Protein AF-A0A352NTA2-F1 (afdb_monomer)

Secondary structure (DSSP, 8-state):
-----HHHHHHHHHHHHT-HHHHHHTT--HHHHHHHHHSHHHHHHHHHHHHHT---HHHHHHHHHHHHHHHHTT---S-HHHHHHHHHHHHH-GGG--S---GGGHHHHHHHHHHHHHHHHHHTTT--SSHHHHS---PPPHHHHHT-S-HHHHHHHHHHHHHTTHHHHHHHHHHHH---HHHHHHHHHHHHHHHHHHHHHTT----HHHHHHHHHHTTGGGGGS-GGGTTTHHHHHHHHHHHHHHHTT--HHHHHHH---TTT--GGG--HHHHHHHHHHHHEEEEEETTEEEEEE--HHHHHHHHHHTTTT--HHHHHHHHHHHHHHHHHHHHHHHTT---S--SS-PPP-PPPP-GGG--THHHHHHHHHHHHHHHHHHHHHTSSHHHHHHHHHHHHT---HHHHHHHHHHHHHHGGG--HHHHHHHHHHHHHGGG-SSHHHHHHHHHHHHHHHHT-S----S---TTPPPPPPSS-HHHHHHHHHHHHHS--TTS-HHHHHHHHHHHHHHHHHHHHHS-TTTHHHHHHHHHHHHH-GGG-SHHHHHHHHHHHTTS-GGG--HHHHHHHHHHHHHHTT-S-HHHHHHHHHHHHHHHHHHTT-HHHHHHHHHHHHT--SPPSSHHHHHHHHHHHHHHT--HHHHHHHHHHH---HHHHHHHHHHHH-TTS-HHHHHHHHHHHHHHHHHSHHHHHHHHHHHHHH-

Foldseek 3Di:
DDQLDLVVLLVQLCCQCLDPVNCVVLVHDNVLVVCLSPDPLLSVLSVVCSVVVPLALVSLCVSLVVVLCVQCPPNDDPDPLVLLLLQLCCLQAVPQRPDDDDSSSPNSSVSSLSSSVSSLVSCCCSPPVDLCVVQPLDADDPVLLVPAPDNPLLVLLVCSCVVSSLLVSVRSCCVVPVDCVSSLLSQLLRLLLLQQVLCVLLVQDDGSSLLSSLSNQLQSLLSNDHPVCPVVSVFCSLVSSLVSCVVSVHDLSNLLSSPLDLPPDPLLQDAPSNLSSNLRSLQWDWDQDPNHTDIDGHDLVVSLVVVVVVCVPDDPVVVVSSVVSSVVNVLVVVLCVQQQRDSDDDPDDDRRDGDDDDLVPDDDVRVVSVVSSVSVSVSNVLSVLQSDPVSLVVLLVVLVPDPPVVVNVVSLVSCQVNLLVHALNSLVVLLVSLLVCLQPPDLVSVLSSLLSNLQSLQNNDPDPPTDHDPPDDDDDDPDHSLNSLLVLLVCLLPPDPPDDPSSNLSSLQSLLSSLLSNVVNHDPVCLLSNLVSLLVLLPDPVQPDPSSLLSNLSNVLSRDPVSYDPVSNCSVLVSLVVQCPDPDPSSNLSSLVSCLSCVVVLVVDPVSLVVVLVVLVPDQDQDPQLLSLVSSLSSCVSSVHDPVSNVSSVVSLDDDPVNLVVLLVLLPDPPRDPSSNVSSLVSLVVVCVVPVPPRVVVSVVSVVVD

Radius of gyration: 34.96 Å; Cα contacts (8 Å, |Δi|>4): 775; chains: 1; bounding box: 75×51×110 Å

Nearest PDB structures (foldseek):
  7b92-assembly1_C  TM=2.296E-01  e=4.224E-03  Homo sapiens
  7q4o-assembly1_A  TM=2.213E-01  e=3.932E-02  Homo sapiens
  7vpw-assembly1_A  TM=1.420E-01  e=1.243E-02  Homo sapiens
  8a1i-assembly1_A  TM=3.264E-01  e=8.078E-01  Mus musculus
  7vps-assembly2_B  TM=2.193E-01  e=4.542E-01  Nakaseomyces glabratus CBS 138

Sequence (706 aa):
MNPISYTENYNKILKKITSAKWIKKYNMNKHMIYKSIKGPKFKDAFKNQLSSKDFSAKSTLALCQFMMDSLSGHKSPDNWLLYLYQYTLKKNFPENVTVKMIPQLTAPCELYLAIFNTICSIQKNSGDGTWESRYPLQFLTLKEESELEHPEEYRKFIKAFLSQYTYEMMKINGELTGFTTLEHICGVHYLSLYIARQLKSTGIPVDLGRVSGAAAGHDLGKYGCKCAESKKVPHLHYYYTDQWFKRCGINYIRNVAINHSVWDLELENLSLESLILIYSDFRIKNELKNGQNYMKLFSLSESFYIISGKLENMNQQKSRRYKKVYAKLKDFENFLLDIGIDVEPKQSFPPVKTKHKNYTLLQGNSIVQNLKYLSISHNINLMYQLRDEYSLDTILEMARSENDWKIFREYIRIFQEYSTYLTQKQKLQTLKFLYENLIHPEDDIRRHCAELMGTLIATFDEDYRKELPEDVKILPPITSGTSLLKKYMEIMLSPSYKVISEHKFNIGYSISIMINSLFKNCRKSLIPKYIDVLMTFYSEEKYKNSACEVFLLETCKYIPWKHLSSENKEILFNYIFSKTKKRNSTIRMEALEAVLVFSGDLMKSRNFMEKMKKHFNLITAKSRITAENFLIFKINKKLNLNNDVTNTFKYYCNLTNKIVTDIFLSNLKTATNWIRKKNQVELLLYHALDNPQSMGLHTAIHFCNL

pLDDT: mean 87.66, std 8.66, range [46.47, 98.31]

Solvent-accessible surface area (backbone atoms only — not comparable to full-atom values): 39342 Å² total; per-residue (Å²): 133,79,78,86,53,62,70,62,54,51,49,52,46,50,56,60,73,65,31,68,70,56,31,63,73,52,72,51,62,66,67,60,54,52,53,50,63,70,30,65,70,40,49,52,49,52,52,50,34,64,74,71,60,52,65,45,64,69,54,47,44,67,63,37,40,71,62,30,49,70,53,35,60,95,66,70,66,98,48,59,70,62,49,49,32,43,56,27,38,37,60,64,38,59,91,67,48,89,67,89,84,56,78,72,48,49,43,31,48,52,54,46,49,59,47,45,55,49,42,51,58,46,41,40,68,58,70,74,76,46,64,52,25,74,28,34,78,73,77,78,50,75,69,60,47,71,71,42,94,68,44,66,57,42,53,45,49,53,50,50,44,61,76,31,38,47,67,59,31,39,50,44,44,24,77,74,70,72,49,62,62,48,50,44,35,19,43,21,25,33,47,30,45,55,42,47,53,51,41,41,74,72,69,46,89,65,61,64,53,44,38,45,49,12,32,64,39,34,68,56,4,53,80,50,53,50,82,93,38,62,91,46,34,96,45,37,15,44,49,38,25,50,51,45,29,53,78,64,72,35,60,70,35,39,57,40,23,58,60,50,52,84,85,83,58,65,78,88,73,48,44,60,52,32,51,40,42,34,53,24,49,56,19,38,44,77,43,81,52,96,91,39,77,40,79,42,82,44,54,69,68,55,30,51,51,58,52,48,66,76,42,77,88,58,58,71,72,60,54,55,49,52,53,54,50,50,55,51,52,48,52,48,50,52,40,39,49,66,58,40,45,69,87,72,87,59,100,68,79,76,85,68,63,71,70,87,75,67,74,91,74,54,56,74,69,53,44,58,51,51,52,52,43,52,52,52,53,52,43,40,56,51,34,53,38,60,67,47,66,66,43,34,48,53,55,50,53,52,46,71,70,49,81,53,64,71,61,37,46,50,51,53,49,50,52,54,73,52,48,84,71,45,50,66,68,44,44,52,55,49,46,52,56,31,59,68,39,26,57,47,90,52,62,68,53,21,50,53,32,23,33,42,43,11,38,49,38,39,62,43,60,79,72,75,86,60,56,72,61,95,87,64,78,83,75,81,66,97,74,43,29,59,56,50,50,50,52,51,51,50,50,34,67,56,52,62,88,89,56,54,72,69,44,47,48,43,33,27,60,33,48,29,46,16,50,39,29,18,65,74,59,32,54,80,87,49,50,48,59,49,49,58,56,53,50,52,63,71,70,43,71,91,46,72,46,75,67,42,45,42,34,51,37,60,31,52,69,54,57,66,69,90,60,51,52,76,68,56,48,49,54,53,48,55,45,42,59,57,33,55,71,47,87,51,63,68,47,18,45,41,23,48,50,37,46,60,72,42,40,78,64,41,61,73,36,64,70,58,35,50,54,48,53,59,53,57,72,69,61,81,78,83,59,94,48,53,44,49,29,42,50,50,27,54,44,32,61,74,68,67,53,62,65,69,62,34,50,52,29,51,58,61,47,64,72,50,76,66,55,49,51,53,48,54,58,44,57,73,39,82,87,48,54,66,70,58,41,54,39,42,51,53,51,52,49,56,50,19,72,75,39,46,93,85,36,30,66,64,51,50,53,53,59,74,75,105

Structure (mmCIF, N/CA/C/O backbone):
data_AF-A0A352NTA2-F1
#
_entry.id   AF-A0A352NTA2-F1
#
loop_
_atom_site.group_PDB
_atom_site.id
_atom_site.type_symbol
_atom_site.label_atom_id
_atom_site.label_alt_id
_atom_site.label_comp_id
_atom_site.label_asym_id
_atom_site.label_entity_id
_atom_site.label_seq_id
_atom_site.pdbx_PDB_ins_code
_atom_site.Cartn_x
_atom_site.Cartn_y
_atom_site.Cartn_z
_atom_site.occupancy
_atom_site.B_iso_or_equiv
_atom_site.auth_seq_id
_atom_site.auth_comp_id
_atom_site.auth_asym_id
_atom_site.auth_atom_id
_atom_site.pdbx_PDB_model_num
ATOM 1 N N . MET A 1 1 ? -35.004 -11.910 25.757 1.00 49.41 1 MET A N 1
ATOM 2 C CA . MET A 1 1 ? -34.043 -10.954 26.352 1.00 49.41 1 MET A CA 1
ATOM 3 C C . MET A 1 1 ? -33.787 -11.394 27.780 1.00 49.41 1 MET A C 1
ATOM 5 O O . MET A 1 1 ? -34.757 -11.572 28.505 1.00 49.41 1 MET A O 1
ATOM 9 N N . ASN A 1 2 ? -32.532 -11.623 28.168 1.00 49.94 2 ASN A N 1
ATOM 10 C CA . ASN A 1 2 ? -32.222 -12.008 29.547 1.00 49.94 2 ASN A CA 1
ATOM 11 C C . ASN A 1 2 ? -32.326 -10.775 30.462 1.00 49.94 2 ASN A C 1
ATOM 13 O O . ASN A 1 2 ? -31.806 -9.720 30.092 1.00 49.94 2 ASN A O 1
ATOM 17 N N . PRO A 1 3 ? -32.983 -10.870 31.630 1.00 64.44 3 PRO A N 1
ATOM 18 C CA . PRO A 1 3 ? -33.024 -9.771 32.587 1.00 64.44 3 PRO A CA 1
ATOM 19 C C . PRO A 1 3 ? -31.604 -9.416 33.050 1.00 64.44 3 PRO A C 1
ATOM 21 O O . PRO A 1 3 ? -30.775 -10.296 33.286 1.00 64.44 3 PRO A O 1
ATOM 24 N N . ILE A 1 4 ? -31.313 -8.118 33.176 1.00 76.75 4 ILE A N 1
ATOM 25 C CA . ILE A 1 4 ? -30.009 -7.632 33.641 1.00 76.75 4 ILE A CA 1
ATOM 26 C C . ILE A 1 4 ? -29.838 -8.045 35.108 1.00 76.75 4 ILE A C 1
ATOM 28 O O . ILE A 1 4 ? -30.386 -7.421 36.015 1.00 76.75 4 ILE A O 1
ATOM 32 N N . SER A 1 5 ? -29.083 -9.117 35.350 1.00 84.19 5 SER A N 1
ATOM 33 C CA . SER A 1 5 ? -28.877 -9.656 36.696 1.00 84.19 5 SER A CA 1
ATOM 34 C C . SER A 1 5 ? -28.026 -8.708 37.543 1.00 84.19 5 SER A C 1
ATOM 36 O O . SER A 1 5 ? -26.837 -8.503 37.277 1.00 84.19 5 SER A O 1
ATOM 38 N N . TYR A 1 6 ? -28.622 -8.135 38.593 1.00 86.88 6 TYR A N 1
ATOM 39 C CA . TYR A 1 6 ? -27.899 -7.318 39.572 1.00 86.88 6 TYR A CA 1
ATOM 40 C C . TYR A 1 6 ? -26.735 -8.099 40.194 1.00 86.88 6 TYR A C 1
ATOM 42 O O . TYR A 1 6 ? -25.606 -7.612 40.221 1.00 86.88 6 TYR A O 1
ATOM 50 N N . THR A 1 7 ? -26.995 -9.326 40.655 1.00 86.12 7 THR A N 1
ATOM 51 C CA . THR A 1 7 ? -26.026 -10.144 41.396 1.00 86.12 7 THR A CA 1
ATOM 52 C C . THR A 1 7 ? -24.805 -10.486 40.546 1.00 86.12 7 THR A C 1
ATOM 54 O O . THR A 1 7 ? -23.671 -10.340 41.002 1.00 86.12 7 THR A O 1
ATOM 57 N N . GLU A 1 8 ? -25.008 -10.883 39.288 1.00 87.00 8 GLU A N 1
ATOM 58 C CA . GLU A 1 8 ? -23.902 -11.195 38.377 1.00 87.00 8 GLU A CA 1
ATOM 59 C C . GLU A 1 8 ? -23.048 -9.966 38.074 1.00 87.00 8 GLU A C 1
ATOM 61 O O . GLU A 1 8 ? -21.818 -10.023 38.137 1.00 87.00 8 GLU A O 1
ATOM 66 N N . ASN A 1 9 ? -23.688 -8.839 37.761 1.00 87.38 9 ASN A N 1
ATOM 67 C CA . ASN A 1 9 ? -22.985 -7.620 37.381 1.00 87.38 9 ASN A CA 1
ATOM 68 C C . ASN A 1 9 ? -22.267 -6.971 38.572 1.00 87.38 9 ASN A C 1
ATOM 70 O O . ASN A 1 9 ? -21.129 -6.521 38.429 1.00 87.38 9 ASN A O 1
ATOM 74 N N . TYR A 1 10 ? -22.863 -7.023 39.765 1.00 89.62 10 TYR A N 1
ATOM 75 C CA . TYR A 1 10 ? -22.212 -6.617 41.008 1.00 89.62 10 TYR A CA 1
ATOM 76 C C . TYR A 1 10 ? -20.966 -7.469 41.283 1.00 89.62 10 TYR A C 1
ATOM 78 O O . TYR A 1 10 ? -19.892 -6.931 41.556 1.00 89.62 10 TYR A O 1
ATOM 86 N N . ASN A 1 11 ? -21.069 -8.794 41.129 1.00 88.06 11 ASN A N 1
ATOM 87 C CA . ASN A 1 11 ? -19.939 -9.705 41.311 1.00 88.06 11 ASN A CA 1
ATOM 88 C C . ASN A 1 11 ? -18.825 -9.475 40.276 1.00 88.06 11 ASN A C 1
ATOM 90 O O . ASN A 1 11 ? -17.645 -9.560 40.628 1.00 88.06 11 ASN A O 1
ATOM 94 N N . LYS A 1 12 ? -19.165 -9.133 39.024 1.00 88.19 12 LYS A N 1
ATOM 95 C CA . LYS A 1 12 ? -18.183 -8.746 37.993 1.00 88.19 12 LYS A CA 1
ATOM 96 C C . LYS A 1 12 ? -17.399 -7.500 38.406 1.00 88.19 12 LYS A C 1
ATOM 98 O O . LYS A 1 12 ? -16.168 -7.528 38.365 1.00 88.19 12 LYS A O 1
ATOM 103 N N . ILE A 1 13 ? -18.091 -6.443 38.844 1.00 88.62 13 ILE A N 1
ATOM 104 C CA . ILE A 1 13 ? -17.449 -5.210 39.328 1.00 88.62 13 ILE A CA 1
ATOM 105 C C . ILE A 1 13 ? -16.556 -5.526 40.530 1.00 88.62 13 ILE A C 1
ATOM 107 O O . ILE A 1 13 ? -15.368 -5.197 40.516 1.00 88.62 13 ILE A O 1
ATOM 111 N N . LEU A 1 14 ? -17.097 -6.230 41.530 1.00 88.81 14 LEU A N 1
ATOM 112 C CA . LEU A 1 14 ? -16.382 -6.592 42.750 1.00 88.81 14 LEU A CA 1
ATOM 113 C C . LEU A 1 14 ? -15.101 -7.370 42.439 1.00 88.81 14 LEU A C 1
ATOM 115 O O . LEU A 1 14 ? -14.028 -6.982 42.896 1.00 88.81 14 LEU A O 1
ATOM 119 N N . LYS A 1 15 ? -15.176 -8.430 41.623 1.00 88.12 15 LYS A N 1
ATOM 120 C CA . LYS A 1 15 ? -14.012 -9.247 41.238 1.00 88.12 15 LYS A CA 1
ATOM 121 C C . LYS A 1 15 ? -12.935 -8.414 40.543 1.00 88.12 15 LYS A C 1
ATOM 123 O O . LYS A 1 15 ? -11.745 -8.619 40.785 1.00 88.12 15 LYS A O 1
ATOM 128 N N . LYS A 1 16 ? -13.342 -7.467 39.695 1.00 85.69 16 LYS A N 1
ATOM 129 C CA . LYS A 1 16 ? -12.423 -6.635 38.918 1.00 85.69 16 LYS A CA 1
ATOM 130 C C . LYS A 1 16 ? -11.652 -5.646 39.793 1.00 85.69 16 LYS A C 1
ATOM 132 O O . LYS A 1 16 ? -10.426 -5.605 39.708 1.00 85.69 16 LYS A O 1
ATOM 137 N N . ILE A 1 17 ? -12.343 -4.918 40.671 1.00 86.56 17 ILE A N 1
ATOM 138 C CA . ILE A 1 17 ? -11.721 -3.882 41.516 1.00 86.56 17 ILE A CA 1
ATOM 139 C C . ILE A 1 17 ? -11.071 -4.438 42.796 1.00 86.56 17 ILE A C 1
ATOM 141 O O . ILE A 1 17 ? -10.315 -3.732 43.456 1.00 86.56 17 ILE A O 1
ATOM 145 N N . THR A 1 18 ? -11.334 -5.701 43.160 1.00 86.06 18 THR A N 1
ATOM 146 C CA . THR A 1 18 ? -10.731 -6.350 44.346 1.00 86.06 18 THR A CA 1
ATOM 147 C C . THR A 1 18 ? -9.587 -7.317 44.029 1.00 86.06 18 THR A C 1
ATOM 149 O O . THR A 1 18 ? -9.004 -7.911 44.941 1.00 86.06 18 THR A O 1
ATOM 152 N N . SER A 1 19 ? -9.225 -7.459 42.750 1.00 87.31 19 SER A N 1
ATOM 153 C CA . SER A 1 19 ? -8.093 -8.281 42.317 1.00 87.31 19 SER A CA 1
ATOM 154 C C . SER A 1 19 ? -6.786 -7.812 42.964 1.00 87.31 19 SER A C 1
ATOM 156 O O . SER A 1 19 ? -6.397 -6.650 42.830 1.00 87.31 19 SER A O 1
ATOM 158 N N . ALA A 1 20 ? -6.065 -8.727 43.622 1.00 83.25 20 ALA A N 1
ATOM 159 C CA . ALA A 1 20 ? -4.814 -8.418 44.321 1.00 83.25 20 ALA A CA 1
ATOM 160 C C . ALA A 1 20 ? -3.763 -7.780 43.395 1.00 83.25 20 ALA A C 1
ATOM 162 O O . ALA A 1 20 ? -3.079 -6.835 43.785 1.00 83.25 20 ALA A O 1
ATOM 163 N N . LYS A 1 21 ? -3.687 -8.244 42.139 1.00 86.69 21 LYS A N 1
ATOM 164 C CA . LYS A 1 21 ? -2.786 -7.688 41.119 1.00 86.69 21 LYS A CA 1
ATOM 165 C C . LYS A 1 21 ? -3.143 -6.241 40.772 1.00 86.69 21 LYS A C 1
ATOM 167 O O . LYS A 1 21 ? -2.249 -5.420 40.600 1.00 86.69 21 LYS A O 1
ATOM 172 N N . TRP A 1 22 ? -4.435 -5.933 40.668 1.00 87.06 22 TRP A N 1
ATOM 173 C CA . TRP A 1 22 ? -4.919 -4.602 40.299 1.00 87.06 22 TRP A CA 1
ATOM 174 C C . TRP A 1 22 ? -4.749 -3.602 41.450 1.00 87.06 22 TRP A C 1
ATOM 176 O O . TRP A 1 22 ? -4.178 -2.534 41.250 1.00 87.06 22 TRP A O 1
ATOM 186 N N . ILE A 1 23 ? -5.116 -3.999 42.672 1.00 87.19 23 ILE A N 1
ATOM 187 C CA . ILE A 1 23 ? -4.927 -3.190 43.885 1.00 87.19 23 ILE A CA 1
ATOM 188 C C . ILE A 1 23 ? -3.446 -2.858 44.103 1.00 87.19 23 ILE A C 1
ATOM 190 O O . ILE A 1 23 ? -3.110 -1.697 44.330 1.00 87.19 23 ILE A O 1
ATOM 194 N N . LYS A 1 24 ? -2.553 -3.856 43.986 1.00 86.44 24 LYS A N 1
ATOM 195 C CA . LYS A 1 24 ? -1.104 -3.654 44.138 1.00 86.44 24 LYS A CA 1
ATOM 196 C C . LYS A 1 24 ? -0.543 -2.726 43.059 1.00 86.44 24 LYS A C 1
ATOM 198 O O . LYS A 1 24 ? 0.284 -1.877 43.365 1.00 86.44 24 LYS A O 1
ATOM 203 N N . LYS A 1 25 ? -1.008 -2.856 41.809 1.00 87.19 25 LYS A N 1
ATOM 204 C CA . LYS A 1 25 ? -0.549 -2.030 40.678 1.00 87.19 25 LYS A CA 1
ATOM 205 C C . LYS A 1 25 ? -0.807 -0.535 40.892 1.00 87.19 25 LYS A C 1
ATOM 207 O O . LYS A 1 25 ? 0.019 0.272 40.486 1.00 87.19 25 LYS A O 1
ATOM 212 N N . TYR A 1 26 ? -1.932 -0.176 41.507 1.00 85.88 26 TYR A N 1
ATOM 213 C CA . TYR A 1 26 ? -2.334 1.222 41.710 1.00 85.88 26 TYR A CA 1
ATOM 214 C C . TYR A 1 26 ? -2.223 1.690 43.167 1.00 85.88 26 TYR A C 1
ATOM 216 O O . TYR A 1 26 ? -2.735 2.754 43.502 1.00 85.88 26 TYR A O 1
ATOM 224 N N . ASN A 1 27 ? -1.558 0.903 44.020 1.00 82.62 27 ASN A N 1
ATOM 225 C CA . ASN A 1 27 ? -1.342 1.178 45.442 1.00 82.62 27 ASN A CA 1
ATOM 226 C C . ASN A 1 27 ? -2.627 1.569 46.203 1.00 82.62 27 ASN A C 1
ATOM 228 O O . ASN A 1 27 ? -2.653 2.532 46.967 1.00 82.62 27 ASN A O 1
ATOM 232 N N . MET A 1 28 ? -3.722 0.843 45.956 1.00 84.62 28 MET A N 1
ATOM 233 C CA . MET A 1 28 ? -5.021 1.143 46.563 1.00 84.62 28 MET A CA 1
ATOM 234 C C . MET A 1 28 ? -5.220 0.414 47.899 1.00 84.62 28 MET A C 1
ATOM 236 O O . MET A 1 28 ? -4.758 -0.710 48.092 1.00 84.62 28 MET A O 1
ATOM 240 N N . ASN A 1 29 ? -5.988 1.006 48.818 1.00 83.00 29 ASN A N 1
ATOM 241 C CA . ASN A 1 29 ? -6.361 0.339 50.065 1.00 83.00 29 ASN A CA 1
ATOM 242 C C . ASN A 1 29 ? -7.523 -0.649 49.831 1.00 83.00 29 ASN A C 1
ATOM 244 O O . ASN A 1 29 ? -8.679 -0.250 49.660 1.00 83.00 29 ASN A O 1
ATOM 248 N N . LYS A 1 30 ? -7.221 -1.957 49.870 1.00 82.00 30 LYS A N 1
ATOM 249 C CA . LYS A 1 30 ? -8.200 -3.044 49.671 1.00 82.00 30 LYS A CA 1
ATOM 250 C C . LYS A 1 30 ? -9.388 -2.963 50.628 1.00 82.00 30 LYS A C 1
ATOM 252 O O . LYS A 1 30 ? -10.522 -3.169 50.202 1.00 82.00 30 LYS A O 1
ATOM 257 N N . HIS A 1 31 ? -9.136 -2.678 51.905 1.00 82.06 31 HIS A N 1
ATOM 258 C CA . HIS A 1 31 ? -10.179 -2.629 52.928 1.00 82.06 31 HIS A CA 1
ATOM 259 C C . HIS A 1 31 ? -11.157 -1.477 52.666 1.00 82.06 31 HIS A C 1
ATOM 261 O O . HIS A 1 31 ? -12.370 -1.654 52.773 1.00 82.06 31 HIS A O 1
ATOM 267 N N . MET A 1 32 ? -10.642 -0.318 52.244 1.00 83.62 32 MET A N 1
ATOM 268 C CA . MET A 1 32 ? -11.463 0.851 51.920 1.00 83.62 32 MET A CA 1
ATOM 269 C C . MET A 1 32 ? -12.379 0.608 50.712 1.00 83.62 32 MET A C 1
ATOM 271 O O . MET A 1 32 ? -13.584 0.863 50.800 1.00 83.62 32 MET A O 1
ATOM 275 N N . ILE A 1 33 ? -11.849 0.039 49.622 1.00 84.06 33 ILE A N 1
ATOM 276 C CA . ILE A 1 33 ? -12.649 -0.313 48.435 1.00 84.06 33 ILE A CA 1
ATOM 277 C C . ILE A 1 33 ? -13.735 -1.324 48.811 1.00 84.06 33 ILE A C 1
ATOM 279 O O . ILE A 1 33 ? -14.898 -1.157 48.445 1.00 84.06 33 ILE A O 1
ATOM 283 N N . TYR A 1 34 ? -13.374 -2.350 49.587 1.00 84.75 34 TYR A N 1
ATOM 284 C CA . TYR A 1 34 ? -14.298 -3.407 49.990 1.00 84.75 34 TYR A CA 1
ATOM 285 C C . TYR A 1 34 ? -15.430 -2.891 50.888 1.00 84.75 34 TYR A C 1
ATOM 287 O O . TYR A 1 34 ? -16.588 -3.257 50.689 1.00 84.75 34 TYR A O 1
ATOM 295 N N . LYS A 1 35 ? -15.114 -2.003 51.840 1.00 85.62 35 LYS A N 1
ATOM 296 C CA . LYS A 1 35 ? -16.108 -1.340 52.695 1.00 85.62 35 LYS A CA 1
ATOM 297 C C . LYS A 1 35 ? -17.064 -0.480 51.865 1.00 85.62 35 LYS A C 1
ATOM 299 O O . LYS A 1 35 ? -18.273 -0.547 52.068 1.00 85.62 35 LYS A O 1
ATOM 304 N N . SER A 1 36 ? -16.532 0.274 50.906 1.00 84.00 36 SER A N 1
ATOM 305 C CA . SER A 1 36 ? -17.313 1.206 50.087 1.00 84.00 36 SER A CA 1
ATOM 306 C C . SER A 1 36 ? -18.266 0.491 49.125 1.00 84.00 36 SER A C 1
ATOM 308 O O . SER A 1 36 ? -19.451 0.813 49.094 1.00 84.00 36 SER A O 1
ATOM 310 N N . ILE A 1 37 ? -17.798 -0.540 48.410 1.00 86.06 37 ILE A N 1
ATOM 311 C CA . ILE A 1 37 ? -18.640 -1.298 47.465 1.00 86.06 37 ILE A CA 1
ATOM 312 C C . ILE A 1 37 ? -19.692 -2.173 48.164 1.00 86.06 37 ILE A C 1
ATOM 314 O O . ILE A 1 37 ? -20.745 -2.471 47.592 1.00 86.06 37 ILE A O 1
ATOM 318 N N . LYS A 1 38 ? -19.427 -2.622 49.399 1.00 86.19 38 LYS A N 1
ATOM 319 C CA . LYS A 1 38 ? -20.401 -3.381 50.201 1.00 86.19 38 LYS A CA 1
ATOM 320 C C . LYS A 1 38 ? -21.439 -2.500 50.890 1.00 86.19 38 LYS A C 1
ATOM 322 O O . LYS A 1 38 ? -22.465 -3.042 51.312 1.00 86.19 38 LYS A O 1
ATOM 327 N N . GLY A 1 39 ? -21.178 -1.197 50.994 1.00 85.94 39 GLY A N 1
ATOM 328 C CA . GLY A 1 39 ? -22.073 -0.235 51.620 1.00 85.94 39 GLY A CA 1
ATOM 329 C C . GLY A 1 39 ? -23.430 -0.135 50.905 1.00 85.94 39 GLY A C 1
ATOM 330 O O . GLY A 1 39 ? -23.495 -0.325 49.687 1.00 85.94 39 GLY A O 1
ATOM 331 N N . PRO A 1 40 ? -24.513 0.181 51.640 1.00 83.69 40 PRO A N 1
ATOM 332 C CA . PRO A 1 40 ? -25.862 0.280 51.076 1.00 83.69 40 PRO A CA 1
ATOM 333 C C . PRO A 1 40 ? -25.937 1.343 49.973 1.00 83.69 40 PRO A C 1
ATOM 335 O O . PRO A 1 40 ? -26.444 1.060 48.896 1.00 83.69 40 PRO A O 1
ATOM 338 N N . LYS A 1 41 ? -25.276 2.498 50.167 1.00 85.62 41 LYS A N 1
ATOM 339 C CA . LYS A 1 41 ? -25.230 3.596 49.184 1.00 85.62 41 LYS A CA 1
ATOM 340 C C . LYS A 1 41 ? -24.812 3.143 47.779 1.00 85.62 41 LYS A C 1
ATOM 342 O O . LYS A 1 41 ? -25.481 3.484 46.812 1.00 85.62 41 LYS A O 1
ATOM 347 N N . PHE A 1 42 ? -23.733 2.362 47.659 1.00 88.94 42 PHE A N 1
ATOM 348 C CA . PHE A 1 42 ? -23.279 1.862 46.356 1.00 88.94 42 PHE A CA 1
ATOM 349 C C . PHE A 1 42 ? -24.256 0.834 45.783 1.00 88.94 42 PHE A C 1
ATOM 351 O O . PHE A 1 42 ? -24.575 0.869 44.598 1.00 88.94 42 PHE A O 1
ATOM 358 N N . LYS A 1 43 ? -24.735 -0.098 46.615 1.00 88.62 43 LYS A N 1
ATOM 359 C CA . LYS A 1 43 ? -25.642 -1.164 46.175 1.00 88.62 43 LYS A CA 1
ATOM 360 C C . LYS A 1 43 ? -26.964 -0.611 45.655 1.00 88.62 43 LYS A C 1
ATOM 362 O O . LYS A 1 43 ? -27.420 -1.083 44.618 1.00 88.62 43 LYS A O 1
ATOM 367 N N . ASP A 1 44 ? -27.534 0.369 46.346 1.00 88.19 44 ASP A N 1
ATOM 368 C CA . ASP A 1 44 ? -28.809 0.985 45.984 1.00 88.19 44 ASP A CA 1
ATOM 369 C C . ASP A 1 44 ? -28.652 1.872 44.746 1.00 88.19 44 ASP A C 1
ATOM 371 O O . ASP A 1 44 ? -29.425 1.735 43.800 1.00 88.19 44 ASP A O 1
ATOM 375 N N . ALA A 1 45 ? -27.586 2.681 44.676 1.00 88.56 45 ALA A N 1
ATOM 376 C CA . ALA A 1 45 ? -27.267 3.459 43.478 1.00 88.56 45 ALA A CA 1
ATOM 377 C C . ALA A 1 45 ? -27.052 2.559 42.250 1.00 88.56 45 ALA A C 1
ATOM 379 O O . ALA A 1 45 ? -27.587 2.836 41.181 1.00 88.56 45 ALA A O 1
ATOM 380 N N . PHE A 1 46 ? -26.336 1.440 42.405 1.00 91.50 46 PHE A N 1
ATOM 381 C CA . PHE A 1 46 ? -26.112 0.494 41.313 1.00 91.50 46 PHE A CA 1
ATOM 382 C C . PHE A 1 46 ? -27.402 -0.224 40.889 1.00 91.50 46 PHE A C 1
ATOM 384 O O . PHE A 1 46 ? -27.640 -0.386 39.696 1.00 91.50 46 PHE A O 1
ATOM 391 N N . LYS A 1 47 ? -28.273 -0.617 41.833 1.00 90.31 47 LYS A N 1
ATOM 392 C CA . LYS A 1 47 ? -29.605 -1.163 41.504 1.00 90.31 47 LYS A CA 1
ATOM 393 C C . LYS A 1 47 ? -30.433 -0.162 40.704 1.00 90.31 47 LYS A C 1
ATOM 395 O O . LYS A 1 47 ? -30.984 -0.542 39.675 1.00 90.31 47 LYS A O 1
ATOM 400 N N . ASN A 1 48 ? -30.471 1.091 41.155 1.00 89.44 48 ASN A N 1
ATOM 401 C CA . ASN A 1 48 ? -31.202 2.165 40.489 1.00 89.44 48 ASN A CA 1
ATOM 402 C C . ASN A 1 48 ? -30.655 2.437 39.084 1.00 89.44 48 ASN A C 1
ATOM 404 O O . ASN A 1 48 ? -31.432 2.615 38.156 1.00 89.44 48 ASN A O 1
ATOM 408 N N . GLN A 1 49 ? -29.333 2.404 38.907 1.00 91.12 49 GLN A N 1
ATOM 409 C CA . GLN A 1 49 ? -28.702 2.576 37.599 1.00 91.12 49 GLN A CA 1
ATOM 410 C C . GLN A 1 49 ? -29.089 1.457 36.615 1.00 91.12 49 GLN A C 1
ATOM 412 O O . GLN A 1 49 ? -29.353 1.713 35.441 1.00 91.12 49 GLN A O 1
ATOM 417 N N . LEU A 1 50 ? -29.146 0.203 37.081 1.00 89.62 50 LEU A N 1
ATOM 418 C CA . LEU A 1 50 ? -29.551 -0.929 36.242 1.00 89.62 50 LEU A CA 1
ATOM 419 C C . LEU A 1 50 ? -31.047 -0.899 35.901 1.00 89.62 50 LEU A C 1
ATOM 421 O O . LEU A 1 50 ? -31.411 -1.279 34.789 1.00 89.62 50 LEU A O 1
ATOM 425 N N . SER A 1 51 ? -31.906 -0.464 36.830 1.00 87.81 51 SER A N 1
ATOM 426 C CA . SER A 1 51 ? -33.352 -0.367 36.592 1.00 87.81 51 SER A CA 1
ATOM 427 C C . SER A 1 51 ? -33.713 0.802 35.676 1.00 87.81 51 SER A C 1
ATOM 429 O O . SER A 1 51 ? -34.547 0.630 34.789 1.00 87.81 51 SER A O 1
ATOM 431 N N . SER A 1 52 ? -33.052 1.954 35.829 1.00 88.75 52 SER A N 1
ATOM 432 C CA . SER A 1 52 ? -33.218 3.113 34.943 1.00 88.75 52 SER A CA 1
ATOM 433 C C . SER A 1 52 ? -32.551 2.935 33.578 1.00 88.75 52 SER A C 1
ATOM 435 O O . SER A 1 52 ? -32.835 3.704 32.663 1.00 88.75 52 SER A O 1
ATOM 437 N N . LYS A 1 53 ? -31.676 1.927 33.435 1.00 89.94 53 LYS A N 1
ATOM 438 C CA . LYS A 1 53 ? -30.839 1.681 32.249 1.00 89.94 53 LYS A CA 1
ATOM 439 C C . LYS A 1 53 ? -29.952 2.880 31.877 1.00 89.94 53 LYS A C 1
ATOM 441 O O . LYS A 1 53 ? -29.609 3.070 30.712 1.00 89.94 53 LYS A O 1
ATOM 446 N N . ASP A 1 54 ? -29.551 3.678 32.864 1.00 90.94 54 ASP A N 1
ATOM 447 C CA . ASP A 1 54 ? -28.659 4.820 32.662 1.00 90.94 54 ASP A CA 1
ATOM 448 C C . ASP A 1 54 ? -27.189 4.388 32.737 1.00 90.94 54 ASP A C 1
ATOM 450 O O . ASP A 1 54 ? -26.544 4.387 33.786 1.00 90.94 54 ASP A O 1
ATOM 454 N N . PHE A 1 55 ? -26.631 4.019 31.589 1.00 93.50 55 PHE A N 1
ATOM 455 C CA . PHE A 1 55 ? -25.241 3.577 31.479 1.00 93.50 55 PHE A CA 1
ATOM 456 C C . PHE A 1 55 ? -24.262 4.719 31.162 1.00 93.50 55 PHE A C 1
ATOM 458 O O . PHE A 1 55 ? -23.167 4.451 30.658 1.00 93.50 55 PHE A O 1
ATOM 465 N N . SER A 1 56 ? -24.631 5.979 31.409 1.00 93.44 56 SER A N 1
ATOM 466 C CA . SER A 1 56 ? -23.776 7.135 31.116 1.00 93.44 56 SER A CA 1
ATOM 467 C C . SER A 1 56 ? -22.523 7.200 32.005 1.00 93.44 56 SER A C 1
ATOM 469 O O . SER A 1 56 ? -22.449 6.638 33.108 1.00 93.44 56 SER A O 1
ATOM 471 N N . ALA A 1 57 ? -21.503 7.899 31.519 1.00 94.25 57 ALA A N 1
ATOM 472 C CA . ALA A 1 57 ? -20.288 8.234 32.238 1.00 94.25 57 ALA A CA 1
ATOM 473 C C . ALA A 1 57 ? -20.613 9.119 33.447 1.00 94.25 57 ALA A C 1
ATOM 475 O O . ALA A 1 57 ? -20.104 8.874 34.539 1.00 94.25 57 ALA A O 1
ATOM 476 N N . LYS A 1 58 ? -21.540 10.076 33.299 1.00 94.00 58 LYS A N 1
ATOM 477 C CA . LYS A 1 58 ? -22.045 10.897 34.417 1.00 94.00 58 LYS A CA 1
ATOM 478 C C . LYS A 1 58 ? -22.684 10.057 35.527 1.00 94.00 58 LYS A C 1
ATOM 480 O O . LYS A 1 58 ? -22.333 10.223 36.694 1.00 94.00 58 LYS A O 1
ATOM 485 N N . SER A 1 59 ? -23.564 9.121 35.175 1.00 93.06 59 SER A N 1
ATOM 486 C CA . SER A 1 59 ? -24.206 8.221 36.144 1.00 93.06 59 SER A CA 1
ATOM 487 C C . SER A 1 59 ? -23.191 7.318 36.846 1.00 93.06 59 SER A C 1
ATOM 489 O O . SER A 1 59 ? -23.192 7.161 38.068 1.00 93.06 59 SER A O 1
ATOM 491 N N . THR A 1 60 ? -22.221 6.808 36.084 1.00 94.31 60 THR A N 1
ATOM 492 C CA . THR A 1 60 ? -21.122 6.011 36.641 1.00 94.31 60 THR A CA 1
ATOM 493 C C . THR A 1 60 ? -20.217 6.832 37.561 1.00 94.31 60 THR A C 1
ATOM 495 O O . THR A 1 60 ? -19.710 6.309 38.554 1.00 94.31 60 THR A O 1
ATOM 498 N N . LEU A 1 61 ? -20.014 8.118 37.270 1.00 93.38 61 LEU A N 1
ATOM 499 C CA . LEU A 1 61 ? -19.226 9.009 38.116 1.00 93.38 61 LEU A CA 1
ATOM 500 C C . LEU A 1 61 ? -19.927 9.214 39.458 1.00 93.38 61 LEU A C 1
ATOM 502 O O . LEU A 1 61 ? -19.292 9.039 40.494 1.00 93.38 61 LEU A O 1
ATOM 506 N N . ALA A 1 62 ? -21.240 9.459 39.445 1.00 92.00 62 ALA A N 1
ATOM 507 C CA . ALA A 1 62 ? -22.046 9.541 40.662 1.00 92.00 62 ALA A CA 1
ATOM 508 C C . ALA A 1 62 ? -21.960 8.251 41.500 1.00 92.00 62 ALA A C 1
ATOM 510 O O . ALA A 1 62 ? -21.822 8.315 42.723 1.00 92.00 62 ALA A O 1
ATOM 511 N N . LEU A 1 63 ? -21.945 7.082 40.848 1.00 91.25 63 LEU A N 1
ATOM 512 C CA . LEU A 1 63 ? -21.746 5.7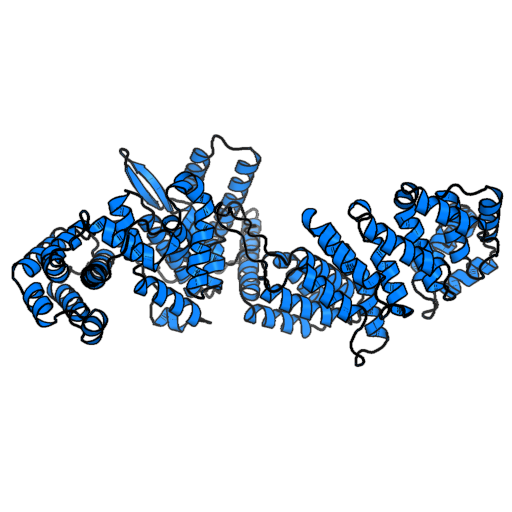90 41.513 1.00 91.25 63 LEU A CA 1
ATOM 513 C C . LEU A 1 63 ? -20.357 5.668 42.176 1.00 91.25 63 LEU A C 1
ATOM 515 O O . LEU A 1 63 ? -20.223 5.062 43.242 1.00 91.25 63 LEU A O 1
ATOM 519 N N . CYS A 1 64 ? -19.316 6.227 41.555 1.00 91.19 64 CYS A N 1
ATOM 520 C CA . CYS A 1 64 ? -17.928 6.111 42.013 1.00 91.19 64 CYS A CA 1
ATOM 521 C C . CYS A 1 64 ? -17.487 7.232 42.969 1.00 91.19 64 CYS A C 1
ATOM 523 O O . CYS A 1 64 ? -16.473 7.060 43.649 1.00 91.19 64 CYS A O 1
ATOM 525 N N . GLN A 1 65 ? -18.229 8.340 43.040 1.00 88.12 65 GLN A N 1
ATOM 526 C CA . GLN A 1 65 ? -17.825 9.606 43.663 1.00 88.12 65 GLN A CA 1
ATOM 527 C C . GLN A 1 65 ? -17.228 9.426 45.066 1.00 88.12 65 GLN A C 1
ATOM 529 O O . GLN A 1 65 ? -16.085 9.800 45.304 1.00 88.12 65 GLN A O 1
ATOM 534 N N . PHE A 1 66 ? -17.936 8.733 45.963 1.00 86.44 66 PHE A N 1
ATOM 535 C CA . PHE A 1 66 ? -17.476 8.504 47.340 1.00 86.44 66 PHE A CA 1
ATOM 536 C C . PHE A 1 66 ? -16.120 7.781 47.420 1.00 86.44 66 PHE A C 1
ATOM 538 O O . PHE A 1 66 ? -15.267 8.116 48.245 1.00 86.44 66 PHE A O 1
ATOM 545 N N . MET A 1 67 ? -15.907 6.780 46.558 1.00 89.00 67 MET A N 1
ATOM 546 C CA . MET A 1 67 ? -14.641 6.047 46.513 1.00 89.00 67 MET A CA 1
ATOM 547 C C . MET A 1 67 ? -13.532 6.891 45.888 1.00 89.00 67 MET A C 1
ATOM 549 O O . MET A 1 67 ? -12.392 6.825 46.340 1.00 89.00 67 MET A O 1
ATOM 553 N N . MET A 1 68 ? -13.860 7.676 44.861 1.00 89.56 68 MET A N 1
ATOM 554 C CA . MET A 1 68 ? -12.907 8.563 44.202 1.00 89.56 68 MET A CA 1
ATOM 555 C C . MET A 1 68 ? -12.437 9.676 45.134 1.00 89.56 68 MET A C 1
ATOM 557 O O . MET A 1 68 ? -11.230 9.865 45.236 1.00 89.56 68 MET A O 1
ATOM 561 N N . ASP A 1 69 ? -13.343 10.321 45.870 1.00 87.00 69 ASP A N 1
ATOM 562 C CA . ASP A 1 69 ? -13.014 11.375 46.841 1.00 87.00 69 ASP A CA 1
ATOM 563 C C . ASP A 1 69 ? -12.144 10.839 47.986 1.00 87.00 69 ASP A C 1
ATOM 565 O O . ASP A 1 69 ? -11.159 11.451 48.398 1.00 87.00 69 ASP A O 1
ATOM 569 N N . SER A 1 70 ? -12.444 9.622 48.447 1.00 85.25 70 SER A N 1
ATOM 570 C CA . SER A 1 70 ? -11.626 8.944 49.459 1.00 85.25 70 SER A CA 1
ATOM 571 C C . SER A 1 70 ? -10.211 8.616 48.958 1.00 85.25 70 SER A C 1
ATOM 573 O O . SER A 1 70 ? -9.285 8.519 49.761 1.00 85.25 70 SER A O 1
ATOM 575 N N . LEU A 1 71 ? -10.030 8.411 47.647 1.00 85.56 71 LEU A N 1
ATO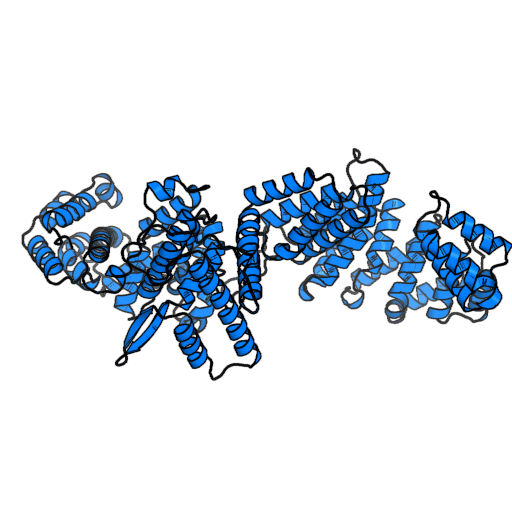M 576 C CA . LEU A 1 71 ? -8.727 8.150 47.022 1.00 85.56 71 LEU A CA 1
ATOM 577 C C . LEU A 1 71 ? -7.990 9.434 46.609 1.00 85.56 71 LEU A C 1
ATOM 579 O O . LEU A 1 71 ? -6.761 9.428 46.571 1.00 85.56 71 LEU A O 1
ATOM 583 N N . SER A 1 72 ? -8.705 10.508 46.267 1.00 83.88 72 SER A N 1
ATOM 584 C CA . SER A 1 72 ? -8.119 11.787 45.846 1.00 83.88 72 SER A CA 1
ATOM 585 C C . SER A 1 72 ? -7.678 12.658 47.026 1.00 83.88 72 SER A C 1
ATOM 587 O O . SER A 1 72 ? -6.813 13.524 46.855 1.00 83.88 72 SER A O 1
ATOM 589 N N . GLY A 1 73 ? -8.239 12.436 48.220 1.00 78.62 73 GLY A N 1
ATOM 590 C CA . GLY A 1 73 ? -7.993 13.280 49.387 1.00 78.62 73 GLY A CA 1
ATOM 591 C C . GLY A 1 73 ? -8.458 14.717 49.126 1.00 78.62 73 GLY A C 1
ATOM 592 O O . GLY A 1 73 ? -9.538 14.938 48.593 1.00 78.62 73 GLY A O 1
ATOM 593 N N . HIS A 1 74 ? -7.626 15.714 49.445 1.00 70.75 74 HIS A N 1
ATOM 594 C CA . HIS A 1 74 ? -7.946 17.137 49.226 1.00 70.75 74 HIS A CA 1
ATOM 595 C C . HIS A 1 74 ? -7.659 17.652 47.799 1.00 70.75 74 HIS A C 1
ATOM 597 O O . HIS A 1 74 ? -7.738 18.853 47.563 1.00 70.75 74 HIS A O 1
ATOM 603 N N . LYS A 1 75 ? -7.274 16.790 46.847 1.00 76.56 75 LYS A N 1
ATOM 604 C CA . LYS A 1 75 ? -6.822 17.199 45.500 1.00 76.56 75 LYS A CA 1
ATOM 605 C C . LYS A 1 75 ? -7.806 16.812 44.393 1.00 76.56 75 LYS A C 1
ATOM 607 O O . LYS A 1 75 ? -7.387 16.291 43.363 1.00 76.56 75 LYS A O 1
ATOM 612 N N . SER A 1 76 ? -9.102 17.030 44.592 1.00 79.31 76 SER A N 1
ATOM 613 C CA . SER A 1 76 ? -10.106 16.745 43.559 1.00 79.31 76 SER A CA 1
ATOM 614 C C . SER A 1 76 ? -10.073 17.797 42.433 1.00 79.31 76 SER A C 1
ATOM 616 O O . SER A 1 76 ? -9.936 18.983 42.724 1.00 79.31 76 SER A O 1
ATOM 618 N N . PRO A 1 77 ? -10.168 17.392 41.152 1.00 83.94 77 PRO A N 1
ATOM 619 C CA . PRO A 1 77 ? -10.283 18.318 40.029 1.00 83.94 77 PRO A CA 1
ATOM 620 C C . PRO A 1 77 ? -11.677 18.960 39.979 1.00 83.94 77 PRO A C 1
ATOM 622 O O . PRO A 1 77 ? -12.663 18.315 40.329 1.00 83.94 77 PRO A O 1
ATOM 625 N N . ASP A 1 78 ? -11.767 20.180 39.441 1.00 83.12 78 ASP A N 1
ATOM 626 C CA . ASP A 1 78 ? -13.036 20.921 39.307 1.00 83.12 78 ASP A CA 1
ATOM 627 C C . ASP A 1 78 ? -14.077 20.169 38.465 1.00 83.12 78 ASP A C 1
ATOM 629 O O . ASP A 1 78 ? -15.277 20.214 38.729 1.00 83.12 78 ASP A O 1
ATOM 633 N N . ASN A 1 79 ? -13.615 19.445 37.441 1.00 89.62 79 ASN A N 1
ATOM 634 C CA . ASN A 1 79 ? -14.459 18.615 36.593 1.00 89.62 79 ASN A CA 1
ATOM 635 C C . ASN A 1 79 ? -13.833 17.231 36.402 1.00 89.62 79 ASN A C 1
ATOM 637 O O . ASN A 1 79 ? -12.968 17.021 35.545 1.00 89.62 79 ASN A O 1
ATOM 641 N N . TRP A 1 80 ? -14.315 16.268 37.189 1.00 91.50 80 TRP A N 1
ATOM 642 C CA . TRP A 1 80 ? -13.885 14.874 37.124 1.00 91.50 80 TRP A CA 1
ATOM 643 C C . TRP A 1 80 ? -14.059 14.252 35.740 1.00 91.50 80 TRP A C 1
ATOM 645 O O . TRP A 1 80 ? -13.171 13.535 35.289 1.00 91.50 80 TRP A O 1
ATOM 655 N N . LEU A 1 81 ? -15.161 14.528 35.040 1.00 92.88 81 LEU A N 1
ATOM 656 C CA . LEU A 1 81 ? -15.436 13.902 33.747 1.00 92.88 81 LEU A CA 1
ATOM 657 C C . LEU A 1 81 ? -14.462 14.390 32.664 1.00 92.88 81 LEU A C 1
ATOM 659 O O . LEU A 1 81 ? -13.912 13.581 31.915 1.00 92.88 81 LEU A O 1
ATOM 663 N N . LEU A 1 82 ? -14.176 15.696 32.636 1.00 93.06 82 LEU A N 1
ATOM 664 C CA . LEU A 1 82 ? -13.146 16.267 31.764 1.00 93.06 82 LEU A CA 1
ATOM 665 C C . LEU A 1 82 ? -11.752 15.732 32.121 1.00 93.06 82 LEU A C 1
ATOM 667 O O . LEU A 1 82 ? -10.965 15.413 31.229 1.00 93.06 82 LEU A O 1
ATOM 671 N N . TYR A 1 83 ? -11.450 15.587 33.413 1.00 93.75 83 TYR A N 1
ATOM 672 C CA . TYR A 1 83 ? -10.179 15.027 33.868 1.00 93.75 83 TYR A CA 1
ATOM 673 C C . TYR A 1 83 ? -10.006 13.562 33.438 1.00 93.75 83 TYR A C 1
ATOM 675 O O . TYR A 1 83 ? -8.955 13.187 32.922 1.00 93.75 83 TYR A O 1
ATOM 683 N N . LEU A 1 84 ? -11.051 12.742 33.584 1.00 95.06 84 LEU A N 1
ATOM 684 C CA . LEU A 1 84 ? -11.089 11.343 33.145 1.00 95.06 84 LEU A CA 1
ATOM 685 C C . LEU A 1 84 ? -10.935 11.217 31.623 1.00 95.06 84 LEU A C 1
ATOM 687 O O . LEU A 1 84 ? -10.207 10.340 31.143 1.00 95.06 84 LEU A O 1
ATOM 691 N N . TYR A 1 85 ? -11.559 12.120 30.859 1.00 94.69 85 TYR A N 1
ATOM 692 C CA . TYR A 1 85 ? -11.334 12.218 29.419 1.00 94.69 85 TYR A CA 1
ATOM 693 C C . TYR A 1 85 ? -9.866 12.509 29.106 1.00 94.69 85 TYR A C 1
ATOM 695 O O . TYR A 1 85 ? -9.241 11.757 28.371 1.00 94.69 85 TYR A O 1
ATOM 703 N N . GLN A 1 86 ? -9.272 13.539 29.709 1.00 93.62 86 GLN A N 1
ATOM 704 C CA . GLN A 1 86 ? -7.870 13.895 29.470 1.00 93.62 86 GLN A CA 1
ATOM 705 C C . GLN A 1 86 ? -6.902 12.783 29.919 1.00 93.62 86 GLN A C 1
ATOM 707 O O . GLN A 1 86 ? -5.879 12.542 29.277 1.00 93.62 86 GLN A O 1
ATOM 712 N N . TYR A 1 87 ? -7.238 12.051 30.984 1.00 94.62 87 TYR A N 1
ATOM 713 C CA . TYR A 1 87 ? -6.470 10.901 31.460 1.00 94.62 87 TYR A CA 1
ATOM 714 C C . TYR A 1 87 ? -6.484 9.734 30.459 1.00 94.62 87 TYR A C 1
ATOM 716 O O . TYR A 1 87 ? -5.442 9.135 30.186 1.00 94.62 87 TYR A O 1
ATOM 724 N N . THR A 1 88 ? -7.645 9.415 29.879 1.00 95.06 88 THR A N 1
ATOM 725 C CA . THR A 1 88 ? -7.755 8.388 28.825 1.00 95.06 88 THR A CA 1
ATOM 726 C C . THR A 1 88 ? -7.179 8.868 27.492 1.00 95.06 88 THR A C 1
ATOM 728 O O . THR A 1 88 ? -6.498 8.100 26.807 1.00 95.06 88 THR A O 1
ATOM 731 N N . LEU A 1 89 ? -7.323 10.156 27.175 1.00 93.56 89 LEU A N 1
ATOM 732 C CA . LEU A 1 89 ? -6.687 10.800 26.032 1.00 93.56 89 LEU A CA 1
ATOM 733 C C . LEU A 1 89 ? -5.168 10.692 26.129 1.00 93.56 89 LEU A C 1
ATOM 735 O O . LEU A 1 89 ? -4.547 10.301 25.155 1.00 93.56 89 LEU A O 1
ATOM 739 N N . LYS A 1 90 ? -4.559 10.890 27.305 1.00 93.19 90 LYS A N 1
ATOM 740 C CA . LYS A 1 90 ? -3.110 10.703 27.494 1.00 93.19 90 LYS A CA 1
ATOM 741 C C . LYS A 1 90 ? -2.623 9.303 27.118 1.00 93.19 90 LYS A C 1
ATOM 743 O O . LYS A 1 90 ? -1.509 9.156 26.621 1.00 93.19 90 LYS A O 1
ATOM 748 N N . LYS A 1 91 ? -3.432 8.271 27.377 1.00 92.56 91 LYS A N 1
ATOM 749 C CA . LYS A 1 91 ? -3.084 6.878 27.051 1.00 92.56 91 LYS A CA 1
ATOM 750 C C . LYS A 1 91 ? -3.134 6.599 25.551 1.00 92.56 91 LYS A C 1
ATOM 752 O O . LYS A 1 91 ? -2.357 5.777 25.078 1.00 92.56 91 LYS A O 1
ATOM 757 N N . ASN A 1 92 ? -4.030 7.271 24.830 1.00 93.25 92 ASN A N 1
ATOM 758 C CA . ASN A 1 92 ? -4.227 7.075 23.396 1.00 93.25 92 ASN A CA 1
ATOM 759 C C . ASN A 1 92 ? -3.392 8.061 22.568 1.00 93.25 92 ASN A C 1
ATOM 761 O O . ASN A 1 92 ? -2.756 7.647 21.611 1.00 93.25 92 ASN A O 1
ATOM 765 N N . PHE A 1 93 ? -3.356 9.336 22.953 1.00 92.44 93 PHE A N 1
ATOM 766 C CA . PHE A 1 93 ? -2.751 10.486 22.278 1.00 92.44 93 PHE A CA 1
ATOM 767 C C . PHE A 1 93 ? -2.030 11.404 23.290 1.00 92.44 93 PHE A C 1
ATOM 769 O O . PHE A 1 93 ? -2.537 12.473 23.639 1.00 92.44 93 PHE A O 1
ATOM 776 N N . PRO A 1 94 ? -0.842 11.008 23.784 1.00 87.56 94 PRO A N 1
ATOM 777 C CA . PRO A 1 94 ? -0.149 11.715 24.867 1.00 87.56 94 PRO A CA 1
ATOM 778 C C . PRO A 1 94 ? 0.196 13.176 24.548 1.00 87.56 94 PRO A C 1
ATOM 780 O O . PRO A 1 94 ? 0.223 14.002 25.454 1.00 87.56 94 PRO A O 1
ATOM 783 N N . GLU A 1 95 ? 0.425 13.496 23.276 1.00 83.69 95 GLU A N 1
ATOM 784 C CA . GLU A 1 95 ? 0.835 14.826 22.804 1.00 83.69 95 GLU A CA 1
ATOM 785 C C . GLU A 1 95 ? -0.304 15.862 22.799 1.00 83.69 95 GLU A C 1
ATOM 787 O O . GLU A 1 95 ? -0.043 17.056 22.689 1.00 83.69 95 GLU A O 1
ATOM 792 N N . ASN A 1 96 ? -1.559 15.428 22.958 1.00 83.50 96 ASN A N 1
ATOM 793 C CA . ASN A 1 96 ? -2.743 16.292 22.830 1.00 83.50 96 ASN A CA 1
ATOM 794 C C . ASN A 1 96 ? -3.415 16.624 24.164 1.00 83.50 96 ASN A C 1
ATOM 796 O O . ASN A 1 96 ? -4.502 17.201 24.201 1.00 83.50 96 ASN A O 1
ATOM 800 N N . VAL A 1 97 ? -2.794 16.223 25.268 1.00 85.12 97 VAL A N 1
ATOM 801 C CA . VAL A 1 97 ? -3.330 16.444 26.608 1.00 85.12 97 VAL A CA 1
ATOM 802 C C . VAL A 1 97 ? -3.174 17.916 26.975 1.00 85.12 97 VAL A C 1
ATOM 804 O O . VAL A 1 97 ? -2.065 18.442 26.979 1.00 85.12 97 VAL A O 1
ATOM 807 N N . THR A 1 98 ? -4.274 18.571 27.339 1.00 82.69 98 THR A N 1
ATOM 808 C CA . THR A 1 98 ? -4.274 19.997 27.716 1.00 82.69 98 THR A CA 1
ATOM 809 C C . THR A 1 98 ? -4.185 20.219 29.224 1.00 82.69 98 THR A C 1
ATOM 811 O O . THR A 1 98 ? -3.872 21.317 29.677 1.00 82.69 98 THR A O 1
ATOM 814 N N . VAL A 1 99 ? -4.442 19.176 30.020 1.00 84.06 99 VAL A N 1
ATOM 815 C CA . VAL A 1 99 ? -4.469 19.242 31.486 1.00 84.06 99 VAL A CA 1
ATOM 816 C C . VAL A 1 99 ? -3.221 18.596 32.083 1.00 84.06 99 VAL A C 1
ATOM 818 O O . VAL A 1 99 ? -2.829 17.486 31.717 1.00 84.06 99 VAL A O 1
ATOM 821 N N . LYS A 1 100 ? -2.613 19.253 33.075 1.00 83.94 100 LYS A N 1
ATOM 822 C CA . LYS A 1 100 ? -1.491 18.675 33.822 1.00 83.94 100 LYS A CA 1
ATOM 823 C C . LYS A 1 100 ? -1.964 17.467 34.638 1.00 83.94 100 LYS A C 1
ATOM 825 O O . LYS A 1 100 ? -2.760 17.592 35.566 1.00 83.94 100 LYS A O 1
ATOM 830 N N . MET A 1 101 ? -1.439 16.290 34.309 1.00 86.62 101 MET A N 1
ATOM 831 C CA . MET A 1 101 ? -1.769 15.055 35.023 1.00 86.62 101 MET A CA 1
ATOM 832 C C . MET A 1 101 ? -1.087 15.008 36.390 1.00 86.62 101 MET A C 1
ATOM 834 O O . MET A 1 101 ? 0.128 15.173 36.493 1.00 86.62 101 MET A O 1
ATOM 838 N N . ILE A 1 102 ? -1.877 14.744 37.428 1.00 86.38 102 ILE A N 1
ATOM 839 C CA . ILE A 1 102 ? -1.462 14.690 38.829 1.00 86.38 102 ILE A CA 1
ATOM 840 C C . ILE A 1 102 ? -1.286 13.208 39.181 1.00 86.38 102 ILE A C 1
ATOM 842 O O . ILE A 1 102 ? -2.275 12.472 39.160 1.00 86.38 102 ILE A O 1
ATOM 846 N N . PRO A 1 103 ? -0.069 12.734 39.507 1.00 84.88 103 PRO A N 1
ATOM 847 C CA . PRO A 1 103 ? 0.182 11.313 39.758 1.00 84.88 103 PRO A CA 1
ATOM 848 C C . PRO A 1 103 ? -0.736 10.691 40.819 1.00 84.88 103 PRO A C 1
ATOM 850 O O . PRO A 1 103 ? -1.174 9.553 40.654 1.00 84.88 103 PRO A O 1
ATOM 853 N N . GLN A 1 104 ? -1.093 11.450 41.859 1.00 85.56 104 GLN A N 1
ATOM 854 C CA . GLN A 1 104 ? -1.983 11.021 42.944 1.00 85.56 104 GLN A CA 1
ATOM 855 C C . GLN A 1 104 ? -3.411 10.705 42.465 1.00 85.56 104 GLN A C 1
ATOM 857 O O . GLN A 1 104 ? -4.085 9.873 43.063 1.00 85.56 104 GLN A O 1
ATOM 862 N N . LEU A 1 105 ? -3.856 11.297 41.352 1.00 89.38 105 LEU A N 1
ATOM 863 C CA . LEU A 1 105 ? -5.181 11.052 40.776 1.00 89.38 105 LEU A CA 1
ATOM 864 C C . LEU A 1 105 ? -5.233 9.833 39.845 1.00 89.38 105 LEU A C 1
ATOM 866 O O . LEU A 1 105 ? -6.299 9.478 39.346 1.00 89.38 105 LEU A O 1
ATOM 870 N N . THR A 1 106 ? -4.114 9.132 39.655 1.00 91.00 106 THR A N 1
ATOM 871 C CA . THR A 1 106 ? -4.067 7.900 38.852 1.00 91.00 106 THR A CA 1
ATOM 872 C C . THR A 1 106 ? -4.977 6.818 39.433 1.00 91.00 106 THR A C 1
ATOM 874 O O . THR A 1 106 ? -5.739 6.194 38.697 1.00 91.00 106 THR A O 1
ATOM 877 N N . ALA A 1 107 ? -4.926 6.607 40.751 1.00 90.69 107 ALA A N 1
ATOM 878 C CA . ALA A 1 107 ? -5.732 5.598 41.431 1.00 90.69 107 ALA A CA 1
ATOM 879 C C . ALA A 1 107 ? -7.253 5.839 41.294 1.00 90.69 107 ALA A C 1
ATOM 881 O O . ALA A 1 107 ? -7.941 4.927 40.830 1.00 90.69 107 ALA A O 1
ATOM 882 N N . PRO A 1 108 ? -7.804 7.030 41.615 1.00 92.31 108 PRO A N 1
ATOM 883 C CA . PRO A 1 108 ? -9.235 7.279 41.431 1.00 92.31 108 PRO A CA 1
ATOM 884 C C . PRO A 1 108 ? -9.673 7.175 39.962 1.00 92.31 108 PRO A C 1
ATOM 886 O O . PRO A 1 108 ? -10.739 6.621 39.695 1.00 92.31 108 PRO A O 1
ATOM 889 N N . CYS A 1 109 ? -8.842 7.609 39.002 1.00 93.69 109 CYS A N 1
ATOM 890 C CA . CYS A 1 109 ? -9.151 7.454 37.575 1.00 93.69 109 CYS A CA 1
ATOM 891 C C . CYS A 1 109 ? -9.261 5.981 37.159 1.00 93.69 109 CYS A C 1
ATOM 893 O O . CYS A 1 109 ? -10.192 5.593 36.458 1.00 93.69 109 CYS A O 1
ATOM 895 N N . GLU A 1 110 ? -8.326 5.141 37.598 1.00 93.88 110 GLU A N 1
ATOM 896 C CA . GLU A 1 110 ? -8.320 3.715 37.258 1.00 93.88 110 GLU A CA 1
ATOM 897 C C . GLU A 1 110 ? -9.479 2.964 37.914 1.00 93.88 110 GLU A C 1
ATOM 899 O O . GLU A 1 110 ? -10.062 2.082 37.282 1.00 93.88 110 GLU A O 1
ATOM 904 N N . LEU A 1 111 ? -9.863 3.337 39.142 1.00 93.38 111 LEU A N 1
ATOM 905 C CA . LEU A 1 111 ? -11.055 2.797 39.798 1.00 93.38 111 LEU A CA 1
ATOM 906 C C . LEU A 1 111 ? -12.318 3.099 38.991 1.00 93.38 111 LEU A C 1
ATOM 908 O O . LEU A 1 111 ? -13.072 2.176 38.674 1.00 93.38 111 LEU A O 1
ATOM 912 N N . TYR A 1 112 ? -12.516 4.369 38.630 1.00 95.38 112 TYR A N 1
ATOM 913 C CA . TYR A 1 112 ? -13.639 4.783 37.797 1.00 95.38 112 TYR A CA 1
ATOM 914 C C . TYR A 1 112 ? -13.668 4.001 36.482 1.00 95.38 112 TYR A C 1
ATOM 916 O O . TYR A 1 112 ? -14.681 3.390 36.152 1.00 95.38 112 TYR A O 1
ATOM 924 N N . LEU A 1 113 ? -12.549 3.950 35.750 1.00 95.75 113 LEU A N 1
ATOM 925 C CA . LEU A 1 113 ? -12.483 3.294 34.441 1.00 95.75 113 LEU A CA 1
ATOM 926 C C . LEU A 1 113 ? -12.716 1.780 34.532 1.00 95.75 113 LEU A C 1
ATOM 928 O O . LEU A 1 113 ? -13.338 1.194 33.646 1.00 95.75 113 LEU A O 1
ATOM 932 N N . ALA A 1 114 ? -12.278 1.130 35.614 1.00 93.25 114 ALA A N 1
ATOM 933 C CA . ALA A 1 114 ? -12.546 -0.287 35.837 1.00 93.25 114 ALA A CA 1
ATOM 934 C C . ALA A 1 114 ? -14.051 -0.572 35.988 1.00 93.25 114 ALA A C 1
ATOM 936 O O . ALA A 1 114 ? -14.548 -1.541 35.391 1.00 93.25 114 ALA A O 1
ATOM 937 N N . ILE A 1 115 ? -14.763 0.274 36.742 1.00 94.31 115 ILE A N 1
ATOM 938 C CA . ILE A 1 115 ? -16.220 0.205 36.923 1.00 94.31 115 ILE A CA 1
ATOM 939 C C . ILE A 1 115 ? -16.915 0.568 35.609 1.00 94.31 115 ILE A C 1
ATOM 941 O O . ILE A 1 115 ? -17.701 -0.230 35.102 1.00 94.31 115 ILE A O 1
ATOM 945 N N . PHE A 1 116 ? -16.551 1.693 34.995 1.00 96.06 116 PHE A N 1
ATOM 946 C CA . PHE A 1 116 ? -17.158 2.202 33.767 1.00 96.06 116 PHE A CA 1
ATOM 947 C C . PHE A 1 116 ? -17.021 1.251 32.578 1.00 96.06 116 PHE A C 1
ATOM 949 O O . PHE A 1 116 ? -17.995 1.027 31.865 1.00 96.06 116 PHE A O 1
ATOM 956 N N . ASN A 1 117 ? -15.875 0.587 32.410 1.00 94.75 117 ASN A N 1
ATOM 957 C CA . ASN A 1 117 ? -15.725 -0.474 31.409 1.00 94.75 117 ASN A CA 1
ATOM 958 C C . ASN A 1 117 ? -16.725 -1.628 31.629 1.00 94.75 117 ASN A C 1
ATOM 960 O O . ASN A 1 117 ? -17.244 -2.210 30.674 1.00 94.75 117 ASN A O 1
ATOM 964 N N . THR A 1 118 ? -17.026 -1.955 32.890 1.00 93.19 118 THR A N 1
ATOM 965 C CA . THR A 1 118 ? -18.016 -2.989 33.221 1.00 93.19 118 THR A CA 1
ATOM 966 C C . THR A 1 118 ? -19.431 -2.502 32.905 1.00 93.19 118 THR A C 1
ATOM 968 O O . THR A 1 118 ? -20.182 -3.234 32.271 1.00 93.19 118 THR A O 1
ATOM 971 N N . ILE A 1 119 ? -19.765 -1.252 33.248 1.00 94.44 119 ILE A N 1
ATOM 972 C CA . ILE A 1 119 ? -21.038 -0.597 32.894 1.00 94.44 119 ILE A CA 1
ATOM 973 C C . ILE A 1 119 ? -21.244 -0.567 31.373 1.00 94.44 119 ILE A C 1
ATOM 975 O O . ILE A 1 119 ? -22.291 -0.983 30.883 1.00 94.44 119 ILE A O 1
ATOM 979 N N . CYS A 1 120 ? -20.223 -0.181 30.605 1.00 94.25 120 CYS A N 1
ATOM 980 C CA . CYS A 1 120 ? -20.263 -0.209 29.141 1.00 94.25 120 CYS A CA 1
ATOM 981 C C . CYS A 1 120 ? -20.490 -1.626 28.598 1.00 94.25 120 CYS A C 1
ATOM 983 O O . CYS A 1 120 ? -21.234 -1.819 27.641 1.00 94.25 120 CYS A O 1
ATOM 985 N N . SER A 1 121 ? -19.882 -2.638 29.222 1.00 92.75 121 SER A N 1
ATOM 986 C CA . SER A 1 121 ? -20.090 -4.040 28.841 1.00 92.75 121 SER A CA 1
ATOM 987 C C . SER A 1 121 ? -21.511 -4.531 29.146 1.00 92.75 121 SER A C 1
ATOM 989 O O . SER A 1 121 ? -22.025 -5.393 28.434 1.00 92.75 121 SER A O 1
ATOM 991 N N . ILE A 1 122 ? -22.157 -3.989 30.182 1.00 92.06 122 ILE A N 1
ATOM 992 C CA . ILE A 1 122 ? -23.563 -4.271 30.501 1.00 92.06 122 ILE A CA 1
ATOM 993 C C . ILE A 1 122 ? -24.476 -3.625 29.455 1.00 92.06 122 ILE A C 1
ATOM 995 O O . ILE A 1 122 ? -25.333 -4.317 28.915 1.00 92.06 122 ILE A O 1
ATOM 999 N N . GLN A 1 123 ? -24.246 -2.352 29.112 1.00 93.75 123 GLN A N 1
ATOM 1000 C CA . GLN A 1 123 ? -25.022 -1.622 28.098 1.00 93.75 123 GLN A CA 1
ATOM 1001 C C . GLN A 1 123 ? -25.062 -2.360 26.752 1.00 93.75 123 GLN A C 1
ATOM 1003 O O . GLN A 1 123 ? -26.120 -2.525 26.151 1.00 93.75 123 GLN A O 1
ATOM 1008 N N . LYS A 1 124 ? -23.921 -2.900 26.308 1.00 92.06 124 LYS A N 1
ATOM 1009 C CA . LYS A 1 124 ? -23.830 -3.681 25.060 1.00 92.06 124 LYS A CA 1
ATOM 1010 C C . LYS A 1 124 ? -24.778 -4.887 25.006 1.00 92.06 124 LYS A C 1
ATOM 1012 O O . LYS A 1 124 ? -25.042 -5.391 23.924 1.00 92.06 124 LYS A O 1
ATOM 1017 N N . ASN A 1 125 ? -25.250 -5.368 26.158 1.00 88.88 125 ASN A N 1
ATOM 1018 C CA . ASN A 1 125 ? -26.128 -6.533 26.286 1.00 88.88 125 ASN A CA 1
ATOM 1019 C C . ASN A 1 125 ? -27.490 -6.191 26.929 1.00 88.88 125 ASN A C 1
ATOM 1021 O O . ASN A 1 125 ? -28.272 -7.098 27.209 1.00 88.88 125 ASN A O 1
ATOM 1025 N N . SER A 1 126 ? -27.769 -4.913 27.210 1.00 86.62 126 SER A N 1
ATOM 1026 C CA . SER A 1 126 ? -28.928 -4.469 28.001 1.00 86.62 126 SER A CA 1
ATOM 1027 C C . SER A 1 126 ? -30.242 -4.438 27.210 1.00 86.62 126 SER A C 1
ATOM 1029 O O . SER A 1 126 ? -31.317 -4.498 27.812 1.00 86.62 126 SER A O 1
ATOM 1031 N N . GLY A 1 127 ? -30.175 -4.303 25.879 1.00 82.88 127 GLY A N 1
ATOM 1032 C CA . GLY A 1 127 ? -31.341 -4.014 25.045 1.00 82.88 127 GLY A CA 1
ATOM 1033 C C . GLY A 1 127 ? -32.055 -2.724 25.466 1.00 82.88 127 GLY A C 1
ATOM 1034 O O . GLY A 1 127 ? -33.283 -2.674 25.467 1.00 82.88 127 GLY A O 1
ATOM 1035 N N . ASP A 1 128 ? -31.316 -1.704 25.906 1.00 85.88 128 ASP A N 1
ATOM 1036 C CA . ASP A 1 128 ? -31.866 -0.414 26.364 1.00 85.88 128 ASP A CA 1
ATOM 1037 C C . ASP A 1 128 ? -32.384 0.487 25.231 1.00 85.88 128 ASP A C 1
ATOM 1039 O O . ASP A 1 128 ? -33.012 1.507 25.493 1.00 85.88 128 ASP A O 1
ATOM 1043 N N . GLY A 1 129 ? -32.173 0.084 23.978 1.00 84.81 129 GLY A N 1
ATOM 1044 C CA . GLY A 1 129 ? -32.606 0.821 22.799 1.00 84.81 129 GLY A CA 1
ATOM 1045 C C . GLY A 1 129 ? -31.607 1.872 22.318 1.00 84.81 129 GLY A C 1
ATOM 1046 O O . GLY A 1 129 ? -31.849 2.445 21.253 1.00 84.81 129 GLY A O 1
ATOM 1047 N N . THR A 1 130 ? -30.483 2.085 23.020 1.00 90.12 130 THR A N 1
ATOM 1048 C CA . THR A 1 130 ? -29.414 2.968 22.540 1.00 90.12 130 THR A CA 1
ATOM 1049 C C . THR A 1 130 ? -28.660 2.341 21.373 1.00 90.12 130 THR A C 1
ATOM 1051 O O . THR A 1 130 ? -28.747 1.138 21.091 1.00 90.12 130 THR A O 1
ATOM 1054 N N . TRP A 1 131 ? -27.901 3.176 20.667 1.00 91.44 131 TRP A N 1
ATOM 1055 C CA . TRP A 1 131 ? -27.132 2.748 19.508 1.00 91.44 131 TRP A CA 1
ATOM 1056 C C . TRP A 1 131 ? -26.085 1.687 19.869 1.00 91.44 131 TRP A C 1
ATOM 1058 O O . TRP A 1 131 ? -25.947 0.688 19.170 1.00 91.44 131 TRP A O 1
ATOM 1068 N N . GLU A 1 132 ? -25.406 1.849 21.000 1.00 91.38 132 GLU A N 1
ATOM 1069 C CA . GLU A 1 132 ? -24.356 0.949 21.483 1.00 91.38 132 GLU A CA 1
ATOM 1070 C C . GLU A 1 132 ? -24.898 -0.385 22.005 1.00 91.38 132 GLU A C 1
ATOM 1072 O O . GLU A 1 132 ? -24.137 -1.343 22.133 1.00 91.38 132 GLU A O 1
ATOM 1077 N N . SER A 1 133 ? -26.197 -0.460 22.308 1.00 91.19 133 SER A N 1
ATOM 1078 C CA . SER A 1 133 ? -26.881 -1.711 22.648 1.00 91.19 133 SER A CA 1
ATOM 1079 C C . SER A 1 133 ? -27.440 -2.411 21.407 1.00 91.19 133 SER A C 1
ATOM 1081 O O . SER A 1 133 ? -27.432 -3.638 21.324 1.00 91.19 133 SER A O 1
ATOM 1083 N N . ARG A 1 134 ? -27.895 -1.643 20.406 1.00 91.19 134 ARG A N 1
ATOM 1084 C CA . ARG A 1 134 ? -28.402 -2.177 19.131 1.00 91.19 134 ARG A CA 1
ATOM 1085 C C . ARG A 1 134 ? -27.284 -2.684 18.219 1.00 91.19 134 ARG A C 1
ATOM 1087 O O . ARG A 1 134 ? -27.423 -3.751 17.629 1.00 91.19 134 ARG A O 1
ATOM 1094 N N . TYR A 1 135 ? -26.192 -1.929 18.131 1.00 93.31 135 TYR A N 1
ATOM 1095 C CA . TYR A 1 135 ? -25.012 -2.227 17.322 1.00 93.31 135 TYR A CA 1
ATOM 1096 C C . TYR A 1 135 ? -23.760 -2.227 18.207 1.00 93.31 135 TYR A C 1
ATOM 1098 O O . TYR A 1 135 ? -22.911 -1.339 18.103 1.00 93.31 135 TYR A O 1
ATOM 1106 N N . PRO A 1 136 ? -23.646 -3.186 19.142 1.00 93.44 136 PRO A N 1
ATOM 1107 C CA . PRO A 1 136 ? -22.548 -3.204 20.090 1.00 93.44 136 PRO A CA 1
ATOM 1108 C C . PRO A 1 136 ? -21.227 -3.518 19.393 1.00 93.44 136 PRO A C 1
ATOM 1110 O O . PRO A 1 136 ? -21.124 -4.466 18.615 1.00 93.44 136 PRO A O 1
ATOM 1113 N N . LEU A 1 137 ? -20.174 -2.785 19.763 1.00 93.94 137 LEU A N 1
ATOM 1114 C CA . LEU A 1 137 ? -18.807 -3.126 19.374 1.00 93.94 137 LEU A CA 1
ATOM 1115 C C . LEU A 1 137 ? -18.398 -4.430 20.082 1.00 93.94 137 LEU A C 1
ATOM 1117 O O . LEU A 1 137 ? -18.024 -4.416 21.266 1.00 93.94 137 LEU A O 1
ATOM 1121 N N . GLN A 1 138 ? -18.507 -5.545 19.354 1.00 93.06 138 GLN A N 1
ATOM 1122 C CA . GLN A 1 138 ? -18.210 -6.906 19.803 1.00 93.06 138 GLN A CA 1
ATOM 1123 C C . GLN A 1 138 ? -17.090 -7.516 18.967 1.00 93.06 138 GLN A C 1
ATOM 1125 O O . GLN A 1 138 ? -17.262 -7.845 17.795 1.00 93.06 138 GLN A O 1
ATOM 1130 N N . PHE A 1 139 ? -15.934 -7.678 19.598 1.00 95.62 139 PHE A N 1
ATOM 1131 C CA . PHE A 1 139 ? -14.771 -8.309 18.995 1.00 95.62 139 PHE A CA 1
ATOM 1132 C C . PHE A 1 139 ? -14.999 -9.795 18.683 1.00 95.62 139 PHE A C 1
ATOM 1134 O O . PHE A 1 139 ? -16.000 -10.390 19.086 1.00 95.62 139 PHE A O 1
ATOM 1141 N N . LEU A 1 140 ? -14.055 -10.379 17.945 1.00 96.00 140 LEU A N 1
ATOM 1142 C CA . LEU A 1 140 ? -14.067 -11.794 17.586 1.00 96.00 140 LEU A CA 1
ATOM 1143 C C . LEU A 1 140 ? -14.177 -12.706 18.812 1.00 96.00 140 LEU A C 1
ATOM 1145 O O . LEU A 1 140 ? -13.612 -12.433 19.873 1.00 96.00 140 LEU A O 1
ATOM 1149 N N . THR A 1 141 ? -14.901 -13.806 18.638 1.00 94.06 141 THR A N 1
ATOM 1150 C CA . THR A 1 141 ? -14.942 -14.909 19.598 1.00 94.06 141 THR A CA 1
ATOM 1151 C C . THR A 1 141 ? -13.601 -15.643 19.633 1.00 94.06 141 THR A C 1
ATOM 1153 O O . THR A 1 141 ? -12.811 -15.565 18.695 1.00 94.06 141 THR A O 1
ATOM 1156 N N . LEU A 1 142 ? -13.355 -16.423 20.690 1.00 92.06 142 LEU A N 1
ATOM 1157 C CA . LEU A 1 142 ? -12.133 -17.234 20.795 1.00 92.06 142 LEU A CA 1
ATOM 1158 C C . LEU A 1 142 ? -11.980 -18.223 19.629 1.00 92.06 142 LEU A C 1
ATOM 1160 O O . LEU A 1 142 ? -10.863 -18.470 19.185 1.00 92.06 142 LEU A O 1
ATOM 1164 N N . LYS A 1 143 ? -13.100 -18.755 19.118 1.00 92.88 143 LYS A N 1
ATOM 1165 C CA . LYS A 1 143 ? -13.113 -19.632 17.945 1.00 92.88 143 LYS A CA 1
ATOM 1166 C C . LYS A 1 143 ? -12.668 -18.871 16.693 1.00 92.88 143 LYS A C 1
ATOM 1168 O O . LYS A 1 143 ? -11.713 -19.281 16.047 1.00 92.88 143 LYS A O 1
ATOM 1173 N N . GLU A 1 144 ? -13.295 -17.730 16.414 1.00 94.19 144 GLU A N 1
ATOM 1174 C CA . GLU A 1 144 ? -12.937 -16.877 15.270 1.00 94.19 144 GLU A CA 1
ATOM 1175 C C . GLU A 1 144 ? -11.477 -16.409 15.339 1.00 94.19 144 GLU A C 1
ATOM 1177 O O . GLU A 1 144 ? -10.794 -16.368 14.324 1.00 94.19 144 GLU A O 1
ATOM 1182 N N . GLU A 1 145 ? -10.974 -16.087 16.535 1.00 93.44 145 GLU A N 1
ATOM 1183 C CA . GLU A 1 145 ? -9.576 -15.697 16.731 1.00 93.44 145 GLU A CA 1
ATOM 1184 C C . GLU A 1 145 ? -8.600 -16.853 16.453 1.00 93.44 145 GLU A C 1
ATOM 1186 O O . GLU A 1 145 ? -7.511 -16.620 15.931 1.00 93.44 145 GLU A O 1
ATOM 1191 N N . SER A 1 146 ? -8.975 -18.093 16.787 1.00 90.31 146 SER A N 1
ATOM 1192 C CA . SER A 1 146 ? -8.148 -19.280 16.522 1.00 90.31 146 SER A CA 1
ATOM 1193 C C . SER A 1 146 ? -8.074 -19.667 15.042 1.00 90.31 146 SER A C 1
ATOM 1195 O O . SER A 1 146 ? -7.133 -20.343 14.645 1.00 90.31 146 SER A O 1
ATOM 1197 N N . GLU A 1 147 ? -9.034 -19.211 14.234 1.00 91.06 147 GLU A N 1
ATOM 1198 C CA . GLU A 1 147 ? -9.109 -19.452 12.786 1.00 91.06 147 GLU A CA 1
ATOM 1199 C C . GLU A 1 147 ? -8.366 -18.382 11.959 1.00 91.06 147 GLU A C 1
ATOM 1201 O O . GLU A 1 147 ? -8.328 -18.460 10.729 1.00 91.06 147 GLU A O 1
ATOM 1206 N N . LEU A 1 148 ? -7.787 -17.361 12.605 1.00 90.38 148 LEU A N 1
ATOM 1207 C CA . LEU A 1 148 ? -6.987 -16.340 11.925 1.00 90.38 148 LEU A CA 1
ATOM 1208 C C . LEU A 1 148 ? -5.635 -16.914 11.482 1.00 90.38 148 LEU A C 1
ATOM 1210 O O . LEU A 1 148 ? -4.945 -17.549 12.274 1.00 90.38 148 LEU A O 1
ATOM 1214 N N . GLU A 1 149 ? -5.206 -16.590 10.258 1.00 83.88 149 GLU A N 1
ATOM 1215 C CA . GLU A 1 149 ? -3.875 -16.964 9.745 1.00 83.88 149 GLU A CA 1
ATOM 1216 C C . GLU A 1 149 ? -2.751 -16.368 10.612 1.00 83.88 149 GLU A C 1
ATOM 1218 O O . GLU A 1 149 ? -1.779 -17.040 10.957 1.00 83.88 149 GLU A O 1
ATOM 1223 N N . HIS A 1 150 ? -2.913 -15.103 11.019 1.00 83.94 150 HIS A N 1
ATOM 1224 C CA . HIS A 1 150 ? -1.929 -14.354 11.803 1.00 83.94 150 HIS A CA 1
ATOM 1225 C C . HIS A 1 150 ? -2.591 -13.612 12.983 1.00 83.94 150 HIS A C 1
ATOM 1227 O O . HIS A 1 150 ? -2.781 -12.393 12.939 1.00 83.94 150 HIS A O 1
ATOM 1233 N N . PRO A 1 151 ? -2.931 -14.308 14.087 1.00 90.88 151 PRO A N 1
ATOM 1234 C CA . PRO A 1 151 ? -3.683 -13.718 15.200 1.00 90.88 151 PRO A CA 1
ATOM 1235 C C . PRO A 1 151 ? -2.873 -12.709 16.029 1.00 90.88 151 PRO A C 1
ATOM 1237 O O . PRO A 1 151 ? -3.440 -11.965 16.830 1.00 90.88 151 PRO A O 1
ATOM 1240 N N . GLU A 1 152 ? -1.547 -12.672 15.882 1.00 91.62 152 GLU A N 1
ATOM 1241 C CA . GLU A 1 152 ? -0.658 -11.846 16.707 1.00 91.62 152 GLU A CA 1
ATOM 1242 C C . GLU A 1 152 ? -0.974 -10.352 16.630 1.00 91.62 152 GLU A C 1
ATOM 1244 O O . GLU A 1 152 ? -1.038 -9.673 17.658 1.00 91.62 152 GLU A O 1
ATOM 1249 N N . GLU A 1 153 ? -1.175 -9.831 15.418 1.00 92.12 153 GLU A N 1
ATOM 1250 C CA . GLU A 1 153 ? -1.454 -8.412 15.212 1.00 92.12 153 GLU A CA 1
ATOM 1251 C C . GLU A 1 153 ? -2.826 -8.030 15.782 1.00 92.12 153 GLU A C 1
ATOM 1253 O O . GLU A 1 153 ? -2.953 -7.023 16.484 1.00 92.12 153 GLU A O 1
ATOM 1258 N N . TYR A 1 154 ? -3.833 -8.882 15.581 1.00 96.06 154 TYR A N 1
ATOM 1259 C CA . TYR A 1 154 ? -5.161 -8.690 16.154 1.00 96.06 154 TYR A CA 1
ATOM 1260 C C . TYR A 1 154 ? -5.138 -8.730 17.692 1.00 96.06 154 TYR A C 1
ATOM 1262 O O . TYR A 1 154 ? -5.707 -7.858 18.351 1.00 96.06 154 TYR A O 1
ATOM 1270 N N . ARG A 1 155 ? -4.392 -9.661 18.300 1.00 96.12 155 ARG A N 1
ATOM 1271 C CA . ARG A 1 155 ? -4.194 -9.711 19.761 1.00 96.12 155 ARG A CA 1
ATOM 1272 C C . ARG A 1 155 ? -3.523 -8.449 20.297 1.00 96.12 155 ARG A C 1
ATOM 1274 O O . ARG A 1 155 ? -3.924 -7.945 21.350 1.00 96.12 155 ARG A O 1
ATOM 1281 N N . LYS A 1 156 ? -2.519 -7.915 19.587 1.00 96.25 156 LYS A N 1
ATOM 1282 C CA . LYS A 1 156 ? -1.887 -6.628 19.932 1.00 96.25 156 LYS A CA 1
ATOM 1283 C C . LYS A 1 156 ? -2.904 -5.491 19.887 1.00 96.25 156 LYS A C 1
ATOM 1285 O O . LYS A 1 156 ? -2.954 -4.711 20.837 1.00 96.25 156 LYS A O 1
ATOM 1290 N N . PHE A 1 157 ? -3.744 -5.444 18.851 1.00 96.88 157 PHE A N 1
ATOM 1291 C CA . PHE A 1 157 ? -4.826 -4.467 18.733 1.00 96.88 157 PHE A CA 1
ATOM 1292 C C . PHE A 1 157 ? -5.795 -4.531 19.915 1.00 96.88 157 PHE A C 1
ATOM 1294 O O . PHE A 1 157 ? -5.974 -3.529 20.605 1.00 96.88 157 PHE A O 1
ATOM 1301 N N . ILE A 1 158 ? -6.353 -5.706 20.213 1.00 97.00 158 ILE A N 1
ATOM 1302 C CA . ILE A 1 158 ? -7.295 -5.883 21.327 1.00 97.00 158 ILE A CA 1
ATOM 1303 C C . ILE A 1 158 ? -6.655 -5.481 22.655 1.00 97.00 158 ILE A C 1
ATOM 1305 O O . ILE A 1 158 ? -7.248 -4.744 23.445 1.00 97.00 158 ILE A O 1
ATOM 1309 N N . LYS A 1 159 ? -5.410 -5.906 22.893 1.00 96.38 159 LYS A N 1
ATOM 1310 C CA . LYS A 1 159 ? -4.666 -5.530 24.095 1.00 96.38 159 LYS A CA 1
ATOM 1311 C C . LYS A 1 159 ? -4.484 -4.014 24.198 1.00 96.38 159 LYS A C 1
ATOM 1313 O O . LYS A 1 159 ? -4.702 -3.467 25.279 1.00 96.38 159 LYS A O 1
ATOM 1318 N N . ALA A 1 160 ? -4.090 -3.338 23.120 1.00 96.44 160 ALA A N 1
ATOM 1319 C CA . ALA A 1 160 ? -3.918 -1.886 23.100 1.00 96.44 160 ALA A CA 1
ATOM 1320 C C . ALA A 1 160 ? -5.249 -1.167 23.360 1.00 96.44 160 ALA A C 1
ATOM 1322 O O . ALA A 1 160 ? -5.347 -0.406 24.321 1.00 96.44 160 ALA A O 1
ATOM 1323 N N . PHE A 1 161 ? -6.287 -1.507 22.594 1.00 96.25 161 PHE A N 1
ATOM 1324 C CA . PHE A 1 161 ? -7.617 -0.903 22.670 1.00 96.25 161 PHE A CA 1
ATOM 1325 C C . PHE A 1 161 ? -8.240 -1.018 24.072 1.00 96.25 161 PHE A C 1
ATOM 1327 O O . PHE A 1 161 ? -8.783 -0.053 24.611 1.00 96.25 161 PHE A O 1
ATOM 1334 N N . LEU A 1 162 ? -8.119 -2.189 24.709 1.00 94.69 162 LEU A N 1
ATOM 1335 C CA . LEU A 1 162 ? -8.644 -2.417 26.059 1.00 94.69 162 LEU A CA 1
ATOM 1336 C C . LEU A 1 162 ? -7.774 -1.776 27.149 1.00 94.69 162 LEU A C 1
ATOM 1338 O O . LEU A 1 162 ? -8.299 -1.182 28.086 1.00 94.69 162 LEU A O 1
ATOM 1342 N N . SER A 1 163 ? -6.445 -1.890 27.062 1.00 93.06 163 SER A N 1
ATOM 1343 C CA . SER A 1 163 ? -5.551 -1.370 28.113 1.00 93.06 163 SER A CA 1
ATOM 1344 C C . SER A 1 163 ? -5.451 0.158 28.136 1.00 93.06 163 SER A C 1
ATOM 1346 O O . SER A 1 163 ? -5.166 0.741 29.187 1.00 93.06 163 SER A O 1
ATOM 1348 N N . GLN A 1 164 ? -5.705 0.804 26.997 1.00 95.06 164 GLN A N 1
ATOM 1349 C CA . GLN A 1 164 ? -5.744 2.258 26.861 1.00 95.06 164 GLN A CA 1
ATOM 1350 C C . GLN A 1 164 ? -7.141 2.847 27.102 1.00 95.06 164 GLN A C 1
ATOM 1352 O O . GLN A 1 164 ? -7.284 4.068 27.056 1.00 95.06 164 GLN A O 1
ATOM 1357 N N . TYR A 1 165 ? -8.144 2.015 27.415 1.00 96.56 165 TYR A N 1
ATOM 1358 C CA . TYR A 1 165 ? -9.537 2.427 27.623 1.00 96.56 165 TYR A CA 1
ATOM 1359 C C . TYR A 1 165 ? -10.102 3.221 26.435 1.00 96.56 165 TYR A C 1
ATOM 1361 O O . TYR A 1 165 ? -10.730 4.268 26.600 1.00 96.56 165 TYR A O 1
ATOM 1369 N N . THR A 1 166 ? -9.809 2.762 25.215 1.00 96.62 166 THR A N 1
ATOM 1370 C CA . THR A 1 166 ? -10.123 3.495 23.984 1.00 96.62 166 THR A CA 1
ATOM 1371 C C . THR A 1 166 ? -11.634 3.657 23.793 1.00 96.62 166 THR A C 1
ATOM 1373 O O . THR A 1 166 ? -12.087 4.752 23.478 1.00 96.62 166 THR A O 1
ATOM 1376 N N . TYR A 1 167 ? -12.434 2.622 24.071 1.00 96.94 167 TYR A N 1
ATOM 1377 C CA . TYR A 1 167 ? -13.901 2.709 24.021 1.00 96.94 167 TYR A CA 1
ATOM 1378 C C . TYR A 1 167 ? -14.456 3.700 25.052 1.00 96.94 167 TYR A C 1
ATOM 1380 O O . TYR A 1 167 ? -15.306 4.533 24.744 1.00 96.94 167 TYR A O 1
ATOM 1388 N N . GLU A 1 168 ? -13.966 3.630 26.290 1.00 97.00 168 GLU A N 1
ATOM 1389 C CA . GLU A 1 168 ? -14.408 4.505 27.374 1.00 97.00 168 GLU A CA 1
ATOM 1390 C C . GLU A 1 168 ? -14.054 5.963 27.082 1.00 97.00 168 GLU A C 1
ATOM 1392 O O . GLU A 1 168 ? -14.877 6.842 27.324 1.00 97.00 168 GLU A O 1
ATOM 1397 N N . MET A 1 169 ? -12.870 6.219 26.516 1.00 96.50 169 MET A N 1
ATOM 1398 C CA . MET A 1 169 ? -12.458 7.546 26.055 1.00 96.50 169 MET A CA 1
ATOM 1399 C C . MET A 1 169 ? -13.465 8.120 25.054 1.00 96.50 169 MET A C 1
ATOM 1401 O O . MET A 1 169 ? -13.910 9.257 25.214 1.00 96.50 169 MET A O 1
ATOM 1405 N N . MET A 1 170 ? -13.839 7.329 24.043 1.00 95.94 170 MET A N 1
ATOM 1406 C CA . MET A 1 170 ? -14.803 7.737 23.018 1.00 95.94 170 MET A CA 1
ATOM 1407 C C . MET A 1 170 ? -16.163 8.073 23.632 1.00 95.94 170 MET A C 1
ATOM 1409 O O . MET A 1 170 ? -16.762 9.086 23.276 1.00 95.94 170 MET A O 1
ATOM 1413 N N . LYS A 1 171 ? -16.625 7.257 24.585 1.00 95.75 171 LYS A N 1
ATOM 1414 C CA . LYS A 1 171 ? -17.920 7.454 25.241 1.00 95.75 171 LYS A CA 1
ATOM 1415 C C . LYS A 1 171 ? -17.946 8.698 26.126 1.00 95.75 171 LYS A C 1
ATOM 1417 O O . LYS A 1 171 ? -18.876 9.494 26.043 1.00 95.75 171 LYS A O 1
ATOM 1422 N N . ILE A 1 172 ? -16.900 8.904 26.930 1.00 96.12 172 ILE A N 1
ATOM 1423 C CA . ILE A 1 172 ? -16.763 10.116 27.749 1.00 96.12 172 ILE A CA 1
ATOM 1424 C C . ILE A 1 172 ? -16.721 11.357 26.845 1.00 96.12 172 ILE A C 1
ATOM 1426 O O . ILE A 1 172 ? -17.356 12.363 27.152 1.00 96.12 172 ILE A O 1
ATOM 1430 N N . ASN A 1 173 ? -16.004 11.294 25.718 1.00 94.31 173 ASN A N 1
ATOM 1431 C CA . ASN A 1 173 ? -15.955 12.398 24.764 1.00 94.31 173 ASN A CA 1
ATOM 1432 C C . ASN A 1 173 ? -17.334 12.731 24.177 1.00 94.31 173 ASN A C 1
ATOM 1434 O O . ASN A 1 173 ? -17.677 13.912 24.108 1.00 94.31 173 ASN A O 1
ATOM 1438 N N . GLY A 1 174 ? -18.122 11.720 23.799 1.00 91.69 174 GLY A N 1
ATOM 1439 C CA . GLY A 1 174 ? -19.486 11.914 23.303 1.00 91.69 174 GLY A CA 1
ATOM 1440 C C . GLY A 1 174 ? -20.366 12.649 24.317 1.00 91.69 174 GLY A C 1
ATOM 1441 O O . GLY A 1 174 ? -21.017 13.629 23.970 1.00 91.69 174 GLY A O 1
ATOM 1442 N N . GLU A 1 175 ? -20.293 12.283 25.600 1.00 93.06 175 GLU A N 1
ATOM 1443 C CA . GLU A 1 175 ? -21.053 12.960 26.665 1.00 93.06 175 GLU A CA 1
ATOM 1444 C C . GLU A 1 175 ? -20.586 14.389 26.979 1.00 93.06 175 GLU A C 1
ATOM 1446 O O . GLU A 1 175 ? -21.374 15.197 27.479 1.00 93.06 175 GLU A O 1
ATOM 1451 N N . LEU A 1 176 ? -19.313 14.706 26.721 1.00 91.25 176 LEU A N 1
ATOM 1452 C CA . LEU A 1 176 ? -18.749 16.043 26.927 1.00 91.25 176 LEU A CA 1
ATOM 1453 C C . LEU A 1 176 ? -19.001 16.986 25.745 1.00 91.25 176 LEU A C 1
ATOM 1455 O O . LEU A 1 176 ? -19.152 18.186 25.953 1.00 91.25 176 LEU A O 1
ATOM 1459 N N . THR A 1 177 ? -19.006 16.464 24.518 1.00 88.38 177 THR A N 1
ATOM 1460 C CA . THR A 1 177 ? -19.033 17.272 23.284 1.00 88.38 177 THR A CA 1
ATOM 1461 C C . THR A 1 177 ? -20.355 17.201 22.524 1.00 88.38 177 THR A C 1
ATOM 1463 O O . THR A 1 177 ? -20.637 18.083 21.719 1.00 88.38 177 THR A O 1
ATOM 1466 N N . GLY A 1 178 ? -21.157 16.157 22.750 1.00 86.50 178 GLY A N 1
ATOM 1467 C CA . GLY A 1 178 ? -22.345 15.845 21.954 1.00 86.50 178 GLY A CA 1
ATOM 1468 C C . GLY A 1 178 ? -22.038 15.232 20.581 1.00 86.50 178 GLY A C 1
ATOM 1469 O O . GLY A 1 178 ? -22.944 15.093 19.762 1.00 86.50 178 GLY A O 1
ATOM 1470 N N . PHE A 1 179 ? -20.778 14.887 20.289 1.00 88.12 179 PHE A N 1
ATOM 1471 C CA . PHE A 1 179 ? -20.411 14.238 19.030 1.00 88.12 179 PHE A CA 1
ATOM 1472 C C . PHE A 1 179 ? -20.719 12.741 19.041 1.00 88.12 179 PHE A C 1
ATOM 1474 O O . PHE A 1 179 ? -20.420 12.041 20.003 1.00 88.12 179 PHE A O 1
ATOM 1481 N N . THR A 1 180 ? -21.213 12.237 17.909 1.00 90.12 180 THR A N 1
ATOM 1482 C CA . THR A 1 180 ? -21.674 10.849 17.733 1.00 90.12 180 THR A CA 1
ATOM 1483 C C . THR A 1 180 ? -20.608 9.902 17.155 1.00 90.12 180 THR A C 1
ATOM 1485 O O . THR A 1 180 ? -20.899 8.952 16.423 1.00 90.12 180 THR A O 1
ATOM 1488 N N . THR A 1 181 ? -19.326 10.197 17.390 1.00 92.31 181 THR A N 1
ATOM 1489 C CA . THR A 1 181 ? -18.211 9.459 16.769 1.00 92.31 181 THR A CA 1
ATOM 1490 C C . THR A 1 181 ? -18.122 8.014 17.273 1.00 92.31 181 THR A C 1
ATOM 1492 O O . THR A 1 181 ? -17.783 7.122 16.496 1.00 92.31 181 THR A O 1
ATOM 1495 N N . LEU A 1 182 ? -18.461 7.754 18.543 1.00 95.00 182 LEU A N 1
ATOM 1496 C CA . LEU A 1 182 ? -18.506 6.387 19.072 1.00 95.00 182 LEU A CA 1
ATOM 1497 C C . LEU A 1 182 ? -19.601 5.578 18.378 1.00 95.00 182 LEU A C 1
ATOM 1499 O O . LEU A 1 182 ? -19.366 4.447 17.961 1.00 95.00 182 LEU A O 1
ATOM 1503 N N . GLU A 1 183 ? -20.788 6.160 18.240 1.00 95.00 183 GLU A N 1
ATOM 1504 C CA . GLU A 1 183 ? -21.923 5.547 17.567 1.00 95.00 183 GLU A CA 1
ATOM 1505 C C . GLU A 1 183 ? -21.558 5.206 16.122 1.00 95.00 183 GLU A C 1
ATOM 1507 O O . GLU A 1 183 ? -21.809 4.088 15.669 1.00 95.00 183 GLU A O 1
ATOM 1512 N N . HIS A 1 184 ? -20.871 6.117 15.428 1.00 95.12 184 HIS A N 1
ATOM 1513 C CA . HIS A 1 184 ? -20.376 5.877 14.072 1.00 95.12 184 HIS A CA 1
ATOM 1514 C C . HIS A 1 184 ? -19.492 4.629 14.024 1.00 95.12 184 HIS A C 1
ATOM 1516 O O . HIS A 1 184 ? -19.792 3.678 13.304 1.00 95.12 184 HIS A O 1
ATOM 1522 N N . ILE A 1 185 ? -18.456 4.585 14.866 1.00 96.25 185 ILE A N 1
ATOM 1523 C CA . ILE A 1 185 ? -17.510 3.463 14.932 1.00 96.25 185 ILE A CA 1
ATOM 1524 C C . ILE A 1 185 ? -18.223 2.153 15.292 1.00 96.25 185 ILE A C 1
ATOM 1526 O O . ILE A 1 185 ? -17.973 1.132 14.656 1.00 96.25 185 ILE A O 1
ATOM 1530 N N . CYS A 1 186 ? -19.137 2.169 16.266 1.00 96.06 186 CYS A N 1
ATOM 1531 C CA . CYS A 1 186 ? -19.941 1.007 16.649 1.00 96.06 186 CYS A CA 1
ATOM 1532 C C . CYS A 1 186 ? -20.774 0.474 15.474 1.00 96.06 186 CYS A C 1
ATOM 1534 O O . CYS A 1 186 ? -20.761 -0.727 15.208 1.00 96.06 186 CYS A O 1
ATOM 1536 N N . GLY A 1 187 ? -21.452 1.361 14.739 1.00 95.69 187 GLY A N 1
ATOM 1537 C CA . GLY A 1 187 ? -22.266 0.986 13.583 1.00 95.69 187 GLY A CA 1
ATOM 1538 C C . GLY A 1 187 ? -21.429 0.401 12.446 1.00 95.69 187 GLY A C 1
ATOM 1539 O O . GLY A 1 187 ? -21.763 -0.655 11.909 1.00 95.69 187 GLY A O 1
ATOM 1540 N N . VAL A 1 188 ? -20.312 1.058 12.114 1.00 96.81 188 VAL A N 1
ATOM 1541 C CA . VAL A 1 188 ? -19.396 0.615 11.052 1.00 96.81 188 VAL A CA 1
ATOM 1542 C C . VAL A 1 188 ? -18.765 -0.724 11.409 1.00 96.81 188 VAL A C 1
ATOM 1544 O O . VAL A 1 188 ? -18.734 -1.623 10.570 1.00 96.81 188 VAL A O 1
ATOM 1547 N N . HIS A 1 189 ? -18.302 -0.889 12.651 1.00 97.38 189 HIS A N 1
ATOM 1548 C CA . HIS A 1 189 ? -17.735 -2.142 13.151 1.00 97.38 189 HIS A CA 1
ATOM 1549 C C . HIS A 1 189 ? -18.738 -3.290 13.094 1.00 97.38 189 HIS A C 1
ATOM 1551 O O . HIS A 1 189 ? -18.421 -4.346 12.543 1.00 97.38 189 HIS A O 1
ATOM 1557 N N . TYR A 1 190 ? -19.956 -3.063 13.591 1.00 96.00 190 TYR A N 1
ATOM 1558 C CA . TYR A 1 190 ? -21.006 -4.074 13.601 1.00 96.00 190 TYR A CA 1
ATOM 1559 C C . TYR A 1 190 ? -21.358 -4.537 12.184 1.00 96.00 190 TYR A C 1
ATOM 1561 O O . TYR A 1 190 ? -21.347 -5.737 11.913 1.00 96.00 190 TYR A O 1
ATOM 1569 N N . LEU A 1 191 ? -21.625 -3.598 11.267 1.00 96.38 191 LEU A N 1
ATOM 1570 C CA . LEU A 1 191 ? -21.974 -3.918 9.881 1.00 96.38 191 LEU A CA 1
ATOM 1571 C C . LEU A 1 191 ? -20.818 -4.617 9.152 1.00 96.38 191 LEU A C 1
ATOM 1573 O O . LEU A 1 191 ? -21.035 -5.624 8.476 1.00 96.38 191 LEU A O 1
ATOM 1577 N N . SER A 1 192 ? -19.588 -4.137 9.351 1.00 97.00 192 SER A N 1
ATOM 1578 C CA . SER A 1 192 ? -18.393 -4.724 8.738 1.00 97.00 192 SER A CA 1
ATOM 1579 C C . SER A 1 192 ? -18.213 -6.183 9.157 1.00 97.00 192 SER A C 1
ATOM 1581 O O . SER A 1 192 ? -18.030 -7.055 8.308 1.00 97.00 192 SER A O 1
ATOM 1583 N N . LEU A 1 193 ? -18.311 -6.477 10.459 1.00 95.81 193 LEU A N 1
ATOM 1584 C CA . LEU A 1 193 ? -18.209 -7.848 10.960 1.00 95.81 193 LEU A CA 1
ATOM 1585 C C . LEU A 1 193 ? -19.404 -8.714 10.569 1.00 95.81 193 LEU A C 1
ATOM 1587 O O . LEU A 1 193 ? -19.218 -9.900 10.305 1.00 95.81 193 LEU A O 1
ATOM 1591 N N . TYR A 1 194 ? -20.612 -8.152 10.519 1.00 95.25 194 TYR A N 1
ATOM 1592 C CA . TYR A 1 194 ? -21.806 -8.873 10.079 1.00 95.25 194 TYR A CA 1
ATOM 1593 C C . TYR A 1 194 ? -21.650 -9.397 8.645 1.00 95.25 194 TYR A C 1
ATOM 1595 O O . TYR A 1 194 ? -21.913 -10.570 8.380 1.00 95.25 194 TYR A O 1
ATOM 1603 N N . ILE A 1 195 ? -21.153 -8.557 7.735 1.00 95.44 195 ILE A N 1
ATOM 1604 C CA . ILE A 1 195 ? -20.881 -8.937 6.343 1.00 95.44 195 ILE A CA 1
ATOM 1605 C C . ILE A 1 195 ? -19.694 -9.906 6.272 1.00 95.44 195 ILE A C 1
ATOM 1607 O O . ILE A 1 195 ? -19.784 -10.952 5.632 1.00 95.44 195 ILE A O 1
ATOM 1611 N N . ALA A 1 196 ? -18.591 -9.606 6.964 1.00 95.50 196 ALA A N 1
ATOM 1612 C CA . ALA A 1 196 ? -17.378 -10.420 6.903 1.00 95.50 196 ALA A CA 1
ATOM 1613 C C . ALA A 1 196 ? -17.581 -11.846 7.443 1.00 95.50 196 ALA A C 1
ATOM 1615 O O . ALA A 1 196 ? -17.065 -12.799 6.864 1.00 95.50 196 ALA A O 1
ATOM 1616 N N . ARG A 1 197 ? -18.371 -12.023 8.510 1.00 94.31 197 ARG A N 1
ATOM 1617 C CA . ARG A 1 197 ? -18.711 -13.349 9.057 1.00 94.31 197 ARG A CA 1
ATOM 1618 C C . ARG A 1 197 ? -19.503 -14.199 8.066 1.00 94.31 197 ARG A C 1
ATOM 1620 O O . ARG A 1 197 ? -19.231 -15.391 7.935 1.00 94.31 197 ARG A O 1
ATOM 1627 N N . GLN A 1 198 ? -20.449 -13.589 7.353 1.00 94.19 198 GLN A N 1
ATOM 1628 C CA . GLN A 1 198 ? -21.199 -14.271 6.299 1.00 94.19 198 GLN A CA 1
ATOM 1629 C C . GLN A 1 198 ? -20.295 -14.621 5.109 1.00 94.19 198 GLN A C 1
ATOM 1631 O O . GLN A 1 198 ? -20.338 -15.739 4.612 1.00 94.19 198 GLN A O 1
ATOM 1636 N N . LEU A 1 199 ? -19.414 -13.711 4.685 1.00 93.25 199 LEU A N 1
ATOM 1637 C CA . LEU A 1 199 ? -18.451 -13.998 3.616 1.00 93.25 199 LEU A CA 1
ATOM 1638 C C . LEU A 1 199 ? -17.530 -15.162 3.991 1.00 93.25 199 LEU A C 1
ATOM 1640 O O . LEU A 1 199 ? -17.366 -16.097 3.206 1.00 93.25 199 LEU A O 1
ATOM 1644 N N . LYS A 1 200 ? -16.999 -15.166 5.218 1.00 92.19 200 LYS A N 1
ATOM 1645 C CA . LYS A 1 200 ? -16.144 -16.251 5.710 1.00 92.19 200 LYS A CA 1
ATOM 1646 C C . LYS A 1 200 ? -16.867 -17.599 5.700 1.00 92.19 200 LYS A C 1
ATOM 1648 O O . LYS A 1 200 ? -16.262 -18.598 5.320 1.00 92.19 200 LYS A O 1
ATOM 1653 N N . SER A 1 201 ? -18.155 -17.637 6.057 1.00 90.44 201 SER A N 1
ATOM 1654 C CA . SER A 1 201 ? -18.938 -18.882 6.051 1.00 90.44 201 SER A CA 1
ATOM 1655 C C . SER A 1 201 ? -19.219 -19.427 4.645 1.00 90.44 201 SER A C 1
ATOM 1657 O O . SER A 1 201 ? -19.444 -20.626 4.504 1.00 90.44 201 SER A O 1
ATOM 1659 N N . THR A 1 202 ? -19.131 -18.590 3.603 1.00 89.38 202 THR A N 1
ATOM 1660 C CA . THR A 1 202 ? -19.199 -19.019 2.189 1.00 89.38 202 THR A CA 1
ATOM 1661 C C . THR A 1 202 ? -17.867 -19.515 1.616 1.00 89.38 202 THR A C 1
ATOM 1663 O O . THR A 1 202 ? -17.819 -19.931 0.462 1.00 89.38 202 THR A O 1
ATOM 1666 N N . GLY A 1 203 ? -16.781 -19.469 2.395 1.00 88.44 203 GLY A N 1
ATOM 1667 C CA . GLY A 1 203 ? -15.437 -19.834 1.938 1.00 88.44 203 GLY A CA 1
ATOM 1668 C C . GLY A 1 203 ? -14.686 -18.711 1.214 1.00 88.44 203 GLY A C 1
ATOM 1669 O O . GLY A 1 203 ? -13.570 -18.936 0.754 1.00 88.44 203 GLY A O 1
ATOM 1670 N N . ILE A 1 204 ? -15.250 -17.498 1.136 1.00 90.75 204 ILE A N 1
ATOM 1671 C CA . ILE A 1 204 ? -14.543 -16.337 0.584 1.00 90.75 204 ILE A CA 1
ATOM 1672 C C . ILE A 1 204 ? -13.413 -15.931 1.544 1.00 90.75 204 ILE A C 1
ATOM 1674 O O . ILE A 1 204 ? -13.639 -15.816 2.757 1.00 90.75 204 ILE A O 1
ATOM 1678 N N . PRO A 1 205 ? -12.192 -15.704 1.029 1.00 88.75 205 PRO A N 1
ATOM 1679 C CA . PRO A 1 205 ? -11.021 -15.498 1.864 1.00 88.75 205 PRO A CA 1
ATOM 1680 C C . PRO A 1 205 ? -11.000 -14.064 2.429 1.00 88.75 205 PRO A C 1
ATOM 1682 O O . PRO A 1 205 ? -10.501 -13.128 1.812 1.00 88.75 205 PRO A O 1
ATOM 1685 N N . VAL A 1 206 ? -11.587 -13.893 3.618 1.00 92.44 206 VAL A N 1
ATOM 1686 C CA . VAL A 1 206 ? -11.610 -12.635 4.389 1.00 92.44 206 VAL A CA 1
ATOM 1687 C C . VAL A 1 206 ? -10.904 -12.800 5.738 1.00 92.44 206 VAL A C 1
ATOM 1689 O O . VAL A 1 206 ? -11.103 -13.804 6.438 1.00 92.44 206 VAL A O 1
ATOM 1692 N N . ASP A 1 207 ? -10.093 -11.812 6.124 1.00 92.69 207 ASP A N 1
ATOM 1693 C CA . ASP A 1 207 ? -9.455 -11.744 7.444 1.00 92.69 207 ASP A CA 1
ATOM 1694 C C . ASP A 1 207 ? -10.346 -10.977 8.438 1.00 92.69 207 ASP A C 1
ATOM 1696 O O . ASP A 1 207 ? -10.401 -9.742 8.462 1.00 92.69 207 ASP A O 1
ATOM 1700 N N . LEU A 1 208 ? -11.047 -11.720 9.302 1.00 95.56 208 LEU A N 1
ATOM 1701 C CA . LEU A 1 208 ? -11.939 -11.148 10.315 1.00 95.56 208 LEU A CA 1
ATOM 1702 C C . LEU A 1 208 ? -11.203 -10.254 11.329 1.00 95.56 208 LEU A C 1
ATOM 1704 O O . LEU A 1 208 ? -11.791 -9.302 11.850 1.00 95.56 208 LEU A O 1
ATOM 1708 N N . GLY A 1 209 ? -9.930 -10.542 11.617 1.00 95.50 209 GLY A N 1
ATOM 1709 C CA . GLY A 1 209 ? -9.108 -9.768 12.544 1.00 95.50 209 GLY A CA 1
ATOM 1710 C C . GLY A 1 209 ? -8.798 -8.388 11.977 1.00 95.50 209 GLY A C 1
ATOM 1711 O O . GLY A 1 209 ? -8.969 -7.379 12.671 1.00 95.50 209 GLY A O 1
ATOM 1712 N N . ARG A 1 210 ? -8.438 -8.333 10.688 1.00 94.06 210 ARG A N 1
ATOM 1713 C CA . ARG A 1 210 ? -8.237 -7.077 9.950 1.00 94.06 210 ARG A CA 1
ATOM 1714 C C . ARG A 1 210 ? -9.520 -6.265 9.841 1.00 94.06 210 ARG A C 1
ATOM 1716 O O . ARG A 1 210 ? -9.487 -5.082 10.174 1.00 94.06 210 ARG A O 1
ATOM 1723 N N . VAL A 1 211 ? -10.646 -6.886 9.476 1.00 96.31 211 VAL A N 1
ATOM 1724 C CA . VAL A 1 211 ? -11.951 -6.197 9.415 1.00 96.31 211 VAL A CA 1
ATOM 1725 C C . VAL A 1 211 ? -12.324 -5.600 10.773 1.00 96.31 211 VAL A C 1
ATOM 1727 O O . VAL A 1 211 ? -12.602 -4.405 10.869 1.00 96.31 211 VAL A O 1
ATOM 1730 N N . SER A 1 212 ? -12.293 -6.412 11.835 1.00 97.44 212 SER A N 1
ATOM 1731 C CA . SER A 1 212 ? -12.652 -5.987 13.192 1.00 97.44 212 SER A CA 1
ATOM 1732 C C . SER A 1 212 ? -11.766 -4.840 13.680 1.00 97.44 212 SER A C 1
ATOM 1734 O O . SER A 1 212 ? -12.267 -3.804 14.119 1.00 97.44 212 SER A O 1
ATOM 1736 N N . GLY A 1 213 ? -10.444 -5.002 13.583 1.00 96.56 213 GLY A N 1
ATOM 1737 C CA . GLY A 1 213 ? -9.499 -4.000 14.063 1.00 96.56 213 GLY A CA 1
ATOM 1738 C C . GLY A 1 213 ? -9.571 -2.694 13.276 1.00 96.56 213 GLY A C 1
ATOM 1739 O O . GLY A 1 213 ? -9.539 -1.614 13.866 1.00 96.56 213 GLY A O 1
ATOM 1740 N N . ALA A 1 214 ? -9.714 -2.781 11.950 1.00 95.56 214 ALA A N 1
ATOM 1741 C CA . ALA A 1 214 ? -9.740 -1.605 11.097 1.00 95.56 214 ALA A CA 1
ATOM 1742 C C . ALA A 1 214 ? -11.039 -0.827 11.294 1.00 95.56 214 ALA A C 1
ATOM 1744 O O . ALA A 1 214 ? -10.991 0.379 11.516 1.00 95.56 214 ALA A O 1
ATOM 1745 N N . ALA A 1 215 ? -12.188 -1.507 11.322 1.00 97.00 215 ALA A N 1
ATOM 1746 C CA . ALA A 1 215 ? -13.472 -0.854 11.544 1.00 97.00 215 ALA A CA 1
ATOM 1747 C C . ALA A 1 215 ? -13.577 -0.215 12.938 1.00 97.00 215 ALA A C 1
ATOM 1749 O O . ALA A 1 215 ? -14.077 0.902 13.054 1.00 97.00 215 ALA A O 1
ATOM 1750 N N . ALA A 1 216 ? -13.031 -0.849 13.981 1.00 96.75 216 ALA A N 1
ATOM 1751 C CA . ALA A 1 216 ? -12.995 -0.265 15.325 1.00 96.75 216 ALA A CA 1
ATOM 1752 C C . ALA A 1 216 ? -12.007 0.915 15.460 1.00 96.75 216 ALA A C 1
ATOM 1754 O O . ALA A 1 216 ? -12.169 1.745 16.354 1.00 96.75 216 ALA A O 1
ATOM 1755 N N . GLY A 1 217 ? -10.977 0.986 14.608 1.00 94.75 217 GLY A N 1
ATOM 1756 C CA . GLY A 1 217 ? -9.899 1.976 14.710 1.00 94.75 217 GLY A CA 1
ATOM 1757 C C . GLY A 1 217 ? -9.879 3.079 13.646 1.00 94.75 217 GLY A C 1
ATOM 1758 O O . GLY A 1 217 ? -9.143 4.044 13.829 1.00 94.75 217 GLY A O 1
ATOM 1759 N N . HIS A 1 218 ? -10.648 2.974 12.556 1.00 94.44 218 HIS A N 1
ATOM 1760 C CA . HIS A 1 218 ? -10.525 3.852 11.378 1.00 94.44 218 HIS A CA 1
ATOM 1761 C C . HIS A 1 218 ? -10.632 5.353 11.702 1.00 94.44 218 HIS A C 1
ATOM 1763 O O . HIS A 1 218 ? -9.834 6.158 11.220 1.00 94.44 218 HIS A O 1
ATOM 1769 N N . ASP A 1 219 ? -11.551 5.707 12.599 1.00 93.56 219 ASP A N 1
ATOM 1770 C CA . ASP A 1 219 ? -11.867 7.085 12.982 1.00 93.56 219 ASP A CA 1
ATOM 1771 C C . ASP A 1 219 ? -11.271 7.514 14.334 1.00 93.56 219 ASP A C 1
ATOM 1773 O O . ASP A 1 219 ? -11.563 8.598 14.849 1.00 93.56 219 ASP A O 1
ATOM 1777 N N . LEU A 1 220 ? -10.393 6.690 14.916 1.00 92.88 220 LEU A N 1
ATOM 1778 C CA . LEU A 1 220 ? -9.783 6.953 16.220 1.00 92.88 220 LEU A CA 1
ATOM 1779 C C . LEU A 1 220 ? -8.974 8.262 16.247 1.00 92.88 220 LEU A C 1
ATOM 1781 O O . LEU A 1 220 ? -8.904 8.940 17.271 1.00 92.88 220 LEU A O 1
ATOM 1785 N N . GLY A 1 221 ? -8.391 8.661 15.120 1.00 90.56 221 GLY A N 1
ATOM 1786 C CA . GLY A 1 221 ? -7.618 9.890 15.005 1.00 90.56 221 GLY A CA 1
ATOM 1787 C C . GLY A 1 221 ? -8.423 11.181 15.158 1.00 90.56 221 GLY A C 1
ATOM 1788 O O . GLY A 1 221 ? -7.824 12.227 15.401 1.00 90.56 221 GLY A O 1
ATOM 1789 N N . LYS A 1 222 ? -9.764 11.143 15.097 1.00 91.69 222 LYS A N 1
ATOM 1790 C CA . LYS A 1 222 ? -10.603 12.327 15.365 1.00 91.69 222 LYS A CA 1
ATOM 1791 C C . LYS A 1 222 ? -10.385 12.861 16.782 1.00 91.69 222 LYS A C 1
ATOM 1793 O O . LYS A 1 222 ? -10.363 14.069 16.986 1.00 91.69 222 LYS A O 1
ATOM 1798 N N . TYR A 1 223 ? -10.137 11.962 17.734 1.00 90.94 223 TYR A N 1
ATOM 1799 C CA . TYR A 1 223 ? -9.814 12.302 19.122 1.00 90.94 223 TYR A CA 1
ATOM 1800 C C . TYR A 1 223 ? -8.377 12.815 19.293 1.00 90.94 223 TYR A C 1
ATOM 1802 O O . TYR A 1 223 ? -8.050 13.409 20.315 1.00 90.94 223 TYR A O 1
ATOM 1810 N N . GLY A 1 224 ? -7.515 12.586 18.299 1.00 87.19 224 GLY A N 1
ATOM 1811 C CA . GLY A 1 224 ? -6.141 13.070 18.272 1.00 87.19 224 GLY A CA 1
ATOM 1812 C C . GLY A 1 224 ? -5.976 14.466 17.662 1.00 87.19 224 GLY A C 1
ATOM 1813 O O . GLY A 1 224 ? -4.885 15.009 17.716 1.00 87.19 224 GLY A O 1
ATOM 1814 N N . CYS A 1 225 ? -7.011 15.073 17.090 1.00 85.81 225 CYS A N 1
ATOM 1815 C CA . CYS A 1 225 ? -6.877 16.421 16.536 1.00 85.81 225 CYS A CA 1
ATOM 1816 C C . CYS A 1 225 ? -6.904 17.475 17.657 1.00 85.81 225 CYS A C 1
ATOM 1818 O O . CYS A 1 225 ? -7.724 17.401 18.576 1.00 85.81 225 CYS A O 1
ATOM 1820 N N . LYS A 1 226 ? -6.028 18.480 17.580 1.00 83.06 226 LYS A N 1
ATOM 1821 C CA . LYS A 1 226 ? -5.979 19.611 18.521 1.00 83.06 226 LYS A CA 1
ATOM 1822 C C . LYS A 1 226 ? -7.164 20.559 18.288 1.00 83.06 226 LYS A C 1
ATOM 1824 O O . LYS A 1 226 ? -7.717 20.630 17.194 1.00 83.06 226 LYS A O 1
ATOM 1829 N N . CYS A 1 227 ? -7.532 21.376 19.281 1.00 74.94 227 CYS A N 1
ATOM 1830 C CA . CYS A 1 227 ? -8.635 22.345 19.128 1.00 74.94 227 CYS A CA 1
ATOM 1831 C C . CYS A 1 227 ? -8.422 23.323 17.953 1.00 74.94 227 CYS A C 1
ATOM 1833 O O . CYS A 1 227 ? -9.369 23.635 17.226 1.00 74.94 227 CYS A O 1
ATOM 1835 N N . ALA A 1 228 ? -7.174 23.754 17.730 1.00 76.94 228 ALA A N 1
ATOM 1836 C CA . ALA A 1 228 ? -6.791 24.605 16.599 1.00 76.94 228 ALA A CA 1
ATOM 1837 C C . ALA A 1 228 ? -7.031 23.934 15.228 1.00 76.94 228 ALA A C 1
ATOM 1839 O O . ALA A 1 228 ? -7.216 24.611 14.222 1.00 76.94 228 ALA A O 1
ATOM 1840 N N . GLU A 1 229 ? -7.101 22.604 15.198 1.00 83.19 229 GLU A N 1
ATOM 1841 C CA . GLU A 1 229 ? -7.261 21.776 14.001 1.00 83.19 229 GLU A CA 1
ATOM 1842 C C . GLU A 1 229 ? -8.717 21.356 13.757 1.00 83.19 229 GLU A C 1
ATOM 1844 O O . GLU A 1 229 ? -8.997 20.611 12.820 1.00 83.19 229 GLU A O 1
ATOM 1849 N N . SER A 1 230 ? -9.665 21.843 14.565 1.00 75.25 230 SER A N 1
ATOM 1850 C CA . SER A 1 230 ? -11.088 21.467 14.517 1.00 75.25 230 SER A CA 1
ATOM 1851 C C . SER A 1 230 ? -11.709 21.531 13.112 1.00 75.25 230 SER A C 1
ATOM 1853 O O . SER A 1 230 ? -12.483 20.651 12.737 1.00 75.25 230 SER A O 1
ATOM 1855 N N . LYS A 1 231 ? -11.324 22.519 12.292 1.00 77.06 231 LYS A N 1
ATOM 1856 C CA . LYS A 1 231 ? -11.786 22.655 10.895 1.00 77.06 231 LYS A CA 1
ATOM 1857 C C . LYS A 1 231 ? -11.149 21.644 9.927 1.00 77.06 231 LYS A C 1
ATOM 1859 O O . LYS A 1 231 ? -11.730 21.362 8.884 1.00 77.06 231 LYS A O 1
ATOM 1864 N N . LYS A 1 232 ? -9.976 21.098 10.264 1.00 79.38 232 LYS A N 1
ATOM 1865 C CA . LYS A 1 232 ? -9.177 20.161 9.451 1.00 79.38 232 LYS A CA 1
ATOM 1866 C C . LYS A 1 232 ? -9.320 18.694 9.892 1.00 79.38 232 LYS A C 1
ATOM 1868 O O . LYS A 1 232 ? -8.748 17.811 9.258 1.00 79.38 232 LYS A O 1
ATOM 1873 N N . VAL A 1 233 ? -10.123 18.397 10.921 1.00 80.44 233 VAL A N 1
ATOM 1874 C CA . VAL A 1 233 ? -10.366 17.028 11.436 1.00 80.44 233 VAL A CA 1
ATOM 1875 C C . VAL A 1 233 ? -10.690 15.998 10.336 1.00 80.44 233 VAL A C 1
ATOM 1877 O O . VAL A 1 233 ? -10.104 14.911 10.359 1.00 80.44 233 VAL A O 1
ATOM 1880 N N . PRO A 1 234 ? -11.546 16.288 9.328 1.00 80.00 234 PRO A N 1
ATOM 1881 C CA . PRO A 1 234 ? -11.835 15.330 8.255 1.00 80.00 234 PRO A CA 1
ATOM 1882 C C . PRO A 1 234 ? -10.607 14.897 7.440 1.00 80.00 234 PRO A C 1
ATOM 1884 O O . PRO A 1 234 ? -10.633 13.833 6.829 1.00 80.00 234 PRO A O 1
ATOM 1887 N N . HIS A 1 235 ? -9.529 15.681 7.449 1.00 78.94 235 HIS A N 1
ATOM 1888 C CA . HIS A 1 235 ? -8.285 15.377 6.746 1.00 78.94 235 HIS A CA 1
ATOM 1889 C C . HIS A 1 235 ? -7.199 14.851 7.693 1.00 78.94 235 HIS A C 1
ATOM 1891 O O . HIS A 1 235 ? -6.525 13.874 7.366 1.00 78.94 235 HIS A O 1
ATOM 1897 N N . LEU A 1 236 ? -7.075 15.437 8.887 1.00 85.88 236 LEU A N 1
ATOM 1898 C CA . LEU A 1 236 ? -6.011 15.119 9.842 1.00 85.88 236 LEU A CA 1
ATOM 1899 C C . LEU A 1 236 ? -6.262 13.851 10.664 1.00 85.88 236 LEU A C 1
ATOM 1901 O O . LEU A 1 236 ? -5.304 13.254 11.154 1.00 85.88 236 LEU A O 1
ATOM 1905 N N . HIS A 1 237 ? -7.507 13.379 10.792 1.00 89.12 237 HIS A N 1
ATOM 1906 C CA . HIS A 1 237 ? -7.764 12.155 11.560 1.00 89.12 237 HIS A CA 1
ATOM 1907 C C . HIS A 1 237 ? -7.003 10.943 10.998 1.00 89.12 237 HIS A C 1
ATOM 1909 O O . HIS A 1 237 ? -6.537 10.122 11.780 1.00 89.12 237 HIS A O 1
ATOM 1915 N N . TYR A 1 238 ? -6.781 10.860 9.679 1.00 87.75 238 TYR A N 1
ATOM 1916 C CA . TYR A 1 238 ? -5.964 9.798 9.083 1.00 87.75 238 TYR A CA 1
ATOM 1917 C C . TYR A 1 238 ? -4.552 9.759 9.680 1.00 87.75 238 TYR A C 1
ATOM 1919 O O . TYR A 1 238 ? -4.046 8.676 9.961 1.00 87.75 238 TYR A O 1
ATOM 1927 N N . TYR A 1 239 ? -3.954 10.927 9.943 1.00 87.12 239 TYR A N 1
ATOM 1928 C CA . TYR A 1 239 ? -2.629 11.036 10.556 1.00 87.12 239 TYR A CA 1
ATOM 1929 C C . TYR A 1 239 ? -2.628 10.551 11.997 1.00 87.12 239 TYR A C 1
ATOM 1931 O O . TYR A 1 239 ? -1.800 9.731 12.381 1.00 87.12 239 TYR A O 1
ATOM 1939 N N . TYR A 1 240 ? -3.582 10.990 12.807 1.00 90.25 240 TYR A N 1
ATOM 1940 C CA . TYR A 1 240 ? -3.619 10.553 14.198 1.00 90.25 240 TYR A CA 1
ATOM 1941 C C . TYR A 1 240 ? -3.985 9.068 14.334 1.00 90.25 240 TYR A C 1
ATOM 1943 O O . TYR A 1 240 ? -3.399 8.379 15.172 1.00 90.25 240 TYR A O 1
ATOM 1951 N N . THR A 1 241 ? -4.869 8.544 13.477 1.00 92.12 241 THR A N 1
ATOM 1952 C CA . THR A 1 241 ? -5.135 7.101 13.375 1.00 92.12 241 THR A CA 1
ATOM 1953 C C . THR A 1 241 ? -3.844 6.351 13.021 1.00 92.12 241 THR A C 1
ATOM 1955 O O . THR A 1 241 ? -3.478 5.396 13.708 1.00 92.12 241 THR A O 1
ATOM 1958 N N . ASP A 1 242 ? -3.105 6.823 12.011 1.00 89.12 242 ASP A N 1
ATOM 1959 C CA . ASP A 1 242 ? -1.811 6.277 11.584 1.00 89.12 242 ASP A CA 1
ATOM 1960 C C . ASP A 1 242 ? -0.802 6.185 12.741 1.00 89.12 242 ASP A C 1
ATOM 1962 O O . ASP A 1 242 ? -0.230 5.119 12.993 1.00 89.12 242 ASP A O 1
ATOM 1966 N N . GLN A 1 243 ? -0.636 7.279 13.491 1.00 89.44 243 GLN A N 1
ATOM 1967 C CA . GLN A 1 243 ? 0.281 7.348 14.630 1.00 89.44 243 GLN A CA 1
ATOM 1968 C C . GLN A 1 243 ? -0.132 6.424 15.777 1.00 89.44 243 GLN A C 1
ATOM 1970 O O . GLN A 1 243 ? 0.726 5.785 16.392 1.00 89.44 243 GLN A O 1
ATOM 1975 N N . TRP A 1 244 ? -1.432 6.320 16.071 1.00 94.12 244 TRP A N 1
ATOM 1976 C CA . TRP A 1 244 ? -1.915 5.441 17.136 1.00 94.12 244 TRP A CA 1
ATOM 1977 C C . TRP A 1 244 ? -1.551 3.979 16.863 1.00 94.12 244 TRP A C 1
ATOM 1979 O O . TRP A 1 244 ? -0.973 3.311 17.725 1.00 94.12 244 TRP A O 1
ATOM 1989 N N . PHE A 1 245 ? -1.804 3.506 15.642 1.00 93.81 245 PHE A N 1
ATOM 1990 C CA . PHE A 1 245 ? -1.476 2.139 15.254 1.00 93.81 245 PHE A CA 1
ATOM 1991 C C . PHE A 1 245 ? 0.037 1.881 15.211 1.00 93.81 245 PHE A C 1
ATOM 1993 O O . PHE A 1 245 ? 0.492 0.857 15.729 1.00 93.81 245 PHE A O 1
ATOM 2000 N N . LYS A 1 246 ? 0.829 2.820 14.669 1.00 89.81 246 LYS A N 1
ATOM 2001 C CA . LYS A 1 246 ? 2.300 2.716 14.639 1.00 89.81 246 LYS A CA 1
ATOM 2002 C C . LYS A 1 246 ? 2.893 2.574 16.039 1.00 89.81 246 LYS A C 1
ATOM 2004 O O . LYS A 1 246 ? 3.709 1.682 16.260 1.00 89.81 246 LYS A O 1
ATOM 2009 N N . ARG A 1 247 ? 2.439 3.381 17.009 1.00 90.56 247 ARG A N 1
ATOM 2010 C CA . ARG A 1 247 ? 2.878 3.273 18.416 1.00 90.56 247 ARG A CA 1
ATOM 2011 C C . ARG A 1 247 ? 2.541 1.922 19.044 1.00 90.56 247 ARG A C 1
ATOM 2013 O O . ARG A 1 247 ? 3.261 1.462 19.924 1.00 90.56 247 ARG A O 1
ATOM 2020 N N . CYS A 1 248 ? 1.458 1.291 18.599 1.00 91.62 248 CYS A N 1
ATOM 2021 C CA . CYS A 1 248 ? 1.043 -0.027 19.069 1.00 91.62 248 CYS A CA 1
ATOM 2022 C C . CYS A 1 248 ? 1.717 -1.188 18.310 1.00 91.62 248 CYS A C 1
ATOM 2024 O O . CYS A 1 248 ? 1.495 -2.347 18.662 1.00 91.62 248 CYS A O 1
ATOM 2026 N N . GLY A 1 249 ? 2.538 -0.902 17.290 1.00 89.38 249 GLY A N 1
ATOM 2027 C CA . GLY A 1 249 ? 3.199 -1.915 16.465 1.00 89.38 249 GLY A CA 1
ATOM 2028 C C . GLY A 1 249 ? 2.226 -2.719 15.599 1.00 89.38 249 GLY A C 1
ATOM 2029 O O . GLY A 1 249 ? 2.397 -3.931 15.464 1.00 89.38 249 GLY A O 1
ATOM 2030 N N . ILE A 1 250 ? 1.191 -2.056 15.074 1.00 91.69 250 ILE A N 1
ATOM 2031 C CA . ILE A 1 250 ? 0.119 -2.639 14.259 1.00 91.69 250 ILE A CA 1
ATOM 2032 C C . ILE A 1 250 ? 0.165 -1.995 12.866 1.00 91.69 250 ILE A C 1
ATOM 2034 O O . ILE A 1 250 ? -0.002 -0.784 12.736 1.00 91.69 250 ILE A O 1
ATOM 2038 N N . ASN A 1 251 ? 0.385 -2.794 11.824 1.00 86.12 251 ASN A N 1
ATOM 2039 C CA . ASN A 1 251 ? 0.668 -2.338 10.466 1.00 86.12 251 ASN A CA 1
ATOM 2040 C C . ASN A 1 251 ? -0.396 -2.753 9.439 1.00 86.12 251 ASN A C 1
ATOM 2042 O O . ASN A 1 251 ? -0.834 -1.890 8.681 1.00 86.12 251 ASN A O 1
ATOM 2046 N N . TYR A 1 252 ? -0.852 -4.009 9.388 1.00 85.75 252 TYR A N 1
ATOM 2047 C CA . TYR A 1 252 ? -1.799 -4.419 8.336 1.00 85.75 252 TYR A CA 1
ATOM 2048 C C . TYR A 1 252 ? -3.216 -3.936 8.637 1.00 85.75 252 TYR A C 1
ATOM 2050 O O . TYR A 1 252 ? -3.854 -3.344 7.767 1.00 85.75 252 TYR A O 1
ATOM 2058 N N . ILE A 1 253 ? -3.672 -4.073 9.888 1.00 91.75 253 ILE A N 1
ATOM 2059 C CA . ILE A 1 253 ? -4.932 -3.455 10.346 1.00 91.75 253 ILE A CA 1
ATOM 2060 C C . ILE A 1 253 ? -4.915 -1.941 10.076 1.00 91.75 253 ILE A C 1
ATOM 2062 O O . ILE A 1 253 ? -5.886 -1.380 9.570 1.00 91.75 253 ILE A O 1
ATOM 2066 N N . ARG A 1 254 ? -3.785 -1.282 10.366 1.00 89.31 254 ARG A N 1
ATOM 2067 C CA . ARG A 1 254 ? -3.573 0.150 10.116 1.00 89.31 254 ARG A CA 1
ATOM 2068 C C . ARG A 1 254 ? -3.742 0.500 8.644 1.00 89.31 254 ARG A C 1
ATOM 2070 O O . ARG A 1 254 ? -4.429 1.470 8.345 1.00 89.31 254 ARG A O 1
ATOM 2077 N N . ASN A 1 255 ? -3.125 -0.265 7.743 1.00 85.06 255 ASN A N 1
ATOM 2078 C CA . ASN A 1 255 ? -3.184 -0.006 6.306 1.00 85.06 255 ASN A CA 1
ATOM 2079 C C . ASN A 1 255 ? -4.629 -0.028 5.790 1.00 85.06 255 ASN A C 1
ATOM 2081 O O . ASN A 1 255 ? -4.987 0.821 4.979 1.00 85.06 255 ASN A O 1
ATOM 2085 N N . VAL A 1 256 ? -5.475 -0.926 6.302 1.00 87.69 256 VAL A N 1
ATOM 2086 C CA . VAL A 1 256 ? -6.916 -0.928 5.998 1.00 87.69 256 VAL A CA 1
ATOM 2087 C C . VAL A 1 256 ? -7.603 0.282 6.645 1.00 87.69 256 VAL A C 1
ATOM 2089 O O . VAL A 1 256 ? -8.340 1.011 5.982 1.00 87.69 256 VAL A O 1
ATOM 2092 N N . ALA A 1 257 ? -7.312 0.549 7.922 1.00 90.00 257 ALA A N 1
ATOM 2093 C CA . ALA A 1 257 ? -7.946 1.602 8.711 1.00 90.00 257 ALA A CA 1
ATOM 2094 C C . ALA A 1 257 ? -7.703 3.024 8.181 1.00 90.00 257 ALA A C 1
ATOM 2096 O O . ALA A 1 257 ? -8.583 3.862 8.324 1.00 90.00 257 ALA A O 1
ATOM 2097 N N . ILE A 1 258 ? -6.553 3.327 7.568 1.00 84.81 258 ILE A N 1
ATOM 2098 C CA . ILE A 1 258 ? -6.243 4.680 7.054 1.00 84.81 258 ILE A CA 1
ATOM 2099 C C . ILE A 1 258 ? -6.612 4.869 5.573 1.00 84.81 258 ILE A C 1
ATOM 2101 O O . ILE A 1 258 ? -6.763 6.001 5.107 1.00 84.81 258 ILE A O 1
ATOM 2105 N N . ASN A 1 259 ? -6.802 3.774 4.833 1.00 79.12 259 ASN A N 1
ATOM 2106 C CA . ASN A 1 259 ? -7.084 3.784 3.396 1.00 79.12 259 ASN A CA 1
ATOM 2107 C C . ASN A 1 259 ? -8.564 3.502 3.096 1.00 79.12 259 ASN A C 1
ATOM 2109 O O . ASN A 1 259 ? -8.891 2.718 2.212 1.00 79.12 259 ASN A O 1
ATOM 2113 N N . HIS A 1 260 ? -9.470 4.164 3.820 1.00 81.00 260 HIS A N 1
ATOM 2114 C CA . HIS A 1 260 ? -10.921 4.086 3.586 1.00 81.00 260 HIS A CA 1
ATOM 2115 C C . HIS A 1 260 ? -11.513 5.392 3.015 1.00 81.00 260 HIS A C 1
ATOM 2117 O O . HIS A 1 260 ? -12.727 5.559 2.931 1.00 81.00 260 HIS A O 1
ATOM 2123 N N . SER A 1 261 ? -10.666 6.349 2.614 1.00 71.75 261 SER A N 1
ATOM 2124 C CA . SER A 1 261 ? -11.133 7.624 2.061 1.00 71.75 261 SER A CA 1
ATOM 2125 C C . SER A 1 261 ? -11.591 7.485 0.618 1.00 71.75 261 SER A C 1
ATOM 2127 O O . SER A 1 261 ? -10.788 7.231 -0.274 1.00 71.75 261 SER A O 1
ATOM 2129 N N . VAL A 1 262 ? -12.865 7.778 0.374 1.00 63.69 262 VAL A N 1
ATOM 2130 C CA . VAL A 1 262 ? -13.521 7.739 -0.945 1.00 63.69 262 VAL A CA 1
ATOM 2131 C C . VAL A 1 262 ? -12.769 8.529 -2.038 1.00 63.69 262 VAL A C 1
ATOM 2133 O O . VAL A 1 262 ? -12.891 8.230 -3.226 1.00 63.69 262 VAL A O 1
ATOM 2136 N N . TRP A 1 263 ? -11.962 9.523 -1.657 1.00 56.88 263 TRP A N 1
ATOM 2137 C CA . TRP A 1 263 ? -11.210 10.371 -2.584 1.00 56.88 263 TRP A CA 1
ATOM 2138 C C . TRP A 1 263 ? -9.982 9.694 -3.202 1.00 56.88 263 TRP A C 1
ATOM 2140 O O . TRP A 1 263 ? -9.757 9.825 -4.410 1.00 56.88 263 TRP A O 1
ATOM 2150 N N . ASP A 1 264 ? -9.233 8.933 -2.406 1.00 54.34 264 ASP A N 1
ATOM 2151 C CA . ASP A 1 264 ? -7.871 8.498 -2.746 1.00 54.34 264 ASP A CA 1
ATOM 2152 C C . ASP A 1 264 ? -7.798 7.098 -3.370 1.00 54.34 264 ASP A C 1
ATOM 2154 O O . ASP A 1 264 ? -6.712 6.632 -3.705 1.00 54.34 264 ASP A O 1
ATOM 2158 N N . LEU A 1 265 ? -8.939 6.423 -3.536 1.00 61.03 265 LEU A N 1
ATOM 2159 C CA . LEU A 1 265 ? -8.977 4.986 -3.806 1.00 61.03 265 LEU A CA 1
ATOM 2160 C C . LEU A 1 265 ? -9.314 4.656 -5.260 1.00 61.03 265 LEU A C 1
ATOM 2162 O O . LEU A 1 265 ? -10.332 5.104 -5.793 1.00 61.03 265 LEU A O 1
ATOM 2166 N N . GLU A 1 266 ? -8.517 3.818 -5.913 1.00 61.75 266 GLU A N 1
ATOM 2167 C CA . GLU A 1 266 ? -9.011 3.057 -7.062 1.00 61.75 266 GLU A CA 1
ATOM 2168 C C . GLU A 1 266 ? -9.632 1.780 -6.504 1.00 61.75 266 GLU A C 1
ATOM 2170 O O . GLU A 1 266 ? -8.940 0.858 -6.089 1.00 61.75 266 GLU A O 1
ATOM 2175 N N . LEU A 1 267 ? -10.966 1.758 -6.438 1.00 60.44 267 LEU A N 1
ATOM 2176 C CA . LEU A 1 267 ? -11.735 0.657 -5.840 1.00 60.44 267 LEU A CA 1
ATOM 2177 C C . LEU A 1 267 ? -11.463 -0.708 -6.493 1.00 60.44 267 LEU A C 1
ATOM 2179 O O . LEU A 1 267 ? -11.789 -1.729 -5.906 1.00 60.44 267 LEU A O 1
ATOM 2183 N N . GLU A 1 268 ? -10.897 -0.709 -7.700 1.00 58.78 268 GLU A N 1
ATOM 2184 C CA . GLU A 1 268 ? -10.537 -1.898 -8.480 1.00 58.78 268 GLU A CA 1
ATOM 2185 C C . GLU A 1 268 ? -9.322 -2.639 -7.902 1.00 58.78 268 GLU A C 1
ATOM 2187 O O . GLU A 1 268 ? -9.118 -3.791 -8.241 1.00 58.78 268 GLU A O 1
ATOM 2192 N N . ASN A 1 269 ? -8.558 -2.023 -6.997 1.00 68.62 269 ASN A N 1
ATOM 2193 C CA . ASN A 1 269 ? -7.305 -2.574 -6.479 1.00 68.62 269 ASN A CA 1
ATOM 2194 C C . ASN A 1 269 ? -7.266 -2.590 -4.938 1.00 68.62 269 ASN A C 1
ATOM 2196 O O . ASN A 1 269 ? -6.220 -2.394 -4.318 1.00 68.62 269 ASN A O 1
ATOM 2200 N N . LEU A 1 270 ? -8.428 -2.754 -4.297 1.00 77.06 270 LEU A N 1
ATOM 2201 C CA . LEU A 1 270 ? -8.551 -2.778 -2.839 1.00 77.06 270 LEU A CA 1
ATOM 2202 C C . LEU A 1 270 ? -8.735 -4.190 -2.310 1.00 77.06 270 LEU A C 1
ATOM 2204 O O . LEU A 1 270 ? -9.416 -5.011 -2.917 1.00 77.06 270 LEU A O 1
ATOM 2208 N N . SER A 1 271 ? -8.195 -4.442 -1.117 1.00 84.94 271 SER A N 1
ATOM 2209 C CA . SER A 1 271 ? -8.505 -5.676 -0.405 1.00 84.94 271 SER A CA 1
ATOM 2210 C C . SER A 1 271 ? -9.992 -5.732 -0.044 1.00 84.94 271 SER A C 1
ATOM 2212 O O . SER A 1 271 ? -10.664 -4.703 0.118 1.00 84.94 271 SER A O 1
ATOM 2214 N N . LEU A 1 272 ? -10.502 -6.950 0.127 1.00 90.75 272 LEU A N 1
ATOM 2215 C CA . LEU A 1 272 ? -11.881 -7.176 0.543 1.00 90.75 272 LEU A CA 1
ATOM 2216 C C . LEU A 1 272 ? -12.185 -6.491 1.887 1.00 90.75 272 LEU A C 1
ATOM 2218 O O . LEU A 1 272 ? -13.256 -5.913 2.056 1.00 90.75 272 LEU A O 1
ATOM 2222 N N . GLU A 1 273 ? -11.234 -6.479 2.823 1.00 92.06 273 GLU A N 1
ATOM 2223 C CA . GLU A 1 273 ? -11.381 -5.810 4.120 1.00 92.06 273 GLU A CA 1
ATOM 2224 C C . GLU A 1 273 ? -11.556 -4.294 3.973 1.00 92.06 273 GLU A C 1
ATOM 2226 O O . GLU A 1 273 ? -12.404 -3.704 4.647 1.00 92.06 273 GLU A O 1
ATOM 2231 N N . SER A 1 274 ? -10.804 -3.665 3.064 1.00 89.56 274 SER A N 1
ATOM 2232 C CA . SER A 1 274 ? -10.973 -2.247 2.733 1.00 89.56 274 SER A CA 1
ATOM 2233 C C . SER A 1 274 ? -12.334 -1.980 2.094 1.00 89.56 274 SER A C 1
ATOM 2235 O O . SER A 1 274 ? -13.003 -1.028 2.493 1.00 89.56 274 SER A O 1
ATOM 2237 N N . LEU A 1 275 ? -12.781 -2.819 1.152 1.00 90.56 275 LEU A N 1
ATOM 2238 C CA . LEU A 1 275 ? -14.099 -2.674 0.521 1.00 90.56 275 LEU A CA 1
ATOM 2239 C C . LEU A 1 275 ? -15.239 -2.777 1.540 1.00 90.56 275 LEU A C 1
ATOM 2241 O O . LEU A 1 275 ? -16.142 -1.941 1.518 1.00 90.56 275 LEU A O 1
ATOM 2245 N N . ILE A 1 276 ? -15.174 -3.740 2.465 1.00 94.75 276 ILE A N 1
ATOM 2246 C CA . ILE A 1 276 ? -16.158 -3.901 3.548 1.00 94.75 276 ILE A CA 1
ATOM 2247 C C . ILE A 1 276 ? -16.175 -2.668 4.458 1.00 94.75 276 ILE A C 1
ATOM 2249 O O . ILE A 1 276 ? -17.256 -2.169 4.784 1.00 94.75 276 ILE A O 1
ATOM 2253 N N . LEU A 1 277 ? -15.001 -2.155 4.845 1.00 94.94 277 LEU A N 1
ATOM 2254 C CA . LEU A 1 277 ? -14.894 -0.961 5.684 1.00 94.94 277 LEU A CA 1
ATOM 2255 C C . LEU A 1 277 ? -15.491 0.269 4.990 1.00 94.94 277 LEU A C 1
ATOM 2257 O O . LEU A 1 277 ? -16.295 0.975 5.591 1.00 94.94 277 LEU A O 1
ATOM 2261 N N . ILE A 1 278 ? -15.140 0.510 3.725 1.00 91.94 278 ILE A N 1
ATOM 2262 C CA . ILE A 1 278 ? -15.647 1.655 2.953 1.00 91.94 278 ILE A CA 1
ATOM 2263 C C . ILE A 1 278 ? -17.154 1.537 2.752 1.00 91.94 278 ILE A C 1
ATOM 2265 O O . ILE A 1 278 ? -17.871 2.513 2.952 1.00 91.94 278 ILE A O 1
ATOM 2269 N N . TYR A 1 279 ? -17.641 0.353 2.372 1.00 93.75 279 TYR A N 1
ATOM 2270 C CA . TYR A 1 279 ? -19.069 0.094 2.212 1.00 93.75 279 TYR A CA 1
ATOM 2271 C C . TYR A 1 279 ? -19.828 0.390 3.511 1.00 93.75 279 TYR A C 1
ATOM 2273 O O . TYR A 1 279 ? -20.839 1.093 3.496 1.00 93.75 279 TYR A O 1
ATOM 2281 N N . SER A 1 280 ? -19.300 -0.076 4.644 1.00 95.25 280 SER A N 1
ATOM 2282 C CA . SER A 1 280 ? -19.932 0.107 5.950 1.00 95.25 280 SER A CA 1
ATOM 2283 C C . SER A 1 280 ? -19.871 1.560 6.429 1.00 95.25 280 SER A C 1
ATOM 2285 O O . SER A 1 280 ? -20.892 2.096 6.856 1.00 95.25 280 SER A O 1
ATOM 2287 N N . ASP A 1 281 ? -18.722 2.235 6.295 1.00 93.69 281 ASP A N 1
ATOM 2288 C CA . ASP A 1 281 ? -18.587 3.669 6.588 1.00 93.69 281 ASP A CA 1
ATOM 2289 C C . ASP A 1 281 ? -19.559 4.502 5.753 1.00 93.69 281 ASP A C 1
ATOM 2291 O O . ASP A 1 281 ? -20.193 5.422 6.268 1.00 93.69 281 ASP A O 1
ATOM 2295 N N . PHE A 1 282 ? -19.726 4.169 4.472 1.00 91.00 282 PHE A N 1
ATOM 2296 C CA . PHE A 1 282 ? -20.615 4.903 3.579 1.00 91.00 282 PHE A CA 1
ATOM 2297 C C . PHE A 1 282 ? -22.081 4.828 4.033 1.00 91.00 282 PHE A C 1
ATOM 2299 O O . PHE A 1 282 ? -22.820 5.800 3.870 1.00 91.00 282 PHE A O 1
ATOM 2306 N N . ARG A 1 283 ? -22.500 3.709 4.637 1.00 93.56 283 ARG A N 1
ATOM 2307 C CA . ARG A 1 283 ? -23.881 3.445 5.078 1.00 93.56 283 ARG A CA 1
ATOM 2308 C C . ARG A 1 283 ? -24.236 3.996 6.457 1.00 93.56 283 ARG A C 1
ATOM 2310 O O . ARG A 1 283 ? -25.405 4.278 6.714 1.00 93.56 283 ARG A O 1
ATOM 2317 N N . ILE A 1 284 ? -23.257 4.160 7.339 1.00 93.56 284 ILE A N 1
ATOM 2318 C CA . ILE A 1 284 ? -23.468 4.685 8.691 1.00 93.56 284 ILE A CA 1
ATOM 2319 C C . ILE A 1 284 ? -23.210 6.188 8.674 1.00 93.56 284 ILE A C 1
ATOM 2321 O O . ILE A 1 284 ? -22.082 6.626 8.449 1.00 93.56 284 ILE A O 1
ATOM 2325 N N . LYS A 1 285 ? -24.259 6.998 8.855 1.00 90.88 285 LYS A N 1
ATOM 2326 C CA . LYS A 1 285 ? -24.158 8.465 8.822 1.00 90.88 285 LYS A CA 1
ATOM 2327 C C . LYS A 1 285 ? -25.089 9.117 9.847 1.00 90.88 285 LYS A C 1
ATOM 2329 O O . LYS A 1 285 ? -26.062 8.528 10.311 1.00 90.88 285 LYS A O 1
ATOM 2334 N N . ASN A 1 286 ? -24.790 10.376 10.164 1.00 88.50 286 ASN A N 1
ATOM 2335 C CA . ASN A 1 286 ? -25.644 11.211 11.006 1.00 88.50 286 ASN A CA 1
ATOM 2336 C C . ASN A 1 286 ? -26.892 11.684 10.250 1.00 88.50 286 ASN A C 1
ATOM 2338 O O . ASN A 1 286 ? -26.784 12.225 9.145 1.00 88.50 286 ASN A O 1
ATOM 2342 N N . GLU A 1 287 ? -28.041 11.546 10.901 1.00 86.50 287 GLU A N 1
ATOM 2343 C CA . GLU A 1 287 ? -29.331 12.133 10.551 1.00 86.50 287 GLU A CA 1
ATOM 2344 C C . GLU A 1 287 ? -29.634 13.271 11.532 1.00 86.50 287 GLU A C 1
ATOM 2346 O O . GLU A 1 287 ? -29.512 13.102 12.747 1.00 86.50 287 GLU A O 1
ATOM 2351 N N . LEU A 1 288 ? -30.024 14.435 11.016 1.00 81.75 288 LEU A N 1
ATOM 2352 C CA . LEU A 1 288 ? -30.366 15.586 11.845 1.00 81.75 288 LEU A CA 1
ATOM 2353 C C . LEU A 1 288 ? -31.874 15.550 12.119 1.00 81.75 288 LEU A C 1
ATOM 2355 O O . LEU A 1 288 ? -32.676 15.698 11.198 1.00 81.75 288 LEU A O 1
ATOM 2359 N N . LYS A 1 289 ? -32.264 15.318 13.376 1.00 80.88 289 LYS A N 1
ATOM 2360 C CA . LYS A 1 289 ? -33.663 15.304 13.830 1.00 80.88 289 LYS A CA 1
ATOM 2361 C C . LYS A 1 289 ? -33.825 16.251 15.008 1.00 80.88 289 LYS A C 1
ATOM 2363 O O . LYS A 1 289 ? -33.098 16.147 15.988 1.00 80.88 289 LYS A O 1
ATOM 2368 N N . ASN A 1 290 ? -34.786 17.170 14.919 1.00 75.44 290 ASN A N 1
ATOM 2369 C CA . ASN A 1 290 ? -35.106 18.135 15.981 1.00 75.44 290 ASN A CA 1
ATOM 2370 C C . ASN A 1 290 ? -33.880 18.920 16.498 1.00 75.44 290 ASN A C 1
ATOM 2372 O O . ASN A 1 290 ? -33.747 19.163 17.694 1.00 75.44 290 ASN A O 1
ATOM 2376 N N . GLY A 1 291 ? -32.945 19.273 15.608 1.00 73.81 291 GLY A N 1
ATOM 2377 C CA . GLY A 1 291 ? -31.714 19.987 15.972 1.00 73.81 291 GLY A CA 1
ATOM 2378 C C . GLY A 1 291 ? -30.627 19.131 16.638 1.00 73.81 291 GLY A C 1
ATOM 2379 O O . GLY A 1 291 ? -29.550 19.652 16.916 1.00 73.81 291 GLY A O 1
ATOM 2380 N N . GLN A 1 292 ? -30.860 17.831 16.854 1.00 76.12 292 GLN A N 1
ATOM 2381 C CA . GLN A 1 292 ? -29.868 16.883 17.367 1.00 76.12 292 GLN A CA 1
ATOM 2382 C C . GLN A 1 292 ? -29.429 15.897 16.276 1.00 76.12 292 GLN A C 1
ATOM 2384 O O . GLN A 1 292 ? -30.217 15.471 15.428 1.00 76.12 292 GLN A O 1
ATOM 2389 N N . ASN A 1 293 ? -28.144 15.543 16.288 1.00 81.94 293 ASN A N 1
ATOM 2390 C CA . ASN A 1 293 ? -27.589 14.538 15.386 1.00 81.94 293 ASN A CA 1
ATOM 2391 C C . ASN A 1 293 ? -27.771 13.150 15.996 1.00 81.94 293 ASN A C 1
ATOM 2393 O O . ASN A 1 293 ? -27.295 12.900 17.100 1.00 81.94 293 ASN A O 1
ATOM 2397 N N . TYR A 1 294 ? -28.390 12.240 15.251 1.00 85.38 294 TYR A N 1
ATOM 2398 C CA . TYR A 1 294 ? -28.509 10.833 15.623 1.00 85.38 294 TYR A CA 1
ATOM 2399 C C . TYR A 1 294 ? -27.854 9.956 14.567 1.00 85.38 294 TYR A C 1
ATOM 2401 O O . TYR A 1 294 ? -27.951 10.226 13.369 1.00 85.38 294 TYR A O 1
ATOM 2409 N N . MET A 1 295 ? -27.201 8.881 15.003 1.00 91.62 295 MET A N 1
ATOM 2410 C CA . MET A 1 295 ? -26.634 7.910 14.076 1.00 91.62 295 MET A CA 1
ATOM 2411 C C . MET A 1 295 ? -27.742 7.059 13.453 1.00 91.62 295 MET A C 1
ATOM 2413 O O . MET A 1 295 ? -28.659 6.612 14.147 1.00 91.62 295 MET A O 1
ATOM 2417 N N . LYS A 1 296 ? -27.654 6.820 12.144 1.00 92.06 296 LYS A N 1
ATOM 2418 C CA . LYS A 1 296 ? -28.578 5.955 11.412 1.00 92.06 296 LYS A CA 1
ATOM 2419 C C . LYS A 1 296 ? -27.826 5.109 10.390 1.00 92.06 296 LYS A C 1
ATOM 2421 O O . LYS A 1 296 ? -26.850 5.542 9.778 1.00 92.06 296 LYS A O 1
ATOM 2426 N N . LEU A 1 297 ? -28.307 3.880 10.232 1.00 93.00 297 LEU A N 1
ATOM 2427 C CA . LEU A 1 297 ? -27.930 2.998 9.141 1.00 93.00 297 LEU A CA 1
ATOM 2428 C C . LEU A 1 297 ? -28.838 3.308 7.952 1.00 93.00 297 LEU A C 1
ATOM 2430 O O . LEU A 1 297 ? -30.058 3.194 8.065 1.00 93.00 297 LEU A O 1
ATOM 2434 N N . PHE A 1 298 ? -28.236 3.698 6.838 1.00 92.81 298 PHE A N 1
ATOM 2435 C CA . PHE A 1 298 ? -28.922 3.999 5.589 1.00 92.81 298 PHE A CA 1
ATOM 2436 C C . PHE A 1 298 ? -28.702 2.887 4.565 1.00 92.81 298 PHE A C 1
ATOM 2438 O O . PHE A 1 298 ? -27.703 2.161 4.608 1.00 92.81 298 PHE A O 1
ATOM 2445 N N . SER A 1 299 ? -29.617 2.766 3.608 1.00 92.31 299 SER A N 1
ATOM 2446 C CA . SER A 1 299 ? -29.336 2.050 2.362 1.00 92.31 299 SER A CA 1
ATOM 2447 C C . SER A 1 299 ? -28.230 2.763 1.579 1.00 92.31 299 SER A C 1
ATOM 2449 O O . SER A 1 299 ? -28.001 3.967 1.735 1.00 92.31 299 SER A O 1
ATOM 2451 N N . LEU A 1 300 ? -27.550 2.043 0.684 1.00 90.94 300 LEU A N 1
ATOM 2452 C CA . LEU A 1 300 ? -26.481 2.633 -0.121 1.00 90.94 300 LEU A CA 1
ATOM 2453 C C . LEU A 1 300 ? -26.977 3.824 -0.967 1.00 90.94 300 LEU A C 1
ATOM 2455 O O . LEU A 1 300 ? -26.269 4.823 -1.107 1.00 90.94 300 LEU A O 1
ATOM 2459 N N . SER A 1 301 ? -28.199 3.743 -1.506 1.00 88.88 301 SER A N 1
ATOM 2460 C CA . SER A 1 301 ? -28.846 4.834 -2.246 1.00 88.88 301 SER A CA 1
ATOM 2461 C C . SER A 1 301 ? -29.096 6.063 -1.378 1.00 88.88 301 SER A C 1
ATOM 2463 O O . SER A 1 301 ? -28.738 7.166 -1.782 1.00 88.88 301 SER A O 1
ATOM 2465 N N . GLU A 1 302 ? -29.660 5.897 -0.181 1.00 89.50 302 GLU A N 1
ATOM 2466 C CA . GLU A 1 302 ? -29.915 7.020 0.730 1.00 89.50 302 GLU A CA 1
ATOM 2467 C C . GLU A 1 302 ? -28.609 7.698 1.152 1.00 89.50 302 GLU A C 1
ATOM 2469 O O . GLU A 1 302 ? -28.504 8.923 1.097 1.00 89.50 302 GLU A O 1
ATOM 2474 N N . SER A 1 303 ? -27.578 6.914 1.481 1.00 87.12 303 SER A N 1
ATOM 2475 C CA . SER A 1 303 ? -26.244 7.441 1.779 1.00 87.12 303 SER A CA 1
ATOM 2476 C C . SER A 1 303 ? -25.676 8.283 0.644 1.00 87.12 303 SER A C 1
ATOM 2478 O O . SER A 1 303 ? -25.093 9.340 0.890 1.00 87.12 303 SER A O 1
ATOM 2480 N N . PHE A 1 304 ? -25.867 7.852 -0.606 1.00 85.06 304 PHE A N 1
ATOM 2481 C CA . PHE A 1 304 ? -25.431 8.621 -1.766 1.00 85.06 304 PHE A CA 1
ATOM 2482 C C . PHE A 1 304 ? -26.149 9.967 -1.871 1.00 85.06 304 PHE A C 1
ATOM 2484 O O . PHE A 1 304 ? -25.492 10.970 -2.152 1.00 85.06 304 PHE A O 1
ATOM 2491 N N . TYR A 1 305 ? -27.455 10.020 -1.600 1.00 82.12 305 TYR A N 1
ATOM 2492 C CA . TYR A 1 305 ? -28.205 11.279 -1.576 1.00 82.12 305 TYR A CA 1
ATOM 2493 C C . TYR A 1 305 ? -27.764 12.195 -0.433 1.00 82.12 305 TYR A C 1
ATOM 2495 O O . TYR A 1 305 ? -27.528 13.377 -0.666 1.00 82.12 305 TYR A O 1
ATOM 2503 N N . ILE A 1 306 ? -27.562 11.660 0.774 1.00 80.19 306 ILE A N 1
ATOM 2504 C CA . ILE A 1 306 ? -27.095 12.433 1.939 1.00 80.19 306 ILE A CA 1
ATOM 2505 C C . ILE A 1 306 ? -25.718 13.042 1.679 1.00 80.19 306 ILE A C 1
ATOM 2507 O O . ILE A 1 306 ? -25.456 14.194 2.028 1.00 80.19 306 ILE A O 1
ATOM 2511 N N . ILE A 1 307 ? -24.823 12.266 1.070 1.00 75.75 307 ILE A N 1
ATOM 2512 C CA . ILE A 1 307 ? -23.490 12.737 0.707 1.00 75.75 307 ILE A CA 1
ATOM 2513 C C . ILE A 1 307 ? -23.601 13.758 -0.425 1.00 75.75 307 ILE A C 1
ATOM 2515 O O . ILE A 1 307 ? -23.034 14.833 -0.301 1.00 75.75 307 ILE A O 1
ATOM 2519 N N . SER A 1 308 ? -24.378 13.485 -1.474 1.00 67.88 308 SER A N 1
ATOM 2520 C CA . SER A 1 308 ? -24.558 14.409 -2.603 1.00 67.88 308 SER A CA 1
ATOM 2521 C C . SER A 1 308 ? -25.147 15.757 -2.178 1.00 67.88 308 SER A C 1
ATOM 2523 O O . SER A 1 308 ? -24.640 16.784 -2.616 1.00 67.88 308 SER A O 1
ATOM 2525 N N . GLY A 1 309 ? -26.125 15.766 -1.265 1.00 61.59 309 GLY A N 1
ATOM 2526 C CA . GLY A 1 309 ? -26.723 16.986 -0.710 1.00 61.59 309 GLY A CA 1
ATOM 2527 C C . GLY A 1 309 ? -25.737 17.830 0.107 1.00 61.59 309 GLY A C 1
ATOM 2528 O O . GLY A 1 309 ? -25.754 19.054 0.050 1.00 61.59 309 GLY A O 1
ATOM 2529 N N . LYS A 1 310 ? -24.777 17.197 0.798 1.00 62.84 310 LYS A N 1
ATOM 2530 C CA . LYS A 1 310 ? -23.660 17.903 1.465 1.00 62.84 310 LYS A CA 1
ATOM 2531 C C . LYS A 1 310 ? -22.611 18.448 0.483 1.00 62.84 310 LYS A C 1
ATOM 2533 O O . LYS A 1 310 ? -21.704 19.167 0.901 1.00 62.84 310 LYS A O 1
ATOM 2538 N N . LEU A 1 311 ? -22.699 18.092 -0.800 1.00 54.69 311 LEU A N 1
ATOM 2539 C CA . LEU A 1 311 ? -21.717 18.402 -1.843 1.00 54.69 311 LEU A CA 1
ATOM 2540 C C . LEU A 1 311 ? -22.281 19.323 -2.939 1.00 54.69 311 LEU A C 1
ATOM 2542 O O . LEU A 1 311 ? -21.599 19.523 -3.945 1.00 54.69 311 LEU A O 1
ATOM 2546 N N . GLU A 1 312 ? -23.470 19.910 -2.758 1.00 46.47 312 GLU A N 1
ATOM 2547 C CA . GLU A 1 312 ? -24.142 20.758 -3.765 1.00 46.47 312 GLU A CA 1
ATOM 2548 C C . GLU A 1 312 ? -23.336 22.007 -4.187 1.00 46.47 312 GLU A C 1
ATOM 2550 O O . GLU A 1 312 ? -23.598 22.576 -5.239 1.00 46.47 312 GLU A O 1
ATOM 2555 N N . ASN A 1 313 ? -22.256 22.348 -3.471 1.00 51.66 313 ASN A N 1
ATOM 2556 C CA . ASN A 1 313 ? -21.324 23.433 -3.815 1.00 51.66 313 ASN A CA 1
ATOM 2557 C C . ASN A 1 313 ? -19.968 22.962 -4.397 1.00 51.66 313 ASN A C 1
ATOM 2559 O O . ASN A 1 313 ? -18.982 23.700 -4.355 1.00 51.66 313 ASN A O 1
ATOM 2563 N N . MET A 1 314 ? -19.848 21.722 -4.891 1.00 57.59 314 MET A N 1
ATOM 2564 C CA . MET A 1 314 ? -18.563 21.162 -5.339 1.00 57.59 314 MET A CA 1
ATOM 2565 C C . MET A 1 314 ? -18.303 21.198 -6.855 1.00 57.59 314 MET A C 1
ATOM 2567 O O . MET A 1 314 ? -19.178 20.970 -7.681 1.00 57.59 314 MET A O 1
ATOM 2571 N N . ASN A 1 315 ? -17.018 21.350 -7.201 1.00 67.50 315 ASN A N 1
ATOM 2572 C CA . ASN A 1 315 ? -16.437 21.195 -8.541 1.00 67.50 315 ASN A CA 1
ATOM 2573 C C . ASN A 1 315 ? -16.955 19.930 -9.280 1.00 67.50 315 ASN A C 1
ATOM 2575 O O . ASN A 1 315 ? -17.022 18.839 -8.710 1.00 67.50 315 ASN A O 1
ATOM 2579 N N . GLN A 1 316 ? -17.248 20.041 -10.579 1.00 75.00 316 GLN A N 1
ATOM 2580 C CA . GLN A 1 316 ? -17.741 18.956 -11.441 1.00 75.00 316 GLN A CA 1
ATOM 2581 C C . GLN A 1 316 ? -16.884 17.672 -11.376 1.00 75.00 316 GLN A C 1
ATOM 2583 O O . GLN A 1 316 ? -17.417 16.559 -11.420 1.00 75.00 316 GLN A O 1
ATOM 2588 N N . GLN A 1 317 ? -15.562 17.801 -11.213 1.00 76.38 317 GLN A N 1
ATOM 2589 C CA . GLN A 1 317 ? -14.647 16.660 -11.070 1.00 76.38 317 GLN A CA 1
ATOM 2590 C C . GLN A 1 317 ? -14.928 15.844 -9.796 1.00 76.38 317 GLN A C 1
ATOM 2592 O O . GLN A 1 317 ? -14.896 14.611 -9.813 1.00 76.38 317 GLN A O 1
ATOM 2597 N N . LYS A 1 318 ? -15.266 16.536 -8.704 1.00 71.00 318 LYS A N 1
ATOM 2598 C CA . LYS A 1 318 ? -15.583 15.953 -7.398 1.00 71.00 318 LYS A CA 1
ATOM 2599 C C . LYS A 1 318 ? -16.895 15.160 -7.446 1.00 71.00 318 LYS A C 1
ATOM 2601 O O . LYS A 1 318 ? -16.935 14.018 -6.995 1.00 71.00 318 LYS A O 1
ATOM 2606 N N . SER A 1 319 ? -17.921 15.702 -8.104 1.00 75.31 319 SER A N 1
ATOM 2607 C CA . SER A 1 319 ? -19.198 15.004 -8.332 1.00 75.31 319 SER A CA 1
ATOM 2608 C C . SER A 1 319 ? -19.038 13.732 -9.182 1.00 75.31 319 SER A C 1
ATOM 2610 O O . SER A 1 319 ? -19.529 12.663 -8.810 1.00 75.31 319 SER A O 1
ATOM 2612 N N . ARG A 1 320 ? -18.288 13.802 -10.296 1.00 80.19 320 ARG A N 1
ATOM 2613 C CA . ARG A 1 320 ? -18.021 12.631 -11.159 1.00 80.19 320 ARG A CA 1
ATOM 2614 C C . ARG A 1 320 ? -17.321 11.500 -10.399 1.00 80.19 320 ARG A C 1
ATOM 2616 O O . ARG A 1 320 ? -17.666 10.334 -10.583 1.00 80.19 320 ARG A O 1
ATOM 2623 N N . ARG A 1 321 ? -16.372 11.837 -9.521 1.00 77.44 321 ARG A N 1
ATOM 2624 C CA . ARG A 1 321 ? -15.649 10.860 -8.696 1.00 77.44 321 ARG A CA 1
ATOM 2625 C C . ARG A 1 321 ? -16.577 10.134 -7.722 1.00 77.44 321 ARG A C 1
ATOM 2627 O O . ARG A 1 321 ? -16.556 8.907 -7.703 1.00 7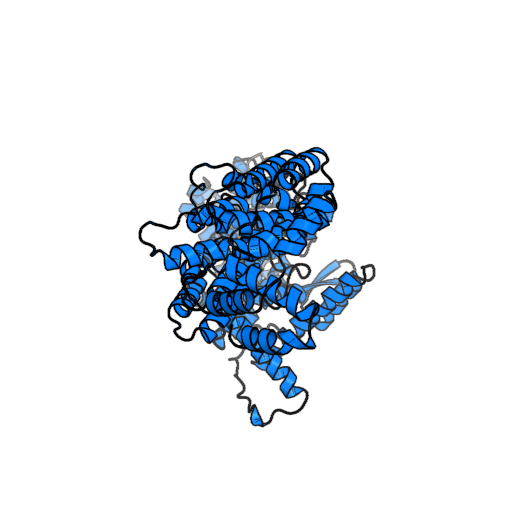7.44 321 ARG A O 1
ATOM 2634 N N . TYR A 1 322 ? -17.426 10.854 -6.986 1.00 77.75 322 TYR A N 1
ATOM 2635 C CA . TYR A 1 322 ? -18.396 10.229 -6.078 1.00 77.75 322 TYR A CA 1
ATOM 2636 C C . TYR A 1 322 ? -19.390 9.325 -6.802 1.00 77.75 322 TYR A C 1
ATOM 2638 O O . TYR A 1 322 ? -19.662 8.230 -6.321 1.00 77.75 322 TYR A O 1
ATOM 2646 N N . LYS A 1 323 ? -19.879 9.733 -7.982 1.00 83.38 323 LYS A N 1
ATOM 2647 C CA . LYS A 1 323 ? -20.733 8.875 -8.820 1.00 83.38 323 LYS A CA 1
ATOM 2648 C C . LYS A 1 323 ? -20.024 7.573 -9.205 1.00 83.38 323 LYS A C 1
ATOM 2650 O O . LYS A 1 323 ? -20.627 6.508 -9.110 1.00 83.38 323 LYS A O 1
ATOM 2655 N N . LYS A 1 324 ? -18.738 7.642 -9.580 1.00 85.06 324 LYS A N 1
ATOM 2656 C CA . LYS A 1 324 ? -17.928 6.447 -9.881 1.00 85.06 324 LYS A CA 1
ATOM 2657 C C . LYS A 1 324 ? -17.783 5.543 -8.652 1.00 85.06 324 LYS A C 1
ATOM 2659 O O . LYS A 1 324 ? -17.939 4.334 -8.780 1.00 85.06 324 LYS A O 1
ATOM 2664 N N . VAL A 1 325 ? -17.510 6.112 -7.476 1.00 83.25 325 VAL A N 1
ATOM 2665 C CA . VAL A 1 325 ? -17.367 5.331 -6.235 1.00 83.25 325 VAL A CA 1
ATOM 2666 C C . VAL A 1 325 ? -18.685 4.669 -5.850 1.00 83.25 325 VAL A C 1
ATOM 2668 O O . VAL A 1 325 ? -18.708 3.469 -5.602 1.00 83.25 325 VAL A O 1
ATOM 2671 N N . TYR A 1 326 ? -19.788 5.413 -5.882 1.00 87.44 326 TYR A N 1
ATOM 2672 C CA . TYR A 1 326 ? -21.113 4.864 -5.623 1.00 87.44 326 TYR A CA 1
ATOM 2673 C C . TYR A 1 326 ? -21.449 3.700 -6.559 1.00 87.44 326 TYR A C 1
ATOM 2675 O O . TYR A 1 326 ? -21.849 2.642 -6.087 1.00 87.44 326 TYR A O 1
ATOM 2683 N N . ALA A 1 327 ? -21.227 3.855 -7.869 1.00 88.12 327 ALA A N 1
ATOM 2684 C CA . ALA A 1 327 ? -21.488 2.791 -8.838 1.00 88.12 327 ALA A CA 1
ATOM 2685 C C . ALA A 1 327 ? -20.698 1.509 -8.521 1.00 88.12 327 ALA A C 1
ATOM 2687 O O . ALA A 1 327 ? -21.235 0.411 -8.624 1.00 88.12 327 ALA A O 1
ATOM 2688 N N . LYS A 1 328 ? -19.448 1.644 -8.071 1.00 88.00 328 LYS A N 1
ATOM 2689 C CA . LYS A 1 328 ? -18.606 0.512 -7.662 1.00 88.00 328 LYS A CA 1
ATOM 2690 C C . LYS A 1 328 ? -19.061 -0.125 -6.349 1.00 88.00 328 LYS A C 1
ATOM 2692 O O . LYS A 1 328 ? -19.120 -1.346 -6.271 1.00 88.00 328 LYS A O 1
ATOM 2697 N N . LEU A 1 329 ? -19.433 0.672 -5.345 1.00 90.62 329 LEU A N 1
ATOM 2698 C CA . LEU A 1 329 ? -20.037 0.145 -4.115 1.00 90.62 329 LEU A CA 1
ATOM 2699 C C . LEU A 1 329 ? -21.368 -0.553 -4.403 1.00 90.62 329 LEU A C 1
ATOM 2701 O O . LEU A 1 329 ? -21.689 -1.539 -3.750 1.00 90.62 329 LEU A O 1
ATOM 2705 N N . LYS A 1 330 ? -22.118 -0.082 -5.404 1.00 92.12 330 LYS A N 1
ATOM 2706 C CA . LYS A 1 330 ? -23.355 -0.726 -5.841 1.00 92.12 330 LYS A CA 1
ATOM 2707 C C . LYS A 1 330 ? -23.084 -2.046 -6.556 1.00 92.12 330 LYS A C 1
ATOM 2709 O O . LYS A 1 330 ? -23.786 -3.015 -6.294 1.00 92.12 330 LYS A O 1
ATOM 2714 N N . ASP A 1 331 ? -22.058 -2.110 -7.404 1.00 91.62 331 ASP A N 1
ATOM 2715 C CA . ASP A 1 331 ? -21.606 -3.371 -8.003 1.00 91.62 331 ASP A CA 1
ATOM 2716 C C . ASP A 1 331 ? -21.167 -4.374 -6.913 1.00 91.62 331 ASP A C 1
ATOM 2718 O O . ASP A 1 331 ? -21.539 -5.544 -6.986 1.00 91.62 331 ASP A O 1
ATOM 2722 N N . PHE A 1 332 ? -20.476 -3.914 -5.861 1.00 92.12 332 PHE A N 1
ATOM 2723 C CA . PHE A 1 332 ? -20.111 -4.739 -4.701 1.00 92.12 332 PHE A CA 1
ATOM 2724 C C . PHE A 1 332 ? -21.329 -5.198 -3.883 1.00 92.12 332 PHE A C 1
ATOM 2726 O O . PHE A 1 332 ? -21.444 -6.380 -3.583 1.00 92.12 332 PHE A O 1
ATOM 2733 N N . GLU A 1 333 ? -22.278 -4.311 -3.570 1.00 94.44 333 GLU A N 1
ATOM 2734 C CA . GLU A 1 333 ? -23.527 -4.673 -2.881 1.00 94.44 333 GLU A CA 1
ATOM 2735 C C . GLU A 1 333 ? -24.331 -5.705 -3.675 1.00 94.44 333 GLU A C 1
ATOM 2737 O O . GLU A 1 333 ? -24.803 -6.693 -3.121 1.00 94.44 333 GLU A O 1
ATOM 2742 N N . ASN A 1 334 ? -24.457 -5.503 -4.988 1.00 93.69 334 ASN A N 1
ATOM 2743 C CA . ASN A 1 334 ? -25.154 -6.444 -5.853 1.00 93.69 334 ASN A CA 1
ATOM 2744 C C . ASN A 1 334 ? -24.436 -7.801 -5.890 1.00 93.69 334 ASN A C 1
ATOM 2746 O O . ASN A 1 334 ? -25.108 -8.824 -5.884 1.00 93.69 334 ASN A O 1
ATOM 2750 N N . PHE A 1 335 ? -23.098 -7.812 -5.890 1.00 92.38 335 PHE A N 1
ATOM 2751 C CA . PHE A 1 335 ? -22.312 -9.038 -5.750 1.00 92.38 335 PHE A CA 1
ATOM 2752 C C . PHE A 1 335 ? -22.602 -9.744 -4.419 1.00 92.38 335 PHE A C 1
ATOM 2754 O O . PHE A 1 335 ? -22.903 -10.931 -4.437 1.00 92.38 335 PHE A O 1
ATOM 2761 N N . LEU A 1 336 ? -22.584 -9.029 -3.285 1.00 92.62 336 LEU A N 1
ATOM 2762 C CA . LEU A 1 336 ? -22.902 -9.593 -1.965 1.00 92.62 336 LEU A CA 1
ATOM 2763 C C . LEU A 1 336 ? -24.293 -10.244 -1.950 1.00 92.62 336 LEU A C 1
ATOM 2765 O O . LEU A 1 336 ? -24.436 -11.398 -1.546 1.00 92.62 336 LEU A O 1
ATOM 2769 N N . LEU A 1 337 ? -25.307 -9.532 -2.442 1.00 92.50 337 LEU A N 1
ATOM 2770 C CA . LEU A 1 337 ? -26.677 -10.043 -2.529 1.00 92.50 337 LEU A CA 1
ATOM 2771 C C . LEU A 1 337 ? -26.778 -11.281 -3.431 1.00 92.50 337 LEU A C 1
ATOM 2773 O O . LEU A 1 337 ? -27.543 -12.203 -3.147 1.00 92.50 337 LEU A O 1
ATOM 2777 N N . ASP A 1 338 ? -25.999 -11.313 -4.510 1.00 89.62 338 ASP A N 1
ATOM 2778 C CA . ASP A 1 338 ? -25.988 -12.398 -5.484 1.00 89.62 338 ASP A CA 1
ATOM 2779 C C . ASP A 1 338 ? -25.452 -13.717 -4.912 1.00 89.62 338 ASP A C 1
ATOM 2781 O O . ASP A 1 338 ? -26.058 -14.774 -5.114 1.00 89.62 338 ASP A O 1
ATOM 2785 N N . ILE A 1 339 ? -24.373 -13.648 -4.127 1.00 89.75 339 ILE A N 1
ATOM 2786 C CA . ILE A 1 339 ? -23.819 -14.806 -3.406 1.00 89.75 339 ILE A CA 1
ATOM 2787 C C . ILE A 1 339 ? -24.611 -15.150 -2.128 1.00 89.75 339 ILE A C 1
ATOM 2789 O O . ILE A 1 339 ? -24.269 -16.104 -1.431 1.00 89.75 339 ILE A O 1
ATOM 2793 N N . GLY A 1 340 ? -25.693 -14.417 -1.843 1.00 89.62 340 GLY A N 1
ATOM 2794 C CA . GLY A 1 340 ? -26.633 -14.698 -0.756 1.00 89.62 340 GLY A CA 1
ATOM 2795 C C . GLY A 1 340 ? -26.301 -14.039 0.585 1.00 89.62 340 GLY A C 1
ATOM 2796 O O . GLY A 1 340 ? -26.857 -14.453 1.601 1.00 89.62 340 GLY A O 1
ATOM 2797 N N . ILE A 1 341 ? -25.415 -13.041 0.606 1.00 91.25 341 ILE A N 1
ATOM 2798 C CA . ILE A 1 341 ? -25.073 -12.275 1.811 1.00 91.25 341 ILE A CA 1
ATOM 2799 C C . ILE A 1 341 ? -26.181 -11.264 2.098 1.00 91.25 341 ILE A C 1
ATOM 2801 O O . ILE A 1 341 ? -26.571 -10.485 1.227 1.00 91.25 341 ILE A O 1
ATOM 2805 N N . ASP A 1 342 ? -26.658 -11.247 3.340 1.00 91.62 342 ASP A N 1
ATOM 2806 C CA . ASP A 1 342 ? -27.566 -10.209 3.810 1.00 91.62 342 ASP A CA 1
ATOM 2807 C C . ASP A 1 342 ? -26.764 -8.952 4.162 1.00 91.62 342 ASP A C 1
ATOM 2809 O O . ASP A 1 342 ? -25.791 -9.003 4.922 1.00 91.62 342 ASP A O 1
ATOM 2813 N N . VAL A 1 343 ? -27.170 -7.818 3.596 1.00 91.00 343 VAL A N 1
ATOM 2814 C CA . VAL A 1 343 ? -26.553 -6.512 3.855 1.00 91.00 343 VAL A CA 1
ATOM 2815 C C . VAL A 1 343 ? -27.302 -5.730 4.931 1.00 91.00 343 VAL A C 1
ATOM 2817 O O . VAL A 1 343 ? -26.801 -4.704 5.384 1.00 91.00 343 VAL A O 1
ATOM 2820 N N . GLU A 1 344 ? -28.473 -6.194 5.369 1.00 90.31 344 GLU A N 1
ATOM 2821 C CA . GLU A 1 344 ? -29.229 -5.575 6.455 1.00 90.31 344 GLU A CA 1
ATOM 2822 C C . GLU A 1 344 ? -28.938 -6.298 7.782 1.00 90.31 344 GLU A C 1
ATOM 2824 O O . GLU A 1 344 ? -29.336 -7.451 7.962 1.00 90.31 344 GLU A O 1
ATOM 2829 N N . PRO A 1 345 ? -28.235 -5.653 8.733 1.00 84.00 345 PRO A N 1
ATOM 2830 C CA . PRO A 1 345 ? -27.780 -6.297 9.954 1.00 84.00 345 PRO A CA 1
ATOM 2831 C C . PRO A 1 345 ? -28.943 -6.796 10.816 1.00 84.00 345 PRO A C 1
ATOM 2833 O O . PRO A 1 345 ? -29.836 -6.042 11.204 1.00 84.00 345 PRO A O 1
ATOM 2836 N N . LYS A 1 346 ? -28.876 -8.077 11.182 1.00 81.56 346 LYS A N 1
ATOM 2837 C CA . LYS A 1 346 ? -29.809 -8.768 12.086 1.00 81.56 346 LYS A CA 1
ATOM 2838 C C . LYS A 1 346 ? -29.038 -9.383 13.253 1.00 81.56 346 LYS A C 1
ATOM 2840 O O . LYS A 1 346 ? -27.842 -9.634 13.145 1.00 81.56 346 LYS A O 1
ATOM 2845 N N . GLN A 1 347 ? -29.732 -9.698 14.353 1.00 68.69 347 GLN A N 1
ATOM 2846 C CA . GLN A 1 347 ? -29.107 -10.342 15.525 1.00 68.69 347 GLN A CA 1
ATOM 2847 C C . GLN A 1 347 ? -28.429 -11.682 15.198 1.00 68.69 347 GLN A C 1
ATOM 2849 O O . GLN A 1 347 ? -27.465 -12.058 15.857 1.00 68.69 347 GLN A O 1
ATOM 2854 N N . SER A 1 348 ? -28.922 -12.395 14.186 1.00 69.31 348 SER A N 1
ATOM 2855 C CA . SER A 1 348 ? -28.277 -13.576 13.617 1.00 69.31 348 SER A CA 1
ATOM 2856 C C . SER A 1 348 ? -28.443 -13.565 12.101 1.00 69.31 348 SER A C 1
ATOM 2858 O O . SER A 1 348 ? -29.371 -12.942 11.579 1.00 69.31 348 SER A O 1
ATOM 2860 N N . PHE A 1 349 ? -27.539 -14.241 11.398 1.00 69.75 349 PHE A N 1
ATOM 2861 C CA . PHE A 1 349 ? -27.673 -14.503 9.970 1.00 69.75 349 PHE A CA 1
ATOM 2862 C C . PHE A 1 349 ? -27.904 -16.007 9.757 1.00 69.75 349 PHE A C 1
ATOM 2864 O O . PHE A 1 349 ? -27.228 -16.822 10.392 1.00 69.75 349 PHE A O 1
ATOM 2871 N N . PRO A 1 350 ? -28.875 -16.399 8.913 1.00 68.44 350 PRO A N 1
ATOM 2872 C CA . PRO A 1 350 ? -29.053 -17.796 8.540 1.00 68.44 350 PRO A CA 1
ATOM 2873 C C . PRO A 1 350 ? -27.840 -18.293 7.730 1.00 68.44 350 PRO A C 1
ATOM 2875 O O . PRO A 1 350 ? -27.083 -17.476 7.198 1.00 68.44 350 PRO A O 1
ATOM 2878 N N . PRO A 1 351 ? -27.648 -19.620 7.596 1.00 71.50 351 PRO A N 1
ATOM 2879 C CA . PRO A 1 351 ? -26.631 -20.166 6.706 1.00 71.50 351 PRO A CA 1
ATOM 2880 C C . PRO A 1 351 ? -26.805 -19.599 5.296 1.00 71.50 351 PRO A C 1
ATOM 2882 O O . PRO A 1 351 ? -27.904 -19.650 4.734 1.00 71.50 351 PRO A O 1
ATOM 2885 N N . VAL A 1 352 ? -25.724 -19.061 4.734 1.00 76.69 352 VAL A N 1
ATOM 2886 C CA . VAL A 1 352 ? -25.739 -18.501 3.383 1.00 76.69 352 VAL A CA 1
ATOM 2887 C C . VAL A 1 352 ? -25.936 -19.649 2.396 1.00 76.69 352 VAL A C 1
ATOM 2889 O O . VAL A 1 352 ? -25.126 -20.571 2.330 1.00 76.69 352 VAL A O 1
ATOM 2892 N N . LYS A 1 353 ? -27.039 -19.621 1.643 1.00 68.06 353 LYS A N 1
ATOM 2893 C CA . LYS A 1 353 ? -27.305 -20.603 0.586 1.00 68.06 353 LYS A CA 1
ATOM 2894 C C . LYS A 1 353 ? -26.704 -20.096 -0.717 1.00 68.06 353 LYS A C 1
ATOM 2896 O O . LYS A 1 353 ? -27.260 -19.190 -1.338 1.00 68.06 353 LYS A O 1
ATOM 2901 N N . THR A 1 354 ? -25.604 -20.701 -1.148 1.00 65.31 354 THR A N 1
ATOM 2902 C CA . THR A 1 354 ? -25.029 -20.448 -2.470 1.00 65.31 354 THR A CA 1
ATOM 2903 C C . THR A 1 354 ? -25.987 -20.949 -3.548 1.00 65.31 354 THR A C 1
ATOM 2905 O O . THR A 1 354 ? -26.349 -22.125 -3.605 1.00 65.31 354 THR A O 1
ATOM 2908 N N . LYS A 1 355 ? -26.455 -20.040 -4.407 1.00 68.50 355 LYS A N 1
ATOM 2909 C CA . LYS A 1 355 ? -27.288 -20.409 -5.555 1.00 68.50 355 LYS A CA 1
ATOM 2910 C C . LYS A 1 355 ? -26.391 -20.964 -6.658 1.00 68.50 355 LYS A C 1
ATOM 2912 O O . LYS A 1 355 ? -25.502 -20.263 -7.134 1.00 68.50 355 LYS A O 1
ATOM 2917 N N . HIS A 1 356 ? -26.648 -22.189 -7.110 1.00 65.31 356 HIS A N 1
ATOM 2918 C CA . HIS A 1 356 ? -26.028 -22.693 -8.334 1.00 65.31 356 HIS A CA 1
ATOM 2919 C C . HIS A 1 356 ? -26.608 -21.951 -9.540 1.00 65.31 356 HIS A C 1
ATOM 2921 O O . HIS A 1 356 ? -27.816 -21.981 -9.781 1.00 65.31 356 HIS A O 1
ATOM 2927 N N . LYS A 1 357 ? -25.745 -21.261 -10.290 1.00 70.25 357 LYS A N 1
ATOM 2928 C CA . LYS A 1 357 ? -26.130 -20.547 -11.508 1.00 70.25 357 LYS A CA 1
ATOM 2929 C C . LYS A 1 357 ? -25.858 -21.394 -12.741 1.00 70.25 357 LYS A C 1
ATOM 2931 O O . LYS A 1 357 ? -24.731 -21.825 -12.961 1.00 70.25 357 LYS A O 1
ATOM 2936 N N . ASN A 1 358 ? -26.875 -21.546 -13.585 1.00 77.31 358 ASN A N 1
ATOM 2937 C CA . ASN A 1 358 ? -26.707 -22.080 -14.932 1.00 77.31 358 ASN A CA 1
ATOM 2938 C C . ASN A 1 358 ? -26.289 -20.954 -15.878 1.00 77.31 358 ASN A C 1
ATOM 2940 O O . ASN A 1 358 ? -27.134 -20.245 -16.424 1.00 77.31 358 ASN A O 1
ATOM 2944 N N . TYR A 1 359 ? -24.977 -20.796 -16.072 1.00 81.31 359 TYR A N 1
ATOM 2945 C CA . TYR A 1 359 ? -24.411 -19.788 -16.977 1.00 81.31 359 TYR A CA 1
ATOM 2946 C C . TYR A 1 359 ? -24.933 -19.913 -18.416 1.00 81.31 359 TYR A C 1
ATOM 2948 O O . TYR A 1 359 ? -25.066 -18.908 -19.107 1.00 81.31 359 TYR A O 1
ATOM 2956 N N . THR A 1 360 ? -25.301 -21.125 -18.840 1.00 82.75 360 THR A N 1
ATOM 2957 C CA . THR A 1 360 ? -25.872 -21.425 -20.163 1.00 82.75 360 THR A CA 1
ATOM 2958 C C . THR A 1 360 ? -27.249 -20.805 -20.408 1.00 82.75 360 THR A C 1
ATOM 2960 O O . THR A 1 360 ? -27.652 -20.673 -21.558 1.00 82.75 360 THR A O 1
ATOM 2963 N N . LEU A 1 361 ? -27.969 -20.410 -19.352 1.00 84.81 361 LEU A N 1
ATOM 2964 C CA . LEU A 1 361 ? -29.311 -19.823 -19.441 1.00 84.81 361 LEU A CA 1
ATOM 2965 C C . LEU A 1 361 ? -29.311 -18.293 -19.279 1.00 84.81 361 LEU A C 1
ATOM 2967 O O . LEU A 1 361 ? -30.375 -17.675 -19.279 1.00 84.81 361 LEU A O 1
ATOM 2971 N N . LEU A 1 362 ? -28.141 -17.667 -19.111 1.00 85.69 362 LEU A N 1
ATOM 2972 C CA . LEU A 1 362 ? -28.040 -16.217 -18.944 1.00 85.69 362 LEU A CA 1
ATOM 2973 C C . LEU A 1 362 ? -28.293 -15.495 -20.272 1.00 85.69 362 LEU A C 1
ATOM 2975 O O . LEU A 1 362 ? -27.722 -15.843 -21.300 1.00 85.69 362 LEU A O 1
ATOM 2979 N N . GLN A 1 363 ? -29.115 -14.444 -20.238 1.00 86.19 363 GLN A N 1
ATOM 2980 C CA . GLN A 1 363 ? -29.443 -13.617 -21.404 1.00 86.19 363 GLN A CA 1
ATOM 2981 C C . GLN A 1 363 ? -29.358 -12.113 -21.093 1.00 86.19 363 GLN A C 1
ATOM 2983 O O . GLN A 1 363 ? -29.640 -11.667 -19.973 1.00 86.19 363 GLN A O 1
ATOM 2988 N N . GLY A 1 364 ? -28.970 -11.317 -22.094 1.00 87.31 364 GLY A N 1
ATOM 2989 C CA . GLY A 1 364 ? -28.949 -9.851 -22.034 1.00 87.31 364 GLY A CA 1
ATOM 2990 C C . GLY A 1 364 ? -28.159 -9.290 -20.843 1.00 87.31 364 GLY A C 1
ATOM 2991 O O . GLY A 1 364 ? -27.015 -9.673 -20.595 1.00 87.31 364 GLY A O 1
ATOM 2992 N N . ASN A 1 365 ? -28.787 -8.401 -20.066 1.00 86.50 365 ASN A N 1
ATOM 2993 C CA . ASN A 1 365 ? -28.167 -7.736 -18.910 1.00 86.50 365 ASN A CA 1
ATOM 2994 C C . ASN A 1 365 ? -27.659 -8.702 -17.829 1.00 86.50 365 ASN A C 1
ATOM 2996 O O . ASN A 1 365 ? -26.732 -8.360 -17.093 1.00 86.50 365 ASN A O 1
ATOM 3000 N N . SER A 1 366 ? -28.228 -9.907 -17.728 1.00 83.94 366 SER A N 1
ATOM 3001 C CA . SER A 1 366 ? -27.773 -10.900 -16.750 1.00 83.94 366 SER A CA 1
ATOM 3002 C C . SER A 1 366 ? -26.361 -11.417 -17.057 1.00 83.94 366 SER A C 1
ATOM 3004 O O . SER A 1 366 ? -25.611 -11.694 -16.123 1.00 83.94 366 SER A O 1
ATOM 3006 N N . ILE A 1 367 ? -25.952 -11.466 -18.333 1.00 87.31 367 ILE A N 1
ATOM 3007 C CA . ILE A 1 367 ? -24.581 -11.820 -18.735 1.00 87.31 367 ILE A CA 1
ATOM 3008 C C . ILE A 1 367 ? -23.614 -10.749 -18.232 1.00 87.31 367 ILE A C 1
ATOM 3010 O O . ILE A 1 367 ? -22.637 -11.060 -17.556 1.00 87.31 367 ILE A O 1
ATOM 3014 N N . VAL A 1 368 ? -23.929 -9.476 -18.490 1.00 88.25 368 VAL A N 1
ATOM 3015 C CA . VAL A 1 368 ? -23.093 -8.338 -18.079 1.00 88.25 368 VAL A CA 1
ATOM 3016 C C . VAL A 1 368 ? -22.912 -8.303 -16.560 1.00 88.25 368 VAL A C 1
ATOM 3018 O O . VAL A 1 368 ? -21.795 -8.124 -16.082 1.00 88.25 368 VAL A O 1
ATOM 3021 N N . GLN A 1 369 ? -23.983 -8.511 -15.787 1.00 87.31 369 GLN A N 1
ATOM 3022 C CA . GLN A 1 369 ? -23.888 -8.537 -14.323 1.00 87.31 369 GLN A CA 1
ATOM 3023 C C . GLN A 1 369 ? -23.060 -9.719 -13.814 1.00 87.31 369 GLN A C 1
ATOM 3025 O O . GLN A 1 369 ? -22.210 -9.540 -12.947 1.00 87.31 369 GLN A O 1
ATOM 3030 N N . ASN A 1 370 ? -23.235 -10.911 -14.387 1.00 87.94 370 ASN A N 1
ATOM 3031 C CA . ASN A 1 370 ? -22.428 -12.066 -13.996 1.00 87.94 370 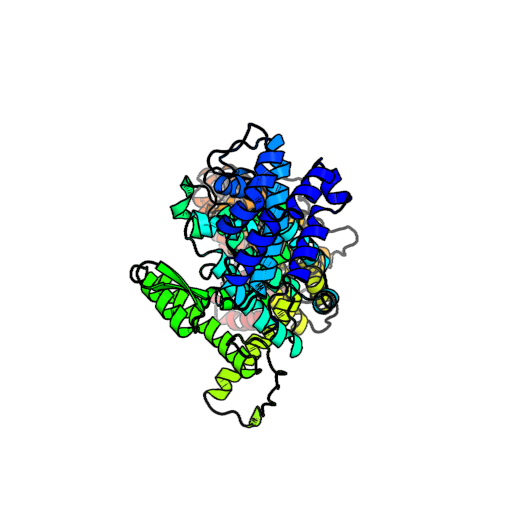ASN A CA 1
ATOM 3032 C C . ASN A 1 370 ? -20.948 -11.897 -14.347 1.00 87.94 370 ASN A C 1
ATOM 3034 O O . ASN A 1 370 ? -20.100 -12.286 -13.549 1.00 87.94 370 ASN A O 1
ATOM 3038 N N . LEU A 1 371 ? -20.622 -11.263 -15.477 1.00 88.50 371 LEU A N 1
ATOM 3039 C CA . LEU A 1 371 ? -19.239 -10.909 -15.799 1.00 88.50 371 LEU A CA 1
ATOM 3040 C C . LEU A 1 371 ? -18.648 -9.971 -14.741 1.00 88.50 371 LEU A C 1
ATOM 3042 O O . LEU A 1 371 ? -17.540 -10.217 -14.276 1.00 88.50 371 LEU A O 1
ATOM 3046 N N . LYS A 1 372 ? -19.403 -8.962 -14.281 1.00 89.38 372 LYS A N 1
ATOM 3047 C CA . LYS A 1 372 ? -18.961 -8.104 -13.168 1.00 89.38 372 LYS A CA 1
ATOM 3048 C C . LYS A 1 372 ? -18.716 -8.900 -11.888 1.00 89.38 372 LYS A C 1
ATOM 3050 O O . LYS A 1 372 ? -17.701 -8.683 -11.234 1.00 89.38 372 LYS A O 1
ATOM 3055 N N . TYR A 1 373 ? -19.617 -9.811 -11.526 1.00 89.81 373 TYR A N 1
ATOM 3056 C CA . TYR A 1 373 ? -19.470 -10.638 -10.324 1.00 89.81 373 TYR A CA 1
ATOM 3057 C C . TYR A 1 373 ? -18.251 -11.557 -10.405 1.00 89.81 373 TYR A C 1
ATOM 3059 O O . TYR A 1 373 ? -17.504 -11.661 -9.434 1.00 89.81 373 TYR A O 1
ATOM 3067 N N . LEU A 1 374 ? -18.000 -12.156 -11.573 1.00 88.19 374 LEU A N 1
ATOM 3068 C CA . LEU A 1 374 ? -16.790 -12.933 -11.826 1.00 88.19 374 LEU A CA 1
ATOM 3069 C C . LEU A 1 374 ? -15.540 -12.066 -11.676 1.00 88.19 374 LEU A C 1
ATOM 3071 O O . LEU A 1 374 ? -14.612 -12.478 -10.984 1.00 88.19 374 LEU A O 1
ATOM 3075 N N . SER A 1 375 ? -15.523 -10.859 -12.250 1.00 87.81 375 SER A N 1
ATOM 3076 C CA . SER A 1 375 ? -14.401 -9.927 -12.094 1.00 87.81 375 SER A CA 1
ATOM 3077 C C . SER A 1 375 ? -14.164 -9.542 -10.631 1.00 87.81 375 SER A C 1
ATOM 3079 O O . SER A 1 375 ? -13.021 -9.553 -10.185 1.00 87.81 375 SER A O 1
ATOM 3081 N N . ILE A 1 376 ? -15.224 -9.255 -9.864 1.00 88.50 376 ILE A N 1
ATOM 3082 C CA . ILE A 1 376 ? -15.126 -8.945 -8.427 1.00 88.50 376 ILE A CA 1
ATOM 3083 C C . ILE A 1 376 ? -14.559 -10.142 -7.659 1.00 88.50 376 ILE A C 1
ATOM 3085 O O . ILE A 1 376 ? -13.641 -9.977 -6.862 1.00 88.50 376 ILE A O 1
ATOM 3089 N N . SER A 1 377 ? -15.054 -11.353 -7.924 1.00 88.56 377 SER A N 1
ATOM 3090 C CA . SER A 1 377 ? -14.567 -12.569 -7.267 1.00 88.56 377 SER A CA 1
ATOM 3091 C C . SER A 1 377 ? -13.090 -12.845 -7.570 1.00 88.56 377 SER A C 1
ATOM 3093 O O . SER A 1 377 ? -12.327 -13.133 -6.648 1.00 88.56 377 SER A O 1
ATOM 3095 N N . HIS A 1 378 ? -12.662 -12.702 -8.829 1.00 86.56 378 HIS A N 1
ATOM 3096 C CA . HIS A 1 378 ? -11.254 -12.858 -9.206 1.00 86.56 378 HIS A CA 1
ATOM 3097 C C . HIS A 1 378 ? -10.374 -11.806 -8.533 1.00 86.56 378 HIS A C 1
ATOM 3099 O O . HIS A 1 378 ? -9.322 -12.146 -7.998 1.00 86.56 378 HIS A O 1
ATOM 3105 N N . ASN A 1 379 ? -10.819 -10.549 -8.502 1.00 85.50 379 ASN A N 1
ATOM 3106 C CA . ASN A 1 379 ? -10.082 -9.473 -7.853 1.00 85.50 379 ASN A CA 1
ATOM 3107 C C . ASN A 1 379 ? -9.944 -9.696 -6.340 1.00 85.50 379 ASN A C 1
ATOM 3109 O O . ASN A 1 379 ? -8.849 -9.542 -5.814 1.00 85.50 379 ASN A O 1
ATOM 3113 N N . ILE A 1 380 ? -11.001 -10.149 -5.655 1.00 88.19 380 ILE A N 1
ATOM 3114 C CA . ILE A 1 380 ? -10.939 -10.516 -4.231 1.00 88.19 380 ILE A CA 1
ATOM 3115 C C . ILE A 1 380 ? -9.857 -11.575 -3.990 1.00 88.19 380 ILE A C 1
ATOM 3117 O O . ILE A 1 380 ? -9.028 -11.409 -3.097 1.00 88.19 380 ILE A O 1
ATOM 3121 N N . ASN A 1 381 ? -9.832 -12.636 -4.800 1.00 87.69 381 ASN A N 1
ATOM 3122 C CA . ASN A 1 381 ? -8.852 -13.715 -4.658 1.00 87.69 381 ASN A CA 1
ATOM 3123 C C . ASN A 1 381 ? -7.424 -13.250 -4.977 1.00 87.69 381 ASN A C 1
ATOM 3125 O O . ASN A 1 381 ? -6.484 -13.609 -4.272 1.00 87.69 381 ASN A O 1
ATOM 3129 N N . LEU A 1 382 ? -7.255 -12.414 -6.001 1.00 85.44 382 LEU A N 1
ATOM 3130 C CA . LEU A 1 382 ? -5.955 -11.858 -6.359 1.00 85.44 382 LEU A CA 1
ATOM 3131 C C . LEU A 1 382 ? -5.427 -10.914 -5.272 1.00 85.44 382 LEU A C 1
ATOM 3133 O O . LEU A 1 382 ? -4.294 -11.051 -4.817 1.00 85.44 382 LEU A O 1
ATOM 3137 N N . MET A 1 383 ? -6.264 -9.997 -4.788 1.00 84.81 383 MET A N 1
ATOM 3138 C CA . MET A 1 383 ? -5.902 -9.086 -3.704 1.00 84.81 383 MET A CA 1
ATOM 3139 C C . MET A 1 383 ? -5.604 -9.834 -2.405 1.00 84.81 383 MET A C 1
ATOM 3141 O O . MET A 1 383 ? -4.754 -9.392 -1.635 1.00 84.81 383 MET A O 1
ATOM 3145 N N . TYR A 1 384 ? -6.244 -10.984 -2.174 1.00 85.75 384 TYR A N 1
ATOM 3146 C CA . TYR A 1 384 ? -5.906 -11.871 -1.064 1.00 85.75 384 TYR A CA 1
ATOM 3147 C C . TYR A 1 384 ? -4.480 -12.425 -1.176 1.00 85.75 384 TYR A C 1
ATOM 3149 O O . TYR A 1 384 ? -3.764 -12.469 -0.177 1.00 85.75 384 TYR A O 1
ATOM 3157 N N . GLN A 1 385 ? -4.037 -12.791 -2.383 1.00 84.25 385 GLN A N 1
ATOM 3158 C CA . GLN A 1 385 ? -2.666 -13.252 -2.634 1.00 84.25 385 GLN A CA 1
ATOM 3159 C C . GLN A 1 385 ? -1.631 -12.119 -2.543 1.00 84.25 385 GLN A C 1
ATOM 3161 O O . GLN A 1 385 ? -0.480 -12.367 -2.200 1.00 84.25 385 GLN A O 1
ATOM 3166 N N . LEU A 1 386 ? -2.020 -10.863 -2.771 1.00 82.88 386 LEU A N 1
ATOM 3167 C CA . LEU A 1 386 ? -1.127 -9.694 -2.697 1.00 82.88 386 LEU A CA 1
ATOM 3168 C C . LEU A 1 386 ? -1.165 -8.966 -1.338 1.00 82.88 386 LEU A C 1
ATOM 3170 O O . LEU A 1 386 ? -0.618 -7.871 -1.187 1.00 82.88 386 LEU A O 1
ATOM 3174 N N . ARG A 1 387 ? -1.829 -9.550 -0.338 1.00 79.69 387 ARG A N 1
ATOM 3175 C CA . ARG A 1 387 ? -2.230 -8.871 0.901 1.00 79.69 387 ARG A CA 1
ATOM 3176 C C . ARG A 1 387 ? -1.087 -8.630 1.895 1.00 79.69 387 ARG A C 1
ATOM 3178 O O . ARG A 1 387 ? -1.150 -7.677 2.676 1.00 79.69 387 ARG A O 1
ATOM 3185 N N . ASP A 1 388 ? -0.079 -9.494 1.912 1.00 81.44 388 ASP A N 1
ATOM 3186 C CA . ASP A 1 388 ? 1.110 -9.362 2.758 1.00 81.44 388 ASP A CA 1
ATOM 3187 C C . ASP A 1 388 ? 2.355 -9.973 2.097 1.00 81.44 388 ASP A C 1
ATOM 3189 O O . ASP A 1 388 ? 2.332 -10.395 0.940 1.00 81.44 388 ASP A O 1
ATOM 3193 N N . GLU A 1 389 ? 3.489 -9.901 2.789 1.00 84.31 389 GLU A N 1
ATOM 3194 C CA . GLU A 1 389 ? 4.791 -10.351 2.305 1.00 84.31 389 GLU A CA 1
ATOM 3195 C C . GLU A 1 389 ? 4.848 -11.867 2.096 1.00 84.31 389 GLU A C 1
ATOM 3197 O O . GLU A 1 389 ? 5.562 -12.305 1.198 1.00 84.31 389 GLU A O 1
ATOM 3202 N N . TYR A 1 390 ? 4.115 -12.660 2.888 1.00 84.56 390 TYR A N 1
ATOM 3203 C CA . TYR A 1 390 ? 4.116 -14.125 2.787 1.00 84.56 390 TYR A CA 1
ATOM 3204 C C . TYR A 1 390 ? 3.250 -14.600 1.621 1.00 84.56 390 TYR A C 1
ATOM 3206 O O . TYR A 1 390 ? 3.671 -15.440 0.821 1.00 84.56 390 TYR A O 1
ATOM 3214 N N . SER A 1 391 ? 2.046 -14.036 1.495 1.00 85.31 391 SER A N 1
ATOM 3215 C CA . SER A 1 391 ? 1.152 -14.349 0.381 1.00 85.31 391 SER A CA 1
ATOM 3216 C C . SER A 1 391 ? 1.772 -13.925 -0.957 1.00 85.31 391 SER A C 1
ATOM 3218 O O . SER A 1 391 ? 1.714 -14.679 -1.931 1.00 85.31 391 SER A O 1
ATOM 3220 N N . LEU A 1 392 ? 2.440 -12.761 -0.982 1.00 89.38 392 LEU A N 1
ATOM 3221 C CA . LEU A 1 392 ? 3.160 -12.284 -2.159 1.00 89.38 392 LEU A CA 1
ATOM 3222 C C . LEU A 1 392 ? 4.325 -13.211 -2.523 1.00 89.38 392 LEU A C 1
ATOM 3224 O O . LEU A 1 392 ? 4.505 -13.529 -3.693 1.00 89.38 392 LEU A O 1
ATOM 3228 N N . ASP A 1 393 ? 5.107 -13.662 -1.543 1.00 88.62 393 ASP A N 1
ATOM 3229 C CA . ASP A 1 393 ? 6.213 -14.592 -1.797 1.00 88.62 393 ASP A CA 1
ATOM 3230 C C . ASP A 1 393 ? 5.701 -15.884 -2.450 1.00 88.62 393 ASP A C 1
ATOM 3232 O O . ASP A 1 393 ? 6.254 -16.335 -3.446 1.00 88.62 393 ASP A O 1
ATOM 3236 N N . THR A 1 394 ? 4.553 -16.394 -1.993 1.00 88.25 394 THR A N 1
ATOM 3237 C CA . THR A 1 394 ? 3.915 -17.587 -2.573 1.00 88.25 394 THR A CA 1
ATOM 3238 C C . THR A 1 394 ? 3.593 -17.409 -4.063 1.00 88.25 394 THR A C 1
ATOM 3240 O O . THR A 1 394 ? 3.895 -18.293 -4.863 1.00 88.25 394 THR A O 1
ATOM 3243 N N . ILE A 1 395 ? 3.012 -16.272 -4.472 1.00 90.75 395 ILE A N 1
ATOM 3244 C CA . ILE A 1 395 ? 2.729 -16.012 -5.898 1.00 90.75 395 ILE A CA 1
ATOM 3245 C C . ILE A 1 395 ? 3.997 -15.742 -6.712 1.00 90.75 395 ILE A C 1
ATOM 3247 O O . ILE A 1 395 ? 4.060 -16.137 -7.876 1.00 90.75 395 ILE A O 1
ATOM 3251 N N . LEU A 1 396 ? 5.027 -15.140 -6.111 1.00 92.81 396 LEU A N 1
ATOM 3252 C CA . LEU A 1 396 ? 6.330 -14.988 -6.756 1.00 92.81 396 LEU A CA 1
ATOM 3253 C C . LEU A 1 396 ? 6.996 -16.353 -6.994 1.00 92.81 396 LEU A C 1
ATOM 3255 O O . LEU A 1 396 ? 7.535 -16.565 -8.076 1.00 92.81 396 LEU A O 1
ATOM 3259 N N . GLU A 1 397 ? 6.917 -17.296 -6.049 1.00 90.88 397 GLU A N 1
ATOM 3260 C CA . GLU A 1 397 ? 7.441 -18.661 -6.227 1.00 90.88 397 GLU A CA 1
ATOM 3261 C C . GLU A 1 397 ? 6.656 -19.468 -7.270 1.00 90.88 397 GLU A C 1
ATOM 3263 O O . GLU A 1 397 ? 7.255 -20.194 -8.069 1.00 90.88 397 GLU A O 1
ATOM 3268 N N . MET A 1 398 ? 5.327 -19.308 -7.319 1.00 90.56 398 MET A N 1
ATOM 3269 C CA . MET A 1 398 ? 4.516 -19.884 -8.399 1.00 90.56 398 MET A CA 1
ATOM 3270 C C . MET A 1 398 ? 4.971 -19.348 -9.758 1.00 90.56 398 MET A C 1
ATOM 3272 O O . MET A 1 398 ? 5.213 -20.134 -10.669 1.00 90.56 398 MET A O 1
ATOM 3276 N N . ALA A 1 399 ? 5.178 -18.032 -9.869 1.00 92.50 399 ALA A N 1
ATOM 3277 C CA . ALA A 1 399 ? 5.694 -17.427 -11.089 1.00 92.50 399 ALA A CA 1
ATOM 3278 C C . ALA A 1 399 ? 7.104 -17.944 -11.430 1.00 92.50 399 ALA A C 1
ATOM 3280 O O . ALA A 1 399 ? 7.366 -18.246 -12.587 1.00 92.50 399 ALA A O 1
ATOM 3281 N N . ARG A 1 400 ? 8.008 -18.112 -10.450 1.00 90.44 400 ARG A N 1
ATOM 3282 C CA . ARG A 1 400 ? 9.353 -18.685 -10.690 1.00 90.44 400 ARG A CA 1
ATOM 3283 C C . ARG A 1 400 ? 9.315 -20.105 -11.253 1.00 90.44 400 ARG A C 1
ATOM 3285 O O . ARG A 1 400 ? 10.249 -20.499 -11.944 1.00 90.44 400 ARG A O 1
ATOM 3292 N N . SER A 1 401 ? 8.279 -20.866 -10.916 1.00 90.12 401 SER A N 1
ATOM 3293 C CA . SER A 1 401 ? 8.123 -22.263 -11.330 1.00 90.12 401 SER A CA 1
ATOM 3294 C C . SER A 1 401 ? 7.391 -22.412 -12.670 1.00 90.12 401 SER A C 1
ATOM 3296 O O . SER A 1 401 ? 7.232 -23.535 -13.150 1.00 90.12 401 SER A O 1
ATOM 3298 N N . GLU A 1 402 ? 6.926 -21.308 -13.264 1.00 92.81 402 GLU A N 1
ATOM 3299 C CA . GLU A 1 402 ? 6.201 -21.320 -14.531 1.00 92.81 402 GLU A CA 1
ATOM 3300 C C . GLU A 1 402 ? 7.158 -21.524 -15.712 1.00 92.81 402 GLU A C 1
ATOM 3302 O O . GLU A 1 402 ? 8.132 -20.792 -15.883 1.00 92.81 402 GLU A O 1
ATOM 3307 N N . ASN A 1 403 ? 6.856 -22.518 -16.549 1.00 89.06 403 ASN A N 1
ATOM 3308 C CA . ASN A 1 403 ? 7.679 -22.874 -17.703 1.00 89.06 403 ASN A CA 1
ATOM 3309 C C . ASN A 1 403 ? 7.195 -22.190 -18.988 1.00 89.06 403 ASN A C 1
ATOM 3311 O O . ASN A 1 403 ? 8.000 -21.940 -19.888 1.00 89.06 403 ASN A O 1
ATOM 3315 N N . ASP A 1 404 ? 5.894 -21.898 -19.105 1.00 94.88 404 ASP A N 1
ATOM 3316 C CA . ASP A 1 404 ? 5.369 -21.159 -20.251 1.00 94.88 404 ASP A CA 1
ATOM 3317 C C . ASP A 1 404 ? 5.631 -19.663 -20.062 1.00 94.88 404 ASP A C 1
ATOM 3319 O O . ASP A 1 404 ? 4.997 -18.979 -19.251 1.00 94.88 404 ASP A O 1
ATOM 3323 N N . TRP A 1 405 ? 6.538 -19.122 -20.876 1.00 93.12 405 TRP A N 1
ATOM 3324 C CA . TRP A 1 405 ? 6.884 -17.707 -20.831 1.00 93.12 405 TRP A CA 1
ATOM 3325 C C . TRP A 1 405 ? 5.672 -16.789 -21.052 1.00 93.12 405 TRP A C 1
ATOM 3327 O O . TRP A 1 405 ? 5.674 -15.660 -20.564 1.00 93.12 405 TRP A O 1
ATOM 3337 N N . LYS A 1 406 ? 4.621 -17.231 -21.761 1.00 94.31 406 LYS A N 1
ATOM 3338 C CA . LYS A 1 406 ? 3.400 -16.433 -21.960 1.00 94.31 406 LYS A CA 1
ATOM 3339 C C . LYS A 1 406 ? 2.632 -16.281 -20.657 1.00 94.31 406 LYS A C 1
ATOM 3341 O O . LYS A 1 406 ? 2.185 -15.182 -20.351 1.00 94.31 406 LYS A O 1
ATOM 3346 N N . ILE A 1 407 ? 2.522 -17.355 -19.881 1.00 93.19 407 ILE A N 1
ATOM 3347 C CA . ILE A 1 407 ? 1.884 -17.325 -18.562 1.00 93.19 407 ILE A CA 1
ATOM 3348 C C . ILE A 1 407 ? 2.757 -16.516 -17.595 1.00 93.19 407 ILE A C 1
ATOM 3350 O O . ILE A 1 407 ? 2.255 -15.641 -16.889 1.00 93.19 407 ILE A O 1
ATOM 3354 N N . PHE A 1 408 ? 4.079 -16.707 -17.644 1.00 94.38 408 PHE A N 1
ATOM 3355 C CA . PHE A 1 408 ? 5.027 -15.912 -16.864 1.00 94.38 408 PHE A CA 1
ATOM 3356 C C . PHE A 1 408 ? 4.914 -14.403 -17.144 1.00 94.38 408 PHE A C 1
ATOM 3358 O O . PHE A 1 408 ? 4.931 -13.579 -16.226 1.00 94.38 408 PHE A O 1
ATOM 3365 N N . ARG A 1 409 ? 4.720 -14.021 -18.412 1.00 93.88 409 ARG A N 1
ATOM 3366 C CA . ARG A 1 409 ? 4.459 -12.629 -18.806 1.00 93.88 409 ARG A CA 1
ATOM 3367 C C . ARG A 1 409 ? 3.203 -12.075 -18.134 1.00 93.88 409 ARG A C 1
ATOM 3369 O O . ARG A 1 409 ? 3.220 -10.929 -17.684 1.00 93.88 409 ARG A O 1
ATOM 3376 N N . GLU A 1 410 ? 2.132 -12.861 -18.050 1.00 92.88 410 GLU A N 1
ATOM 3377 C CA . GLU A 1 410 ? 0.898 -12.432 -17.385 1.00 92.88 410 GLU A CA 1
ATOM 3378 C C . GLU A 1 410 ? 1.096 -12.238 -15.874 1.00 92.88 410 GLU A C 1
ATOM 3380 O O . GLU A 1 410 ? 0.587 -11.261 -15.327 1.00 92.88 410 GLU A O 1
ATOM 3385 N N . TYR A 1 411 ? 1.926 -13.050 -15.208 1.00 93.12 411 TYR A N 1
ATOM 3386 C CA . TYR A 1 411 ? 2.325 -12.778 -13.818 1.00 93.12 411 TYR A CA 1
ATOM 3387 C C . TYR A 1 411 ? 3.003 -11.411 -13.667 1.00 93.12 411 TYR A C 1
ATOM 3389 O O . TYR A 1 411 ? 2.646 -10.636 -12.779 1.00 93.12 411 TYR A O 1
ATOM 3397 N N . ILE A 1 412 ? 3.941 -11.065 -14.557 1.00 93.75 412 ILE A N 1
ATOM 3398 C CA . ILE A 1 412 ? 4.605 -9.750 -14.522 1.00 93.75 412 ILE A CA 1
ATOM 3399 C C . ILE A 1 412 ? 3.594 -8.617 -14.744 1.00 93.75 412 ILE A C 1
ATOM 3401 O O . ILE A 1 412 ? 3.675 -7.589 -14.069 1.00 93.75 412 ILE A O 1
ATOM 3405 N N . ARG A 1 413 ? 2.618 -8.803 -15.643 1.00 90.94 413 ARG A N 1
ATOM 3406 C CA . ARG A 1 413 ? 1.541 -7.826 -15.886 1.00 90.94 413 ARG A CA 1
ATOM 3407 C C . ARG A 1 413 ? 0.654 -7.632 -14.663 1.00 90.94 413 ARG A C 1
ATOM 3409 O O . ARG A 1 413 ? 0.368 -6.490 -14.313 1.00 90.94 413 ARG A O 1
ATOM 3416 N N . ILE A 1 414 ? 0.300 -8.715 -13.974 1.00 88.62 414 ILE A N 1
ATOM 3417 C CA . ILE A 1 414 ? -0.403 -8.656 -12.690 1.00 88.62 414 ILE A CA 1
ATOM 3418 C C . ILE A 1 414 ? 0.430 -7.847 -11.686 1.00 88.62 414 ILE A C 1
ATOM 3420 O O . ILE A 1 414 ? -0.057 -6.878 -11.108 1.00 88.62 414 ILE A O 1
ATOM 3424 N N . PHE A 1 415 ? 1.718 -8.154 -11.514 1.00 90.44 415 PHE A N 1
ATOM 3425 C CA . PHE A 1 415 ? 2.561 -7.387 -10.590 1.00 90.44 415 PHE A CA 1
ATOM 3426 C C . PHE A 1 415 ? 2.667 -5.910 -10.976 1.00 90.44 415 PHE A C 1
ATOM 3428 O O . PHE A 1 415 ? 2.715 -5.054 -10.095 1.00 90.44 415 PHE A O 1
ATOM 3435 N N . GLN A 1 416 ? 2.664 -5.594 -12.271 1.00 89.00 416 GLN A N 1
ATOM 3436 C CA . GLN A 1 416 ? 2.651 -4.223 -12.766 1.00 89.00 416 GLN A CA 1
ATOM 3437 C C . GLN A 1 416 ? 1.353 -3.490 -12.426 1.00 89.00 416 GLN A C 1
ATOM 3439 O O . GLN A 1 416 ? 1.421 -2.384 -11.886 1.00 89.00 416 GLN A O 1
ATOM 3444 N N . GLU A 1 417 ? 0.196 -4.089 -12.699 1.00 84.19 417 GLU A N 1
ATOM 3445 C CA . GLU A 1 417 ? -1.120 -3.489 -12.450 1.00 84.19 417 GLU A CA 1
ATOM 3446 C C . GLU A 1 417 ? -1.325 -3.178 -10.959 1.00 84.19 417 GLU A C 1
ATOM 3448 O O . GLU A 1 417 ? -1.702 -2.063 -10.590 1.00 84.19 417 GLU A O 1
ATOM 3453 N N . TYR A 1 418 ? -0.959 -4.119 -10.086 1.00 79.62 418 TYR A N 1
ATOM 3454 C CA . TYR A 1 418 ? -1.176 -4.003 -8.642 1.00 79.62 418 TYR A CA 1
ATOM 3455 C C . TYR A 1 418 ? 0.013 -3.392 -7.877 1.00 79.62 418 TYR A C 1
ATOM 3457 O O . TYR A 1 418 ? -0.073 -3.160 -6.668 1.00 79.62 418 TYR A O 1
ATOM 3465 N N . SER A 1 419 ? 1.106 -3.042 -8.569 1.00 80.31 419 SER A N 1
ATOM 3466 C CA . SER A 1 419 ? 2.335 -2.479 -7.977 1.00 80.31 419 SER A CA 1
ATOM 3467 C C . SER A 1 419 ? 2.113 -1.229 -7.117 1.00 80.31 419 SER A C 1
ATOM 3469 O O . SER A 1 419 ? 2.830 -1.002 -6.137 1.00 80.31 419 SER A O 1
ATOM 3471 N N . THR A 1 420 ? 1.103 -0.425 -7.459 1.00 73.25 420 THR A N 1
ATOM 3472 C CA . THR A 1 420 ? 0.732 0.804 -6.742 1.00 73.25 420 THR A CA 1
ATOM 3473 C C . THR A 1 420 ? 0.314 0.535 -5.293 1.00 73.25 420 THR A C 1
ATOM 3475 O O . THR A 1 420 ? 0.488 1.408 -4.441 1.00 73.25 420 THR A O 1
ATOM 3478 N N . TYR A 1 421 ? -0.202 -0.663 -5.011 1.00 71.88 421 TYR A N 1
ATOM 3479 C CA . TYR A 1 421 ? -0.787 -1.059 -3.724 1.00 71.88 421 TYR A CA 1
ATOM 3480 C C . TYR A 1 421 ? 0.165 -1.875 -2.856 1.00 71.88 421 TYR A C 1
ATOM 3482 O O . TYR A 1 421 ? -0.112 -2.096 -1.678 1.00 71.88 421 TYR A O 1
ATOM 3490 N N . LEU A 1 422 ? 1.301 -2.285 -3.419 1.00 78.12 422 LEU A N 1
ATOM 3491 C CA . LEU A 1 422 ? 2.335 -2.973 -2.668 1.00 78.12 422 LEU A CA 1
ATOM 3492 C C . LEU A 1 422 ? 2.953 -2.022 -1.642 1.00 78.12 422 LEU A C 1
ATOM 3494 O O . LEU A 1 422 ? 3.364 -0.902 -1.963 1.00 78.12 422 LEU A O 1
ATOM 3498 N N . THR A 1 423 ? 3.075 -2.504 -0.409 1.00 77.75 423 THR A N 1
ATOM 3499 C CA . THR A 1 423 ? 3.869 -1.838 0.630 1.00 77.75 423 THR A CA 1
ATOM 3500 C C . THR A 1 423 ? 5.336 -1.751 0.207 1.00 77.75 423 THR A C 1
ATOM 3502 O O . THR A 1 423 ? 5.809 -2.539 -0.616 1.00 77.75 423 THR A O 1
ATOM 3505 N N . GLN A 1 424 ? 6.115 -0.851 0.813 1.00 82.25 424 GLN A N 1
ATOM 3506 C CA . GLN A 1 424 ? 7.561 -0.777 0.547 1.00 82.25 424 GLN A CA 1
ATOM 3507 C C . GLN A 1 424 ? 8.282 -2.132 0.652 1.00 82.25 424 GLN A C 1
ATOM 3509 O O . GLN A 1 424 ? 9.115 -2.443 -0.195 1.00 82.25 424 GLN A O 1
ATOM 3514 N N . LYS A 1 425 ? 7.947 -2.975 1.637 1.00 84.50 425 LYS A N 1
ATOM 3515 C CA . LYS A 1 425 ? 8.557 -4.308 1.788 1.00 84.50 425 LYS A CA 1
ATOM 3516 C C . LYS A 1 425 ? 8.212 -5.246 0.630 1.00 84.50 425 LYS A C 1
ATOM 3518 O O . LYS A 1 425 ? 9.108 -5.868 0.064 1.00 84.50 425 LYS A O 1
ATOM 3523 N N . GLN A 1 426 ? 6.946 -5.275 0.227 1.00 87.12 426 GLN A N 1
ATOM 3524 C CA . GLN A 1 426 ? 6.484 -6.048 -0.927 1.00 87.12 426 GLN A CA 1
ATOM 3525 C C . GLN A 1 426 ? 7.120 -5.560 -2.239 1.00 87.12 426 GLN A C 1
ATOM 3527 O O . GLN A 1 426 ? 7.537 -6.370 -3.071 1.00 87.12 426 GLN A O 1
ATOM 3532 N N . LYS A 1 427 ? 7.298 -4.240 -2.409 1.00 90.88 427 LYS A N 1
ATOM 3533 C CA . LYS A 1 427 ? 8.048 -3.671 -3.543 1.00 90.88 427 LYS A CA 1
ATOM 3534 C C . LYS A 1 427 ? 9.500 -4.150 -3.559 1.00 90.88 427 LYS A C 1
ATOM 3536 O O . LYS A 1 427 ? 10.021 -4.441 -4.631 1.00 90.88 427 LYS A O 1
ATOM 3541 N N . LEU A 1 428 ? 10.155 -4.277 -2.400 1.00 92.38 428 LEU A N 1
ATOM 3542 C CA . LEU A 1 428 ? 11.518 -4.818 -2.314 1.00 92.38 428 LEU A CA 1
ATOM 3543 C C . LEU A 1 428 ? 11.589 -6.301 -2.713 1.00 92.38 428 LEU A C 1
ATOM 3545 O O . LEU A 1 428 ? 12.504 -6.663 -3.454 1.00 92.38 428 LEU A O 1
ATOM 3549 N N . GLN A 1 429 ? 10.642 -7.136 -2.263 1.00 93.12 429 GLN A N 1
ATOM 3550 C CA . GLN A 1 429 ? 10.543 -8.546 -2.682 1.00 93.12 429 GLN A CA 1
ATOM 3551 C C . GLN A 1 429 ? 10.347 -8.652 -4.198 1.00 93.12 429 GLN A C 1
ATOM 3553 O O . GLN A 1 429 ? 11.087 -9.365 -4.874 1.00 93.12 429 GLN A O 1
ATOM 3558 N N . THR A 1 430 ? 9.422 -7.855 -4.737 1.00 94.81 430 THR A N 1
ATOM 3559 C CA . THR A 1 430 ? 9.126 -7.818 -6.174 1.00 94.81 430 THR A CA 1
ATOM 3560 C C . THR A 1 430 ? 10.344 -7.357 -6.976 1.00 94.81 430 THR A C 1
ATOM 3562 O O . THR A 1 430 ? 10.720 -8.007 -7.942 1.00 94.81 430 THR A O 1
ATOM 3565 N N . LEU A 1 431 ? 11.038 -6.291 -6.560 1.00 96.44 431 LEU A N 1
ATOM 3566 C CA . LEU A 1 431 ? 12.255 -5.822 -7.234 1.00 96.44 431 LEU A CA 1
ATOM 3567 C C . LEU A 1 431 ? 13.359 -6.891 -7.272 1.00 96.44 431 LEU A C 1
ATOM 3569 O O . LEU A 1 431 ? 14.048 -7.013 -8.284 1.00 96.44 431 LEU A O 1
ATOM 3573 N N . LYS A 1 432 ? 13.516 -7.671 -6.194 1.00 95.75 432 LYS A N 1
ATOM 3574 C CA . LYS A 1 432 ? 14.473 -8.784 -6.153 1.00 95.75 432 LYS A CA 1
ATOM 3575 C C . LYS A 1 432 ? 14.099 -9.863 -7.175 1.00 95.75 432 LYS A C 1
ATOM 3577 O O . LYS A 1 432 ? 14.952 -10.255 -7.965 1.00 95.75 432 LYS A O 1
ATOM 3582 N N . PHE A 1 433 ? 12.831 -10.271 -7.199 1.00 96.31 433 PHE A N 1
ATOM 3583 C CA . PHE A 1 433 ? 12.307 -11.222 -8.180 1.00 96.31 433 PHE A CA 1
ATOM 3584 C C . PHE A 1 433 ? 12.502 -10.732 -9.625 1.00 96.31 433 PHE A C 1
ATOM 3586 O O . PHE A 1 433 ? 12.955 -11.485 -10.481 1.00 96.31 433 PHE A O 1
ATOM 3593 N N . LEU A 1 434 ? 12.224 -9.459 -9.916 1.00 97.38 434 LEU A N 1
ATOM 3594 C CA . LEU A 1 434 ? 12.387 -8.917 -11.269 1.00 97.38 434 LEU A CA 1
ATOM 3595 C C . LEU A 1 434 ? 13.856 -8.866 -11.697 1.00 97.38 434 LEU A C 1
ATOM 3597 O O . LEU A 1 434 ? 14.158 -9.189 -12.842 1.00 97.38 434 LEU A O 1
ATOM 3601 N N . TYR A 1 435 ? 14.766 -8.511 -10.784 1.00 96.50 435 TYR A N 1
ATOM 3602 C CA . TYR A 1 435 ? 16.204 -8.530 -11.052 1.00 96.50 435 TYR A CA 1
ATOM 3603 C C . TYR A 1 435 ? 16.706 -9.940 -11.382 1.00 96.50 435 TYR A C 1
ATOM 3605 O O . TYR A 1 435 ? 17.464 -10.110 -12.335 1.00 96.50 435 TYR A O 1
ATOM 3613 N N . GLU A 1 436 ? 16.252 -10.952 -10.635 1.00 94.25 436 GLU A N 1
ATOM 3614 C CA . GLU A 1 436 ? 16.556 -12.363 -10.911 1.00 94.25 436 GLU A CA 1
ATOM 3615 C C . GLU A 1 436 ? 16.091 -12.779 -12.315 1.00 94.25 436 GLU A C 1
ATOM 3617 O O . GLU A 1 436 ? 16.768 -13.560 -12.971 1.00 94.25 436 GLU A O 1
ATOM 3622 N N . ASN A 1 437 ? 14.999 -12.198 -12.817 1.00 95.50 437 ASN A N 1
ATOM 3623 C CA . ASN A 1 437 ? 14.437 -12.502 -14.135 1.00 95.50 437 ASN A CA 1
ATOM 3624 C C . ASN A 1 437 ? 15.007 -11.658 -15.290 1.00 95.50 437 ASN A C 1
ATOM 3626 O O . ASN A 1 437 ? 14.650 -11.871 -16.449 1.00 95.50 437 ASN A O 1
ATOM 3630 N N . LEU A 1 438 ? 15.973 -10.767 -15.036 1.00 96.12 438 LEU A N 1
ATOM 3631 C CA . LEU A 1 438 ? 16.700 -10.063 -16.105 1.00 96.12 438 LEU A CA 1
ATOM 3632 C C . LEU A 1 438 ? 17.640 -10.973 -16.909 1.00 96.12 438 LEU A C 1
ATOM 3634 O O . LEU A 1 438 ? 18.216 -10.536 -17.904 1.00 96.12 438 LEU A O 1
ATOM 3638 N N . ILE A 1 439 ? 17.812 -12.228 -16.493 1.00 94.56 439 ILE A N 1
ATOM 3639 C CA . ILE A 1 439 ? 18.585 -13.238 -17.229 1.00 94.56 439 ILE A CA 1
ATOM 3640 C C . ILE A 1 439 ? 17.697 -14.217 -18.004 1.00 94.56 439 ILE A C 1
ATOM 3642 O O . ILE A 1 439 ? 18.229 -15.125 -18.637 1.00 94.56 439 ILE A O 1
ATOM 3646 N N . HIS A 1 440 ? 16.371 -14.037 -17.968 1.00 94.38 440 HIS A N 1
ATOM 3647 C CA . HIS A 1 440 ? 15.420 -14.919 -18.641 1.00 94.38 440 HIS A CA 1
ATOM 3648 C C . HIS A 1 440 ? 15.728 -15.025 -20.152 1.00 94.38 440 HIS A C 1
ATOM 3650 O O . HIS A 1 440 ? 16.112 -14.008 -20.742 1.00 94.38 440 HIS A O 1
ATOM 3656 N N . PRO A 1 441 ? 15.572 -16.200 -20.803 1.00 90.94 441 PRO A N 1
ATOM 3657 C CA . PRO A 1 441 ? 15.893 -16.384 -22.226 1.00 90.94 441 PRO A CA 1
ATOM 3658 C C . PRO A 1 441 ? 15.126 -15.437 -23.160 1.00 90.94 441 PRO A C 1
ATOM 3660 O O . PRO A 1 441 ? 15.713 -14.818 -24.049 1.00 90.94 441 PRO A O 1
ATOM 3663 N N . GLU A 1 442 ? 13.831 -15.260 -22.899 1.00 93.75 442 GLU A N 1
ATOM 3664 C CA . GLU A 1 442 ? 12.956 -14.379 -23.678 1.00 93.75 442 GLU A CA 1
ATOM 3665 C C . GLU A 1 442 ? 13.240 -12.893 -23.426 1.00 93.75 442 GLU A C 1
ATOM 3667 O O . GLU A 1 442 ? 13.148 -12.413 -22.293 1.00 93.75 442 GLU A O 1
ATOM 3672 N N . ASP A 1 443 ? 13.529 -12.144 -24.494 1.00 91.38 443 ASP A N 1
ATOM 3673 C CA . ASP A 1 443 ? 13.817 -10.704 -24.417 1.00 91.38 443 ASP A CA 1
ATOM 3674 C C . ASP A 1 443 ? 12.646 -9.888 -23.880 1.00 91.38 443 ASP A C 1
ATOM 3676 O O . ASP A 1 443 ? 12.820 -9.005 -23.040 1.00 91.38 443 ASP A O 1
ATOM 3680 N N . ASP A 1 444 ? 11.439 -10.239 -24.307 1.00 93.88 444 ASP A N 1
ATOM 3681 C CA . ASP A 1 444 ? 10.240 -9.537 -23.885 1.00 93.88 444 ASP A CA 1
ATOM 3682 C C . ASP A 1 444 ? 10.001 -9.648 -22.366 1.00 93.88 444 ASP A C 1
ATOM 3684 O O . ASP A 1 444 ? 9.595 -8.672 -21.733 1.00 93.88 444 ASP A O 1
ATOM 3688 N N . ILE A 1 445 ? 10.328 -10.793 -21.757 1.00 95.94 445 ILE A N 1
ATOM 3689 C CA . ILE A 1 445 ? 10.255 -10.966 -20.302 1.00 95.94 445 ILE A CA 1
ATOM 3690 C C . ILE A 1 445 ? 11.240 -10.031 -19.606 1.00 95.94 445 ILE A C 1
ATOM 3692 O O . ILE A 1 445 ? 10.846 -9.267 -18.723 1.00 95.94 445 ILE A O 1
ATOM 3696 N N . ARG A 1 446 ? 12.506 -10.020 -20.046 1.00 96.62 446 ARG A N 1
ATOM 3697 C CA . ARG A 1 446 ? 13.530 -9.124 -19.485 1.00 96.62 446 ARG A CA 1
ATOM 3698 C C . ARG A 1 446 ? 13.115 -7.660 -19.599 1.00 96.62 446 ARG A C 1
ATOM 3700 O O . ARG A 1 446 ? 13.280 -6.894 -18.649 1.00 96.62 446 ARG A O 1
ATOM 3707 N N . ARG A 1 447 ? 12.540 -7.281 -20.743 1.00 96.50 447 ARG A N 1
ATOM 3708 C CA . ARG A 1 447 ? 12.022 -5.936 -20.999 1.00 96.50 447 ARG A CA 1
ATOM 3709 C C . ARG A 1 447 ? 10.916 -5.566 -20.011 1.00 96.50 447 ARG A C 1
ATOM 3711 O O . ARG A 1 447 ? 11.043 -4.532 -19.357 1.00 96.50 447 ARG A O 1
ATOM 3718 N N . HIS A 1 448 ? 9.883 -6.397 -19.855 1.00 96.44 448 HIS A N 1
ATOM 3719 C CA . HIS A 1 448 ? 8.805 -6.140 -18.892 1.00 96.44 448 HIS A CA 1
ATOM 3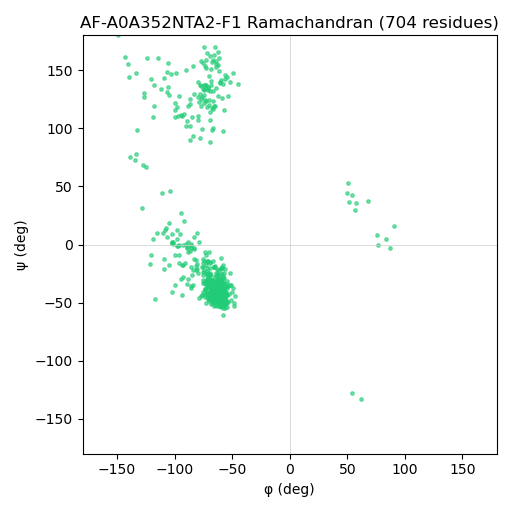720 C C . HIS A 1 448 ? 9.331 -6.078 -17.449 1.00 96.44 448 HIS A C 1
ATOM 3722 O O . HIS A 1 448 ? 8.934 -5.192 -16.690 1.00 96.44 448 HIS A O 1
ATOM 3728 N N . CYS A 1 449 ? 10.279 -6.947 -17.076 1.00 97.62 449 CYS A N 1
ATOM 3729 C CA . CYS A 1 449 ? 10.927 -6.888 -15.767 1.00 97.62 449 CYS A CA 1
ATOM 3730 C C . CYS A 1 449 ? 11.635 -5.548 -15.540 1.00 97.62 449 CYS A C 1
ATOM 3732 O O . CYS A 1 449 ? 11.402 -4.896 -14.523 1.00 97.62 449 CYS A O 1
ATOM 3734 N N . ALA A 1 450 ? 12.453 -5.100 -16.494 1.00 98.06 450 ALA A N 1
ATOM 3735 C CA . ALA A 1 450 ? 13.174 -3.835 -16.396 1.00 98.06 450 ALA A CA 1
ATOM 3736 C C . ALA A 1 450 ? 12.223 -2.624 -16.336 1.00 98.06 450 ALA A C 1
ATOM 3738 O O . ALA A 1 450 ? 12.427 -1.709 -15.534 1.00 98.06 450 ALA A O 1
ATOM 3739 N N . GLU A 1 451 ? 11.151 -2.625 -17.136 1.00 97.56 451 GLU A N 1
ATOM 3740 C CA . GLU A 1 451 ? 10.124 -1.577 -17.107 1.00 97.56 451 GLU A CA 1
ATOM 3741 C C . GLU A 1 451 ? 9.408 -1.516 -15.752 1.00 97.56 451 GLU A C 1
ATOM 3743 O O . GLU A 1 451 ? 9.235 -0.426 -15.187 1.00 97.56 451 GLU A O 1
ATOM 3748 N N . LEU A 1 452 ? 9.039 -2.668 -15.189 1.00 97.25 452 LEU A N 1
ATOM 3749 C CA . LEU A 1 452 ? 8.406 -2.727 -13.878 1.00 97.25 452 LEU A CA 1
ATOM 3750 C C . LEU A 1 452 ? 9.375 -2.315 -12.762 1.00 97.25 452 LEU A C 1
ATOM 3752 O O . LEU A 1 452 ? 8.985 -1.550 -11.880 1.00 97.25 452 LEU A O 1
ATOM 3756 N N . MET A 1 453 ? 10.653 -2.708 -12.829 1.00 98.12 453 MET A N 1
ATOM 3757 C CA . MET A 1 453 ? 11.676 -2.234 -11.887 1.00 98.12 453 MET A CA 1
ATOM 3758 C C . MET A 1 453 ? 11.765 -0.704 -11.875 1.00 98.12 453 MET A C 1
ATOM 3760 O O . MET A 1 453 ? 11.744 -0.095 -10.805 1.00 98.12 453 MET A O 1
ATOM 3764 N N . GLY A 1 454 ? 11.792 -0.069 -13.052 1.00 96.94 454 GLY A N 1
ATOM 3765 C CA . GLY A 1 454 ? 11.808 1.391 -13.164 1.00 96.94 454 GLY A CA 1
ATOM 3766 C C . GLY A 1 454 ? 10.575 2.045 -12.534 1.00 96.94 454 GLY A C 1
ATOM 3767 O O . GLY A 1 454 ? 10.701 3.025 -11.797 1.00 96.94 454 GLY A O 1
ATOM 3768 N N . THR A 1 455 ? 9.394 1.460 -12.753 1.00 95.44 455 THR A N 1
ATOM 3769 C CA . THR A 1 455 ? 8.118 1.924 -12.176 1.00 95.44 455 THR A CA 1
ATOM 3770 C C . THR A 1 455 ? 8.104 1.801 -10.651 1.00 95.44 455 THR A C 1
ATOM 3772 O O . THR A 1 455 ? 7.719 2.740 -9.950 1.00 95.44 455 THR A O 1
ATOM 3775 N N . LEU A 1 456 ? 8.566 0.666 -10.120 1.00 94.69 456 LEU A N 1
ATOM 3776 C CA . LEU A 1 456 ? 8.620 0.403 -8.683 1.00 94.69 456 LEU A CA 1
ATOM 3777 C C . LEU A 1 456 ? 9.593 1.334 -7.966 1.00 94.69 456 LEU A C 1
ATOM 3779 O O . LEU A 1 456 ? 9.246 1.851 -6.909 1.00 94.69 456 LEU A O 1
ATOM 3783 N N . ILE A 1 457 ? 10.773 1.592 -8.541 1.00 95.19 457 ILE A N 1
ATOM 3784 C CA . ILE A 1 457 ? 11.732 2.555 -7.981 1.00 95.19 457 ILE A CA 1
ATOM 3785 C C . ILE A 1 457 ? 11.130 3.967 -8.008 1.00 95.19 457 ILE A C 1
ATOM 3787 O O . ILE A 1 457 ? 11.135 4.658 -6.991 1.00 95.19 457 ILE A O 1
ATOM 3791 N N . ALA A 1 458 ? 10.542 4.376 -9.136 1.00 92.06 458 ALA A N 1
ATOM 3792 C CA . ALA A 1 458 ? 9.932 5.696 -9.303 1.00 92.06 458 ALA A CA 1
ATOM 3793 C C . ALA A 1 458 ? 8.791 5.985 -8.312 1.00 92.06 458 ALA A C 1
ATOM 3795 O O . ALA A 1 458 ? 8.594 7.137 -7.917 1.00 92.06 458 ALA A O 1
ATOM 3796 N N . THR A 1 459 ? 8.048 4.946 -7.925 1.00 87.88 459 THR A N 1
ATOM 3797 C CA . THR A 1 459 ? 6.886 5.009 -7.026 1.00 87.88 459 THR A CA 1
ATOM 3798 C C . THR A 1 459 ? 7.175 4.425 -5.638 1.00 87.88 459 THR A C 1
ATOM 3800 O O . THR A 1 459 ? 6.244 4.149 -4.877 1.00 87.88 459 THR A O 1
ATOM 3803 N N . PHE A 1 460 ? 8.450 4.206 -5.297 1.00 86.75 460 PHE A N 1
ATOM 3804 C CA . PHE A 1 460 ? 8.846 3.546 -4.051 1.00 86.75 460 PHE A CA 1
ATOM 3805 C C . PHE A 1 460 ? 8.562 4.398 -2.815 1.00 86.75 460 PHE A C 1
ATOM 3807 O O . PHE A 1 460 ? 8.077 3.895 -1.798 1.00 86.75 460 PHE A O 1
ATOM 3814 N N . ASP A 1 461 ? 8.870 5.691 -2.911 1.00 77.50 461 ASP A N 1
ATOM 3815 C CA . ASP A 1 461 ? 8.656 6.637 -1.828 1.00 77.50 461 ASP A CA 1
ATOM 3816 C C . ASP A 1 461 ? 7.145 6.847 -1.648 1.00 77.50 461 ASP A C 1
ATOM 3818 O O . ASP A 1 461 ? 6.463 7.455 -2.482 1.00 77.50 461 ASP A O 1
ATOM 3822 N N . GLU A 1 462 ? 6.606 6.284 -0.564 1.00 62.62 462 GLU A N 1
ATOM 3823 C CA . GLU A 1 462 ? 5.229 6.503 -0.136 1.00 62.62 462 GLU A CA 1
ATOM 3824 C C . GLU A 1 462 ? 5.104 7.951 0.348 1.00 62.62 462 GLU A C 1
ATOM 3826 O O . GLU A 1 462 ? 5.294 8.254 1.524 1.00 62.62 462 GLU A O 1
ATOM 3831 N N . ASP A 1 463 ? 4.798 8.877 -0.560 1.00 56.62 463 ASP A N 1
ATOM 3832 C CA . ASP A 1 463 ? 4.410 10.218 -0.136 1.00 56.62 463 ASP A CA 1
ATOM 3833 C C . ASP A 1 463 ? 3.092 10.105 0.628 1.00 56.62 463 ASP A C 1
ATOM 3835 O O . ASP A 1 463 ? 2.073 9.662 0.083 1.00 56.62 463 ASP A O 1
ATOM 3839 N N . TYR A 1 464 ? 3.126 10.517 1.893 1.00 54.31 464 TYR A N 1
ATOM 3840 C CA . TYR A 1 464 ? 1.952 10.634 2.738 1.00 54.31 464 TYR A CA 1
ATOM 3841 C C . TYR A 1 464 ? 0.963 11.594 2.057 1.00 54.31 464 TYR A C 1
ATOM 3843 O O . TYR A 1 464 ? 1.127 12.809 2.095 1.00 54.31 464 TYR A O 1
ATOM 3851 N N . ARG A 1 465 ? -0.032 11.042 1.346 1.00 56.19 465 ARG A N 1
ATOM 3852 C CA . ARG A 1 465 ? -0.976 11.828 0.524 1.00 56.19 465 ARG A CA 1
ATOM 3853 C C . ARG A 1 465 ? -1.970 12.628 1.368 1.00 56.19 465 ARG A C 1
ATOM 3855 O O . ARG A 1 465 ? -2.672 13.480 0.831 1.00 56.19 465 ARG A O 1
ATOM 3862 N N . LYS A 1 466 ? -2.077 12.311 2.660 1.00 65.50 466 LYS A N 1
ATOM 3863 C CA . LYS A 1 466 ? -3.005 12.965 3.584 1.00 65.50 466 LYS A CA 1
ATOM 3864 C C . LYS A 1 466 ? -2.388 14.252 4.119 1.00 65.50 466 LYS A C 1
ATOM 3866 O O . LYS A 1 466 ? -1.171 14.390 4.190 1.00 65.50 466 LYS A O 1
ATOM 3871 N N . GLU A 1 467 ? -3.248 15.186 4.505 1.00 65.31 467 GLU A N 1
ATOM 3872 C CA . GLU A 1 467 ? -2.814 16.424 5.146 1.00 65.31 467 GLU A CA 1
ATOM 3873 C C . GLU A 1 467 ? -2.058 16.103 6.446 1.00 65.31 467 GLU A C 1
ATOM 3875 O O . GLU A 1 467 ? -2.403 15.158 7.165 1.00 65.31 467 GLU A O 1
ATOM 3880 N N . LEU A 1 468 ? -1.005 16.869 6.719 1.00 75.31 468 LEU A N 1
ATOM 3881 C CA . LEU A 1 468 ? -0.211 16.772 7.939 1.00 75.31 468 LEU A CA 1
ATOM 3882 C C . LEU A 1 468 ? -0.525 17.960 8.848 1.00 75.31 468 LEU A C 1
ATOM 3884 O O . LEU A 1 468 ? -0.784 19.054 8.336 1.00 75.31 468 LEU A O 1
ATOM 3888 N N . PRO A 1 469 ? -0.454 17.778 10.176 1.00 78.44 469 PRO A N 1
ATOM 3889 C CA . PRO A 1 469 ? -0.394 18.903 11.098 1.00 78.44 469 PRO A CA 1
ATOM 3890 C C . PRO A 1 469 ? 0.783 19.830 10.762 1.00 78.44 469 PRO A C 1
ATOM 3892 O O . PRO A 1 469 ? 1.837 19.375 10.314 1.00 78.44 469 PRO A O 1
ATOM 3895 N N . GLU A 1 470 ? 0.610 21.134 10.975 1.00 75.94 470 GLU A N 1
ATOM 3896 C CA . GLU A 1 470 ? 1.594 22.164 10.590 1.00 75.94 470 GLU A CA 1
ATOM 3897 C C . GLU A 1 470 ? 2.932 22.029 11.338 1.00 75.94 470 GLU A C 1
ATOM 3899 O O . GLU A 1 470 ? 3.978 22.440 10.837 1.00 75.94 470 GLU A O 1
ATOM 3904 N N . ASP A 1 471 ? 2.911 21.415 12.520 1.00 75.19 471 ASP A N 1
ATOM 3905 C CA . ASP A 1 471 ? 4.064 21.171 13.384 1.00 75.19 471 ASP A CA 1
ATOM 3906 C C . ASP A 1 471 ? 4.820 19.867 13.064 1.00 75.19 471 ASP A C 1
ATOM 3908 O O . ASP A 1 471 ? 5.895 19.625 13.620 1.00 75.19 471 ASP A O 1
ATOM 3912 N N . VAL A 1 472 ? 4.314 19.035 12.147 1.00 71.44 472 VAL A N 1
ATOM 3913 C CA . VAL A 1 472 ? 4.895 17.720 11.846 1.00 71.44 472 VAL A CA 1
ATOM 3914 C C . VAL A 1 472 ? 5.796 17.777 10.614 1.00 71.44 472 VAL A C 1
ATOM 3916 O O . VAL A 1 472 ? 5.352 17.993 9.487 1.00 71.44 472 VAL A O 1
ATOM 3919 N N . LYS A 1 473 ? 7.082 17.467 10.810 1.00 64.56 473 LYS A N 1
ATOM 3920 C CA . LYS A 1 473 ? 8.015 17.135 9.722 1.00 64.56 473 LYS A CA 1
ATOM 3921 C C . LYS A 1 473 ? 8.171 15.619 9.638 1.00 64.56 473 LYS A C 1
ATOM 3923 O O . LYS A 1 473 ? 8.580 14.986 10.609 1.00 64.56 473 LYS A O 1
ATOM 3928 N N . ILE A 1 474 ? 7.865 15.034 8.480 1.00 59.47 474 ILE A N 1
ATOM 3929 C CA . ILE A 1 474 ? 8.076 13.600 8.242 1.00 59.47 474 ILE A CA 1
ATOM 3930 C C . ILE A 1 474 ? 9.583 13.313 8.249 1.00 59.47 474 ILE A C 1
ATOM 3932 O O . ILE A 1 474 ? 10.337 13.901 7.472 1.00 59.47 474 ILE A O 1
ATOM 3936 N N . LEU A 1 475 ? 10.014 12.397 9.119 1.00 55.56 475 LEU A N 1
ATOM 3937 C CA . LEU A 1 475 ? 11.370 11.853 9.089 1.00 55.56 475 LEU A CA 1
ATOM 3938 C C . LEU A 1 475 ? 11.585 11.085 7.774 1.00 55.56 475 LEU A C 1
ATOM 3940 O O . LEU A 1 475 ? 10.710 10.304 7.389 1.00 55.56 475 LEU A O 1
ATOM 3944 N N . PRO A 1 476 ? 12.724 11.271 7.083 1.00 52.94 476 PRO A N 1
ATOM 3945 C CA . PRO A 1 476 ? 12.992 10.550 5.847 1.00 52.94 476 PRO A CA 1
ATOM 3946 C C . PRO A 1 476 ? 13.009 9.032 6.105 1.00 52.94 476 PRO A C 1
ATOM 3948 O O . PRO A 1 476 ? 13.527 8.592 7.136 1.00 52.94 476 PRO A O 1
ATOM 3951 N N . PRO A 1 477 ? 12.441 8.219 5.196 1.00 60.41 477 PRO A N 1
ATOM 3952 C CA . PRO A 1 477 ? 12.421 6.771 5.353 1.00 60.41 477 PRO A CA 1
ATOM 3953 C C . PRO A 1 477 ? 13.843 6.187 5.339 1.00 60.41 477 PRO A C 1
ATOM 3955 O O . PRO A 1 477 ? 14.748 6.729 4.709 1.00 60.41 477 PRO A O 1
ATOM 3958 N N . ILE A 1 478 ? 14.028 5.041 6.009 1.00 59.59 478 ILE A N 1
ATOM 3959 C CA . ILE A 1 478 ? 15.320 4.326 6.102 1.00 59.59 478 ILE A CA 1
ATOM 3960 C C . ILE A 1 478 ? 15.829 3.903 4.711 1.00 59.59 478 ILE A C 1
ATOM 3962 O O . ILE A 1 478 ? 17.031 3.821 4.473 1.00 59.59 478 ILE A O 1
ATOM 3966 N N . THR A 1 479 ? 14.921 3.621 3.775 1.00 69.62 479 THR A N 1
ATOM 3967 C CA . THR A 1 479 ? 15.220 3.315 2.370 1.00 69.62 479 THR A CA 1
ATOM 3968 C C . THR A 1 479 ? 14.398 4.247 1.492 1.00 69.62 479 THR A C 1
ATOM 3970 O O . THR A 1 479 ? 13.193 4.363 1.705 1.00 69.62 479 THR A O 1
ATOM 3973 N N . SER A 1 480 ? 15.037 4.902 0.524 1.00 84.31 480 SER A N 1
ATOM 3974 C CA . SER A 1 480 ? 14.388 5.807 -0.423 1.00 84.31 480 SER A CA 1
ATOM 3975 C C . SER A 1 480 ? 14.461 5.255 -1.844 1.00 84.31 480 SER A C 1
ATOM 3977 O O . SER A 1 480 ? 15.339 4.452 -2.171 1.00 84.31 480 SER A O 1
ATOM 3979 N N . GLY A 1 481 ? 13.594 5.735 -2.735 1.00 87.62 481 GLY A N 1
ATOM 3980 C CA . GLY A 1 481 ? 13.670 5.409 -4.160 1.00 87.62 481 GLY A CA 1
ATOM 3981 C C . GLY A 1 481 ? 15.050 5.736 -4.745 1.00 87.62 481 GLY A C 1
ATOM 3982 O O . GLY A 1 481 ? 15.607 4.964 -5.524 1.00 87.62 481 GLY A O 1
ATOM 3983 N N . THR A 1 482 ? 15.672 6.832 -4.300 1.00 91.00 482 THR A N 1
ATOM 3984 C CA . THR A 1 482 ? 17.033 7.218 -4.710 1.00 91.00 482 THR A CA 1
ATOM 3985 C C . THR A 1 482 ? 18.108 6.227 -4.260 1.00 91.00 482 THR A C 1
ATOM 3987 O O . THR A 1 482 ? 19.024 5.939 -5.033 1.00 91.00 482 THR A O 1
ATOM 3990 N N . SER A 1 483 ? 18.008 5.663 -3.050 1.00 91.75 483 SER A N 1
ATOM 3991 C CA . SER A 1 483 ? 18.968 4.655 -2.587 1.00 91.75 483 SER A CA 1
ATOM 3992 C C . SER A 1 483 ? 18.785 3.322 -3.315 1.00 91.75 483 SER A C 1
ATOM 3994 O O . SER A 1 483 ? 19.774 2.655 -3.628 1.00 91.75 483 SER A O 1
ATOM 3996 N N . LEU A 1 484 ? 17.546 2.966 -3.672 1.00 94.38 484 LEU A N 1
ATOM 3997 C CA . LEU A 1 484 ? 17.264 1.800 -4.510 1.00 94.38 484 LEU A CA 1
ATOM 3998 C C . LEU A 1 484 ? 17.790 1.954 -5.929 1.00 94.38 484 LEU A C 1
ATOM 4000 O O . LEU A 1 484 ? 18.393 1.010 -6.435 1.00 94.38 484 LEU A O 1
ATOM 4004 N N . LEU A 1 485 ? 17.623 3.128 -6.547 1.00 96.69 485 LEU A N 1
ATOM 4005 C CA . LEU A 1 485 ? 18.209 3.400 -7.856 1.00 96.69 485 LEU A CA 1
ATOM 4006 C C . LEU A 1 485 ? 19.719 3.162 -7.827 1.00 96.69 485 LEU A C 1
ATOM 4008 O O . LEU A 1 485 ? 20.237 2.429 -8.666 1.00 96.69 485 LEU A O 1
ATOM 4012 N N . LYS A 1 486 ? 20.413 3.727 -6.830 1.00 95.69 486 LYS A N 1
ATOM 4013 C CA . LYS A 1 486 ? 21.856 3.528 -6.662 1.00 95.69 486 LYS A CA 1
ATOM 4014 C C . LYS A 1 486 ? 22.203 2.041 -6.545 1.00 95.69 486 LYS A C 1
ATOM 4016 O O . LYS A 1 486 ? 23.029 1.548 -7.307 1.00 95.69 486 LYS A O 1
ATOM 4021 N N . LYS A 1 487 ? 21.528 1.319 -5.647 1.00 95.38 487 LYS A N 1
ATOM 4022 C CA . LYS A 1 487 ? 21.749 -0.117 -5.427 1.00 95.38 487 LYS A CA 1
ATOM 4023 C C . LYS A 1 487 ? 21.565 -0.935 -6.709 1.00 95.38 487 LYS A C 1
ATOM 4025 O O . LYS A 1 487 ? 22.422 -1.754 -7.028 1.00 95.38 487 LYS A O 1
ATOM 4030 N N . TYR A 1 488 ? 20.460 -0.738 -7.432 1.00 96.94 488 TYR A N 1
ATOM 4031 C CA . TYR A 1 488 ? 20.173 -1.511 -8.643 1.00 96.94 488 TYR A CA 1
ATOM 4032 C C . TYR A 1 488 ? 21.123 -1.156 -9.792 1.00 96.94 488 TYR A C 1
ATOM 4034 O O . TYR A 1 488 ? 21.607 -2.058 -10.466 1.00 96.94 488 TYR A O 1
ATOM 4042 N N . MET A 1 489 ? 21.499 0.116 -9.949 1.00 96.69 489 MET A N 1
ATOM 4043 C CA . MET A 1 489 ? 22.546 0.518 -10.897 1.00 96.69 489 MET A CA 1
ATOM 4044 C C . MET A 1 489 ? 23.889 -0.170 -10.603 1.00 96.69 489 MET A C 1
ATOM 4046 O O . MET A 1 489 ? 24.519 -0.684 -11.524 1.00 96.69 489 MET A O 1
ATOM 4050 N N . GLU A 1 490 ? 24.313 -0.237 -9.336 1.00 95.00 490 GLU A N 1
ATOM 4051 C CA . GLU A 1 490 ? 25.566 -0.897 -8.932 1.00 95.00 490 GLU A CA 1
ATOM 4052 C C . GLU A 1 490 ? 25.574 -2.391 -9.288 1.00 95.00 490 GLU A C 1
ATOM 4054 O O . GLU A 1 490 ? 26.514 -2.865 -9.929 1.00 95.00 490 GLU A O 1
ATOM 4059 N N . ILE A 1 491 ? 24.521 -3.132 -8.924 1.00 94.81 491 ILE A N 1
ATOM 4060 C CA . ILE A 1 491 ? 24.457 -4.585 -9.170 1.00 94.81 491 ILE A CA 1
ATOM 4061 C C . ILE A 1 491 ? 24.149 -4.945 -10.630 1.00 94.81 491 ILE A C 1
ATOM 4063 O O . ILE A 1 491 ? 24.395 -6.081 -11.036 1.00 94.81 491 ILE A O 1
ATOM 4067 N N . MET A 1 492 ? 23.596 -4.017 -11.419 1.00 95.62 492 MET A N 1
ATOM 4068 C CA . MET A 1 492 ? 23.356 -4.223 -12.851 1.00 95.62 492 MET A CA 1
ATOM 4069 C C . MET A 1 492 ? 24.585 -3.884 -13.700 1.00 95.62 492 MET A C 1
ATOM 4071 O O . MET A 1 492 ? 24.867 -4.590 -14.665 1.00 95.62 492 MET A O 1
ATOM 4075 N N . LEU A 1 493 ? 25.344 -2.843 -13.338 1.00 93.75 493 LEU A N 1
ATOM 4076 C CA . LEU A 1 493 ? 26.595 -2.489 -14.022 1.00 93.75 493 LEU A CA 1
ATOM 4077 C C . LEU A 1 493 ? 27.744 -3.431 -13.662 1.00 93.75 493 LEU A C 1
ATOM 4079 O O . LEU A 1 493 ? 28.582 -3.718 -14.515 1.00 93.75 493 LEU A O 1
ATOM 4083 N N . SER A 1 494 ? 27.759 -3.935 -12.426 1.00 89.00 494 SER A N 1
AT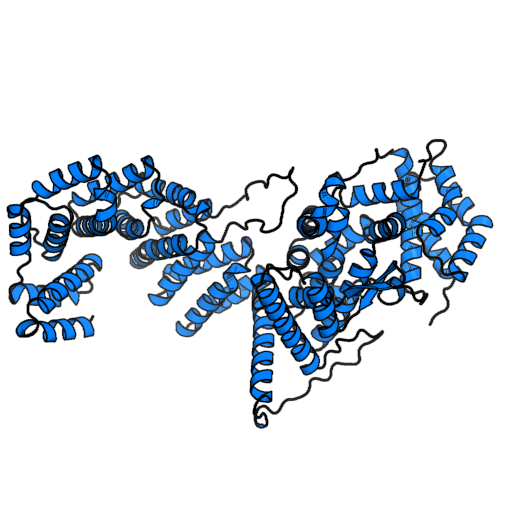OM 4084 C CA . SER A 1 494 ? 28.772 -4.872 -11.940 1.00 89.00 494 SER A CA 1
ATOM 4085 C C . SER A 1 494 ? 28.132 -6.123 -11.319 1.00 89.00 494 SER A C 1
ATOM 4087 O O . SER A 1 494 ? 28.235 -6.319 -10.104 1.00 89.00 494 SER A O 1
ATOM 4089 N N . PRO A 1 495 ? 27.480 -6.998 -12.117 1.00 86.69 495 PRO A N 1
ATOM 4090 C CA . PRO A 1 495 ? 26.923 -8.247 -11.606 1.00 86.69 495 PRO A CA 1
ATOM 4091 C C . PRO A 1 495 ? 28.017 -9.162 -11.044 1.00 86.69 495 PRO A C 1
ATOM 4093 O O . PRO A 1 495 ? 29.176 -9.108 -11.468 1.00 86.69 495 PRO A O 1
ATOM 4096 N N . SER A 1 496 ? 27.637 -10.044 -10.115 1.00 81.25 496 SER A N 1
ATOM 4097 C CA . SER A 1 496 ? 28.553 -10.993 -9.467 1.00 81.25 496 SER A CA 1
ATOM 4098 C C . SER A 1 496 ? 29.417 -11.764 -10.474 1.00 81.25 496 SER A C 1
ATOM 4100 O O . SER A 1 496 ? 28.973 -12.115 -11.571 1.00 81.25 496 SER A O 1
ATOM 4102 N N . TYR A 1 497 ? 30.650 -12.101 -10.079 1.00 75.81 497 TYR A N 1
ATOM 4103 C CA . TYR A 1 497 ? 31.566 -12.897 -10.902 1.00 75.81 497 TYR A CA 1
ATOM 4104 C C . TYR A 1 497 ? 30.971 -14.256 -11.305 1.00 75.81 497 TYR A C 1
ATOM 4106 O O . TYR A 1 497 ? 31.340 -14.777 -12.352 1.00 75.81 497 TYR A O 1
ATOM 4114 N N . LYS A 1 498 ? 30.015 -14.776 -10.521 1.00 80.88 498 LYS A N 1
ATOM 4115 C CA . LYS A 1 498 ? 29.291 -16.031 -10.776 1.00 80.88 498 LYS A CA 1
ATOM 4116 C C . LYS A 1 498 ? 28.331 -15.967 -11.974 1.00 80.88 498 LYS A C 1
ATOM 4118 O O . LYS A 1 498 ? 27.890 -17.007 -12.441 1.00 80.88 498 LYS A O 1
ATOM 4123 N N . VAL A 1 499 ? 27.993 -14.771 -12.462 1.00 83.38 499 VAL A N 1
ATOM 4124 C CA . VAL A 1 499 ? 27.098 -14.588 -13.614 1.00 83.38 499 VAL A CA 1
ATOM 4125 C C . VAL A 1 499 ? 27.895 -14.729 -14.914 1.00 83.38 499 VAL A C 1
ATOM 4127 O O . VAL A 1 499 ? 28.934 -14.080 -15.090 1.00 83.38 499 VAL A O 1
ATOM 4130 N N . ILE A 1 500 ? 27.403 -15.556 -15.837 1.00 88.44 500 ILE A N 1
ATOM 4131 C CA . ILE A 1 500 ? 28.022 -15.755 -17.154 1.00 88.44 500 ILE A CA 1
ATOM 4132 C C . ILE A 1 500 ? 27.946 -14.486 -18.019 1.00 88.44 500 ILE A C 1
ATOM 4134 O O . ILE A 1 500 ? 27.123 -13.598 -17.791 1.00 88.44 500 ILE A O 1
ATOM 4138 N N . SER A 1 501 ? 28.815 -14.388 -19.025 1.00 86.00 501 SER A N 1
ATOM 4139 C CA . SER A 1 501 ? 28.975 -13.179 -19.848 1.00 86.00 501 SER A CA 1
ATOM 4140 C C . SER A 1 501 ? 27.700 -12.750 -20.579 1.00 86.00 501 SER A C 1
ATOM 4142 O O . SER A 1 501 ? 27.412 -11.557 -20.643 1.00 86.00 501 SER A O 1
ATOM 4144 N N . GLU A 1 502 ? 26.920 -13.702 -21.092 1.00 87.25 502 GLU A N 1
ATOM 4145 C CA . GLU A 1 502 ? 25.652 -13.421 -21.776 1.00 87.25 502 GLU A CA 1
ATOM 4146 C C . GLU A 1 502 ? 24.622 -12.798 -20.826 1.00 87.25 502 GLU A C 1
ATOM 4148 O O . GLU A 1 502 ? 24.041 -11.754 -21.109 1.00 87.25 502 GLU A O 1
ATOM 4153 N N . HIS A 1 503 ? 24.465 -13.369 -19.635 1.00 90.94 503 HIS A N 1
ATOM 4154 C CA . HIS A 1 503 ? 23.578 -12.829 -18.610 1.00 90.94 503 HIS A CA 1
ATOM 4155 C C . HIS A 1 503 ? 24.034 -11.456 -18.102 1.00 90.94 503 HIS A C 1
ATOM 4157 O O . HIS A 1 503 ? 23.203 -10.574 -17.904 1.00 90.94 503 HIS A O 1
ATOM 4163 N N . LYS A 1 504 ? 25.349 -11.222 -17.963 1.00 90.62 504 LYS A N 1
ATOM 4164 C CA . LYS A 1 504 ? 25.888 -9.880 -17.668 1.00 90.62 504 LYS A CA 1
ATOM 4165 C C . LYS A 1 504 ? 25.486 -8.865 -18.735 1.00 90.62 504 LYS A C 1
ATOM 4167 O O . LYS A 1 504 ? 25.137 -7.736 -18.397 1.00 90.62 504 LYS A O 1
ATOM 4172 N N . PHE A 1 505 ? 25.515 -9.267 -20.005 1.00 90.38 505 PHE A N 1
ATOM 4173 C CA . PHE A 1 505 ? 25.065 -8.418 -21.099 1.00 90.38 505 PHE A CA 1
ATOM 4174 C C . PHE A 1 505 ? 23.561 -8.122 -21.012 1.00 90.38 505 PHE A C 1
ATOM 4176 O O . PHE A 1 505 ? 23.185 -6.953 -21.064 1.00 90.38 505 PHE A O 1
ATOM 4183 N N . ASN A 1 506 ? 22.721 -9.140 -20.802 1.00 92.88 506 ASN A N 1
ATOM 4184 C CA . ASN A 1 506 ? 21.265 -8.986 -20.679 1.00 92.88 506 ASN A CA 1
ATOM 4185 C C . ASN A 1 506 ? 20.870 -8.049 -19.523 1.00 92.88 506 ASN A C 1
ATOM 4187 O O . ASN A 1 506 ? 20.031 -7.159 -19.690 1.00 92.88 506 ASN A O 1
ATOM 4191 N N . ILE A 1 507 ? 21.531 -8.192 -18.370 1.00 95.12 507 ILE A N 1
ATOM 4192 C CA . ILE A 1 507 ? 21.337 -7.313 -17.210 1.00 95.12 507 ILE A CA 1
ATOM 4193 C C . ILE A 1 507 ? 21.745 -5.872 -17.549 1.00 95.12 507 ILE A C 1
ATOM 4195 O O . ILE A 1 507 ? 20.984 -4.940 -17.293 1.00 95.12 507 ILE A O 1
ATOM 4199 N N . GLY A 1 508 ? 22.923 -5.674 -18.147 1.00 93.75 508 GLY A N 1
ATOM 4200 C CA . GLY A 1 508 ? 23.414 -4.341 -18.500 1.00 93.75 508 GLY A CA 1
ATOM 4201 C C . GLY A 1 508 ? 22.554 -3.637 -19.553 1.00 93.75 508 GLY A C 1
ATOM 4202 O O . GLY A 1 508 ? 22.248 -2.452 -19.418 1.00 93.75 508 GLY A O 1
ATOM 4203 N N . TYR A 1 509 ? 22.091 -4.373 -20.564 1.00 92.12 509 TYR A N 1
ATOM 4204 C CA . TYR A 1 509 ? 21.183 -3.867 -21.597 1.00 92.12 509 TYR A CA 1
ATOM 4205 C C . TYR A 1 509 ? 19.861 -3.355 -21.000 1.00 92.12 509 TYR A C 1
ATOM 4207 O O . TYR A 1 509 ? 19.367 -2.284 -21.370 1.00 92.12 509 TYR A O 1
ATOM 4215 N N . SER A 1 510 ? 19.351 -4.067 -19.992 1.00 97.31 510 SER A N 1
ATOM 4216 C CA . SER A 1 510 ? 18.106 -3.750 -19.285 1.00 97.31 510 SER A CA 1
ATOM 4217 C C . SER A 1 510 ? 18.149 -2.435 -18.492 1.00 97.31 510 SER A C 1
ATOM 4219 O O . SER A 1 510 ? 17.095 -1.875 -18.185 1.00 97.31 510 SER A O 1
ATOM 4221 N N . ILE A 1 511 ? 19.338 -1.891 -18.190 1.00 97.69 511 ILE A N 1
ATOM 4222 C CA . ILE A 1 511 ? 19.485 -0.626 -17.444 1.00 97.69 511 ILE A CA 1
ATOM 4223 C C . ILE A 1 511 ? 18.756 0.512 -18.162 1.00 97.69 511 ILE A C 1
ATOM 4225 O O . ILE A 1 511 ? 17.990 1.252 -17.547 1.00 97.69 511 ILE A O 1
ATOM 4229 N N . SER A 1 512 ? 18.955 0.633 -19.473 1.00 97.19 512 SER A N 1
ATOM 4230 C CA . SER A 1 512 ? 18.369 1.712 -20.271 1.00 97.19 512 SER A CA 1
ATOM 4231 C C . SER A 1 512 ? 16.834 1.701 -20.234 1.00 97.19 512 SER A C 1
ATOM 4233 O O . SER A 1 512 ? 16.199 2.746 -20.078 1.00 97.19 512 SER A O 1
ATOM 4235 N N . ILE A 1 513 ? 16.244 0.503 -20.275 1.00 98.06 513 ILE A N 1
ATOM 4236 C CA . ILE A 1 513 ? 14.802 0.259 -20.194 1.00 98.06 513 ILE A CA 1
ATOM 4237 C C . ILE A 1 513 ? 14.276 0.653 -18.808 1.00 98.06 513 ILE A C 1
ATOM 4239 O O . ILE A 1 513 ? 13.293 1.394 -18.706 1.00 98.06 513 ILE A O 1
ATOM 4243 N N . MET A 1 514 ? 14.968 0.227 -17.747 1.00 98.31 514 MET A N 1
ATOM 4244 C CA . MET A 1 514 ? 14.629 0.581 -16.367 1.00 98.31 514 MET A CA 1
ATOM 4245 C C . MET A 1 514 ? 14.661 2.098 -16.149 1.00 98.31 514 MET A C 1
ATOM 4247 O O . MET A 1 514 ? 13.716 2.658 -15.594 1.00 98.31 514 MET A O 1
ATOM 4251 N N . ILE A 1 515 ? 15.706 2.785 -16.620 1.00 98.31 515 ILE A N 1
ATOM 4252 C CA . ILE A 1 515 ? 15.844 4.241 -16.473 1.00 98.31 515 ILE A CA 1
ATOM 4253 C C . ILE A 1 515 ? 14.790 5.002 -17.279 1.00 98.31 515 ILE A C 1
ATOM 4255 O O . ILE A 1 515 ? 14.206 5.962 -16.772 1.00 98.31 515 ILE A O 1
ATOM 4259 N N . ASN A 1 516 ? 14.492 4.560 -18.501 1.00 98.00 516 ASN A N 1
ATOM 4260 C CA . ASN A 1 516 ? 13.415 5.137 -19.301 1.00 98.00 516 ASN A CA 1
ATOM 4261 C C . ASN A 1 516 ? 12.063 5.031 -18.577 1.00 98.00 516 ASN A C 1
ATOM 4263 O O . ASN A 1 516 ? 11.332 6.016 -18.459 1.00 98.00 516 ASN A O 1
ATOM 4267 N N . SER A 1 517 ? 11.747 3.848 -18.044 1.00 97.44 517 SER A N 1
ATOM 4268 C CA . SER A 1 517 ? 10.521 3.629 -17.274 1.00 97.44 517 SER A CA 1
ATOM 4269 C C . SER A 1 517 ? 10.484 4.466 -15.991 1.00 97.44 517 SER A C 1
ATOM 4271 O O . SER A 1 517 ? 9.461 5.080 -15.679 1.00 97.44 517 SER A O 1
ATOM 4273 N N . LEU A 1 518 ? 11.614 4.583 -15.286 1.00 97.19 518 LEU A N 1
ATOM 4274 C CA . LEU A 1 518 ? 11.728 5.410 -14.087 1.00 97.19 518 LEU A CA 1
ATOM 4275 C C . LEU A 1 518 ? 11.363 6.866 -14.381 1.00 97.19 518 LEU A C 1
ATOM 4277 O O . LEU A 1 518 ? 10.509 7.430 -13.698 1.00 97.19 518 LEU A O 1
ATOM 4281 N N . PHE A 1 519 ? 11.943 7.476 -15.419 1.00 96.69 519 PHE A N 1
ATOM 4282 C CA . PHE A 1 519 ? 11.657 8.877 -15.738 1.00 96.69 519 PHE A CA 1
ATOM 4283 C C . PHE A 1 519 ? 10.250 9.109 -16.298 1.00 96.69 519 PHE A C 1
ATOM 4285 O O . PHE A 1 519 ? 9.697 10.188 -16.082 1.00 96.69 519 PHE A O 1
ATOM 4292 N N . LYS A 1 520 ? 9.640 8.111 -16.950 1.00 95.31 520 LYS A N 1
ATOM 4293 C CA . LYS A 1 520 ? 8.234 8.179 -17.385 1.00 95.31 520 LYS A CA 1
ATOM 4294 C C . LYS A 1 520 ? 7.247 8.188 -16.216 1.00 95.31 520 LYS A C 1
ATOM 4296 O O . LYS A 1 520 ? 6.218 8.852 -16.313 1.00 95.31 520 LYS A O 1
ATOM 4301 N N . ASN A 1 521 ? 7.557 7.475 -15.132 1.00 91.81 521 ASN A N 1
ATOM 4302 C CA . ASN A 1 521 ? 6.632 7.254 -14.016 1.00 91.81 521 ASN A CA 1
ATOM 4303 C C . ASN A 1 521 ? 6.944 8.092 -12.764 1.00 91.81 521 ASN A C 1
ATOM 4305 O O . ASN A 1 521 ? 6.090 8.239 -11.888 1.00 91.81 521 ASN A O 1
ATOM 4309 N N . CYS A 1 522 ? 8.154 8.643 -12.638 1.00 90.88 522 CYS A N 1
ATOM 4310 C CA . CYS A 1 522 ? 8.533 9.409 -11.454 1.00 90.88 522 CYS A CA 1
ATOM 4311 C C . CYS A 1 522 ? 7.865 10.791 -11.404 1.00 90.88 522 CYS A C 1
ATOM 4313 O O . CYS A 1 522 ? 7.530 11.417 -12.413 1.00 90.88 522 CYS A O 1
ATOM 4315 N N . ARG A 1 523 ? 7.701 11.310 -10.185 1.00 86.56 523 ARG A N 1
ATOM 4316 C CA . ARG A 1 523 ? 7.179 12.663 -9.968 1.00 86.56 523 ARG A CA 1
ATOM 4317 C C . ARG A 1 523 ? 8.193 13.698 -10.444 1.00 86.56 523 ARG A C 1
ATOM 4319 O O . ARG A 1 523 ? 9.383 13.588 -10.159 1.00 86.56 523 ARG A O 1
ATOM 4326 N N . LYS A 1 524 ? 7.704 14.778 -11.061 1.00 88.31 524 LYS A N 1
ATOM 4327 C CA . LYS A 1 524 ? 8.548 15.873 -11.575 1.00 88.31 524 LYS A CA 1
ATOM 4328 C C . LYS A 1 524 ? 9.488 16.476 -10.522 1.00 88.31 524 LYS A C 1
ATOM 4330 O O . LYS A 1 524 ? 10.600 16.862 -10.861 1.00 88.31 524 LYS A O 1
ATOM 4335 N N . SER A 1 525 ? 9.061 16.528 -9.259 1.00 86.81 525 SER A N 1
ATOM 4336 C CA . SER A 1 525 ? 9.864 17.022 -8.131 1.00 86.81 525 SER A CA 1
ATOM 4337 C C . SER A 1 525 ? 11.037 16.108 -7.755 1.00 86.81 525 SER A C 1
ATOM 4339 O O . SER A 1 525 ? 12.013 16.583 -7.181 1.00 86.81 525 SER A O 1
ATOM 4341 N N . LEU A 1 526 ? 10.959 14.811 -8.072 1.00 88.81 526 LEU A N 1
ATOM 4342 C CA . LEU A 1 526 ? 11.996 13.821 -7.769 1.00 88.81 526 LEU A CA 1
ATOM 4343 C C . LEU A 1 526 ? 12.994 13.633 -8.918 1.00 88.81 526 LEU A C 1
ATOM 4345 O O . LEU A 1 526 ? 14.088 13.132 -8.669 1.00 88.81 526 LEU A O 1
ATOM 4349 N N . ILE A 1 527 ? 12.660 14.066 -10.142 1.00 93.00 527 ILE A N 1
ATOM 4350 C CA . ILE A 1 527 ? 13.538 13.948 -11.321 1.00 93.00 527 ILE A CA 1
ATOM 4351 C C . ILE A 1 527 ? 14.968 14.440 -11.030 1.00 93.00 527 ILE A C 1
ATOM 4353 O O . ILE A 1 527 ? 15.892 13.670 -11.291 1.00 93.00 527 ILE A O 1
ATOM 4357 N N . PRO A 1 528 ? 15.195 15.646 -10.460 1.00 93.88 528 PRO A N 1
ATOM 4358 C CA . PRO A 1 528 ? 16.556 16.119 -10.199 1.00 93.88 528 PRO A CA 1
ATOM 4359 C C . PRO A 1 528 ? 17.330 15.198 -9.249 1.00 93.88 528 PRO A C 1
ATOM 4361 O O . PRO A 1 528 ? 18.469 14.852 -9.534 1.00 93.88 528 PRO A O 1
ATOM 4364 N N . LYS A 1 529 ? 16.681 14.694 -8.189 1.00 92.56 529 LYS A N 1
ATOM 4365 C CA . LYS A 1 529 ? 17.318 13.796 -7.213 1.00 92.56 529 LYS A CA 1
ATOM 4366 C C . LYS A 1 529 ? 17.758 12.473 -7.842 1.00 92.56 529 LYS A C 1
ATOM 4368 O O . LYS A 1 529 ? 18.816 11.951 -7.509 1.00 92.56 529 LYS A O 1
ATOM 4373 N N . TYR A 1 530 ? 16.947 11.915 -8.743 1.00 95.62 530 TYR A N 1
ATOM 4374 C CA . TYR A 1 530 ? 17.321 10.705 -9.479 1.00 95.62 530 TYR A CA 1
ATOM 4375 C C . TYR A 1 530 ? 18.466 10.961 -10.459 1.00 95.62 530 TYR A C 1
ATOM 4377 O O . TYR A 1 530 ? 19.362 10.128 -10.578 1.00 95.62 530 TYR A O 1
ATOM 4385 N N . ILE A 1 531 ? 18.465 12.117 -11.127 1.00 96.50 531 ILE A N 1
ATOM 4386 C CA . ILE A 1 531 ? 19.570 12.540 -11.991 1.00 96.50 531 ILE A CA 1
ATOM 4387 C C . ILE A 1 531 ? 20.871 12.643 -11.192 1.00 96.50 531 ILE A C 1
ATOM 4389 O O . ILE A 1 531 ? 21.875 12.101 -11.642 1.00 96.50 531 ILE A O 1
ATOM 4393 N N . ASP A 1 532 ? 20.851 13.275 -10.016 1.00 95.12 532 ASP A N 1
ATOM 4394 C CA . ASP A 1 532 ? 22.039 13.431 -9.168 1.00 95.12 532 ASP A CA 1
ATOM 4395 C C . ASP A 1 532 ? 22.660 12.070 -8.819 1.00 95.12 532 ASP A C 1
ATOM 4397 O O . ASP A 1 532 ? 23.869 11.883 -8.942 1.00 95.12 532 ASP A O 1
ATOM 4401 N N . VAL A 1 533 ? 21.824 11.082 -8.476 1.00 95.38 533 VAL A N 1
ATOM 4402 C CA . VAL A 1 533 ? 22.276 9.700 -8.247 1.00 95.38 533 VAL A CA 1
ATOM 4403 C C . VAL A 1 533 ? 22.867 9.083 -9.513 1.00 95.38 533 VAL A C 1
ATOM 4405 O O . VAL A 1 533 ? 23.908 8.440 -9.442 1.00 95.38 533 VAL A O 1
ATOM 4408 N N . LEU A 1 534 ? 22.237 9.260 -10.679 1.00 96.50 534 LEU A N 1
ATOM 4409 C CA . LEU A 1 534 ? 22.765 8.709 -11.930 1.00 96.50 534 LEU A CA 1
ATOM 4410 C C . LEU A 1 534 ? 24.122 9.305 -12.296 1.00 96.50 534 LEU A C 1
ATOM 4412 O O . LEU A 1 534 ? 24.975 8.576 -12.797 1.00 96.50 534 LEU A O 1
ATOM 4416 N N . MET A 1 535 ? 24.338 10.599 -12.050 1.00 96.44 535 MET A N 1
ATOM 4417 C CA . MET A 1 535 ? 25.579 11.278 -12.429 1.00 96.44 535 MET A CA 1
ATOM 4418 C C . MET A 1 535 ? 26.816 10.713 -11.728 1.00 96.44 535 MET A C 1
ATOM 4420 O O . MET A 1 535 ? 27.893 10.736 -12.326 1.00 96.44 535 MET A O 1
ATOM 4424 N N . THR A 1 536 ? 26.679 10.110 -10.541 1.00 95.25 536 THR A N 1
ATOM 4425 C CA . THR A 1 536 ? 27.812 9.460 -9.857 1.00 95.25 536 THR A CA 1
ATOM 4426 C C . THR A 1 536 ? 28.389 8.303 -10.681 1.00 95.25 536 THR A C 1
ATOM 4428 O O . THR A 1 536 ? 29.599 8.105 -10.731 1.00 95.25 536 THR A O 1
ATOM 4431 N N . PHE A 1 537 ? 27.553 7.583 -11.433 1.00 95.75 537 PHE A N 1
ATOM 4432 C CA . PHE A 1 537 ? 28.000 6.478 -12.289 1.00 95.75 537 PHE A CA 1
ATOM 4433 C C . PHE A 1 537 ? 28.769 6.948 -13.531 1.00 95.75 537 PHE A C 1
ATOM 4435 O O . PHE A 1 537 ? 29.564 6.187 -14.083 1.00 95.75 537 PHE A O 1
ATOM 4442 N N . TYR A 1 538 ? 28.564 8.193 -13.969 1.00 94.75 538 TYR A N 1
ATOM 4443 C CA . TYR A 1 538 ? 29.293 8.774 -15.101 1.00 94.75 538 TYR A CA 1
ATOM 4444 C C . TYR A 1 538 ? 30.652 9.357 -14.685 1.00 94.75 538 TYR A C 1
ATOM 4446 O O . TYR A 1 538 ? 31.539 9.482 -15.531 1.00 94.75 538 TYR A O 1
ATOM 4454 N N . SER A 1 539 ? 30.843 9.693 -13.406 1.00 88.56 539 SER A N 1
ATOM 4455 C CA . SER A 1 539 ? 32.111 10.217 -12.882 1.00 88.56 539 SER A CA 1
ATOM 4456 C C . SER A 1 539 ? 33.039 9.134 -12.315 1.00 88.56 539 SER A C 1
ATOM 4458 O O . SER A 1 539 ? 34.259 9.290 -12.367 1.00 88.56 539 SER A O 1
ATOM 4460 N N . GLU A 1 540 ? 32.497 8.018 -11.820 1.00 87.38 540 GLU A N 1
ATOM 4461 C CA . GLU A 1 540 ? 33.267 6.958 -11.158 1.00 87.38 540 GLU A CA 1
ATOM 4462 C C . GLU A 1 540 ? 34.166 6.135 -12.105 1.00 87.38 540 GLU A C 1
ATOM 4464 O O . GLU A 1 540 ? 33.760 5.656 -13.166 1.00 87.38 540 GLU A O 1
ATOM 4469 N N . GLU A 1 541 ? 35.414 5.891 -11.687 1.00 83.44 541 GLU A N 1
ATOM 4470 C CA . GLU A 1 541 ? 36.407 5.200 -12.522 1.00 83.44 541 GLU A CA 1
ATOM 4471 C C . GLU A 1 541 ? 36.124 3.712 -12.735 1.00 83.44 541 GLU A C 1
ATOM 4473 O O . GLU A 1 541 ? 36.405 3.181 -13.812 1.00 83.44 541 GLU A O 1
ATOM 4478 N N . LYS A 1 542 ? 35.523 3.042 -11.745 1.00 85.94 542 LYS A N 1
ATOM 4479 C CA . LYS A 1 542 ? 35.233 1.599 -11.803 1.00 85.94 542 LYS A CA 1
ATOM 4480 C C . LYS A 1 542 ? 34.321 1.197 -12.971 1.00 85.94 542 LYS A C 1
ATOM 4482 O O . LYS A 1 542 ? 34.346 0.042 -13.389 1.00 85.94 542 LYS A O 1
ATOM 4487 N N . TYR A 1 543 ? 33.569 2.138 -13.548 1.00 86.50 543 TYR A N 1
ATOM 4488 C CA . TYR A 1 543 ? 32.665 1.892 -14.677 1.00 86.50 543 TYR A CA 1
ATOM 4489 C C . TYR A 1 543 ? 33.261 2.260 -16.047 1.00 86.50 543 TYR A C 1
ATOM 4491 O O . TYR A 1 543 ? 32.546 2.289 -17.047 1.00 86.50 543 TYR A O 1
ATOM 4499 N N . LYS A 1 544 ? 34.576 2.511 -16.139 1.00 84.62 544 LYS A N 1
ATOM 4500 C CA . LYS A 1 544 ? 35.270 2.842 -17.402 1.00 84.62 544 LYS A CA 1
ATOM 4501 C C . LYS A 1 544 ? 35.615 1.624 -18.283 1.00 84.62 544 LYS A C 1
ATOM 4503 O O . LYS A 1 544 ? 36.350 1.772 -19.260 1.00 84.62 544 LYS A O 1
ATOM 4508 N N . ASN A 1 545 ? 35.112 0.428 -17.968 1.00 89.50 545 ASN A N 1
ATOM 4509 C CA . ASN A 1 545 ? 35.271 -0.743 -18.838 1.00 89.50 545 ASN A CA 1
ATOM 4510 C C . ASN A 1 545 ? 34.328 -0.667 -20.055 1.00 89.50 545 ASN A C 1
ATOM 4512 O O . ASN A 1 545 ? 33.293 -0.003 -20.009 1.00 89.50 545 ASN A O 1
ATOM 4516 N N . SER A 1 546 ? 34.668 -1.360 -21.147 1.00 88.62 546 SER A N 1
ATOM 4517 C CA . SER A 1 546 ? 33.957 -1.180 -22.418 1.00 88.62 546 SER A CA 1
ATOM 4518 C C . SER A 1 546 ? 32.476 -1.565 -22.390 1.00 88.62 546 SER A C 1
ATOM 4520 O O . SER A 1 546 ? 31.697 -0.949 -23.110 1.00 88.62 546 SER A O 1
ATOM 4522 N N . ALA A 1 547 ? 32.075 -2.548 -21.579 1.00 89.25 547 ALA A N 1
ATOM 4523 C CA . ALA A 1 547 ? 30.675 -2.955 -21.477 1.00 89.25 547 ALA A CA 1
ATOM 4524 C C . ALA A 1 547 ? 29.848 -1.901 -20.724 1.00 89.25 547 ALA A C 1
ATOM 4526 O O . ALA A 1 547 ? 28.845 -1.420 -21.248 1.00 89.25 547 ALA A O 1
ATOM 4527 N N . CYS A 1 548 ? 30.317 -1.467 -19.547 1.00 92.06 548 CYS A N 1
ATOM 4528 C CA . CYS A 1 548 ? 29.675 -0.395 -18.784 1.00 92.06 548 CYS A CA 1
ATOM 4529 C C . CYS A 1 548 ? 29.594 0.911 -19.582 1.00 92.06 548 CYS A C 1
ATOM 4531 O O . CYS A 1 548 ? 28.555 1.563 -19.557 1.00 92.06 548 CYS A O 1
ATOM 4533 N N . GLU A 1 549 ? 30.651 1.278 -20.319 1.00 94.00 549 GLU A N 1
ATOM 4534 C CA . GLU A 1 549 ? 30.646 2.475 -21.171 1.00 94.00 549 GLU A CA 1
ATOM 4535 C C . GLU A 1 549 ? 29.516 2.423 -22.213 1.00 94.00 549 GLU A C 1
ATOM 4537 O O . GLU A 1 549 ? 28.839 3.426 -22.423 1.00 94.00 549 GLU A O 1
ATOM 4542 N N . VAL A 1 550 ? 29.266 1.260 -22.825 1.00 94.31 550 VAL A N 1
ATOM 4543 C CA . VAL A 1 550 ? 28.157 1.082 -23.775 1.00 94.31 550 VAL A CA 1
ATOM 4544 C C . VAL A 1 550 ? 26.800 1.214 -23.081 1.00 94.31 550 VAL A C 1
ATOM 4546 O O . VAL A 1 550 ? 25.956 1.975 -23.547 1.00 94.31 550 VAL A O 1
ATOM 4549 N N . PHE A 1 551 ? 26.587 0.527 -21.955 1.00 95.56 551 PHE A N 1
ATOM 4550 C CA . PHE A 1 551 ? 25.301 0.581 -21.249 1.00 95.56 551 PHE A CA 1
ATOM 4551 C C . PHE A 1 551 ? 24.985 1.978 -20.713 1.00 95.56 551 PHE A C 1
ATOM 4553 O O . PHE A 1 551 ? 23.840 2.420 -20.797 1.00 95.56 551 PHE A O 1
ATOM 4560 N N . LEU A 1 552 ? 25.987 2.698 -20.203 1.00 96.62 552 LEU A N 1
ATOM 4561 C CA . LEU A 1 552 ? 25.829 4.074 -19.734 1.00 96.62 552 LEU A CA 1
ATOM 4562 C C . LEU A 1 552 ? 25.527 5.039 -20.885 1.00 96.62 552 LEU A C 1
ATOM 4564 O O . LEU A 1 552 ? 24.684 5.917 -20.723 1.00 96.62 552 LEU A O 1
ATOM 4568 N N . LEU A 1 553 ? 26.160 4.880 -22.051 1.00 96.12 553 LEU A N 1
ATOM 4569 C CA . LEU A 1 553 ? 25.836 5.704 -23.218 1.00 96.12 553 LEU A CA 1
ATOM 4570 C C . LEU A 1 553 ? 24.427 5.420 -23.761 1.00 96.12 553 LEU A C 1
ATOM 4572 O O . LEU A 1 553 ? 23.715 6.366 -24.083 1.00 96.12 553 LEU A O 1
ATOM 4576 N N . GLU A 1 554 ? 23.982 4.160 -23.799 1.00 95.56 554 GLU A N 1
ATOM 4577 C CA . GLU A 1 554 ? 22.596 3.850 -24.184 1.00 95.56 554 GLU A CA 1
ATOM 4578 C C . GLU A 1 554 ? 21.612 4.446 -23.163 1.00 95.56 554 GLU A C 1
ATOM 4580 O O . GLU A 1 554 ? 20.637 5.104 -23.526 1.00 95.56 554 GLU A O 1
ATOM 4585 N N . THR A 1 555 ? 21.905 4.286 -21.870 1.00 96.69 555 THR A N 1
ATOM 4586 C CA . THR A 1 555 ? 21.073 4.780 -20.764 1.00 96.69 555 THR A CA 1
ATOM 4587 C C . THR A 1 555 ? 20.950 6.299 -20.760 1.00 96.69 555 THR A C 1
ATOM 4589 O O . THR A 1 555 ? 19.876 6.831 -20.465 1.00 96.69 555 THR A O 1
ATOM 4592 N N . CYS A 1 556 ? 22.022 7.023 -21.094 1.00 95.94 556 CYS A N 1
ATOM 4593 C CA . CYS A 1 556 ? 22.015 8.474 -20.990 1.00 95.94 556 CYS A CA 1
ATOM 4594 C C . CYS A 1 556 ? 20.979 9.121 -21.907 1.00 95.94 556 CYS A C 1
ATOM 4596 O O . CYS A 1 556 ? 20.403 10.131 -21.520 1.00 95.94 556 CYS A O 1
ATOM 4598 N N . LYS A 1 557 ? 20.653 8.500 -23.049 1.00 94.75 557 LYS A N 1
ATOM 4599 C CA . LYS A 1 557 ? 19.665 8.991 -24.026 1.00 94.75 557 LYS A CA 1
ATOM 4600 C C . LYS A 1 557 ? 18.259 9.177 -23.442 1.00 94.75 557 LYS A C 1
ATOM 4602 O O . LYS A 1 557 ? 17.470 9.935 -23.999 1.00 94.75 557 LYS A O 1
ATOM 4607 N N . TYR A 1 558 ? 17.958 8.533 -22.314 1.00 95.75 558 TYR A N 1
ATOM 4608 C CA . TYR A 1 558 ? 16.670 8.629 -21.622 1.00 95.75 558 TYR A CA 1
ATOM 4609 C C . TYR A 1 558 ? 16.665 9.640 -20.462 1.00 95.75 558 TYR A C 1
ATOM 4611 O O . TYR A 1 558 ? 15.631 9.840 -19.826 1.00 95.75 558 TYR A O 1
ATOM 4619 N N . ILE A 1 559 ? 17.794 10.300 -20.178 1.00 95.25 559 ILE A N 1
ATOM 4620 C CA . ILE A 1 559 ? 17.895 11.307 -19.115 1.00 95.25 559 ILE A CA 1
ATOM 4621 C C . ILE A 1 559 ? 17.260 12.626 -19.591 1.00 95.25 559 ILE A C 1
ATOM 4623 O O . ILE A 1 559 ? 17.664 13.174 -20.623 1.00 95.25 559 ILE A O 1
ATOM 4627 N N . PRO A 1 560 ? 16.294 13.200 -18.848 1.00 93.25 560 PRO A N 1
ATOM 4628 C CA . PRO A 1 560 ? 15.588 14.393 -19.293 1.00 93.25 560 PRO A CA 1
ATOM 4629 C C . PRO A 1 560 ? 16.454 15.653 -19.134 1.00 93.25 560 PRO A C 1
ATOM 4631 O O . PRO A 1 560 ? 16.524 16.258 -18.062 1.00 93.25 560 PRO A O 1
ATOM 4634 N N . TRP A 1 561 ? 17.067 16.097 -20.239 1.00 90.44 561 TRP A N 1
ATOM 4635 C CA . TRP A 1 561 ? 18.081 17.163 -20.242 1.00 90.44 561 TRP A CA 1
ATOM 4636 C C . TRP A 1 561 ? 17.647 18.470 -19.562 1.00 90.44 561 TRP A C 1
ATOM 4638 O O . TRP A 1 561 ? 18.433 19.149 -18.899 1.00 90.44 561 TRP A O 1
ATOM 4648 N N . LYS A 1 562 ? 16.365 18.826 -19.698 1.00 90.00 562 LYS A N 1
ATOM 4649 C CA . LYS A 1 562 ? 15.778 20.054 -19.137 1.00 90.00 562 LYS A CA 1
ATOM 4650 C C . LYS A 1 562 ? 15.876 20.132 -17.608 1.00 90.00 562 LYS A C 1
ATOM 4652 O O . LYS A 1 562 ? 15.868 21.237 -17.079 1.00 90.00 562 LYS A O 1
ATOM 4657 N N . HIS A 1 563 ? 15.971 18.991 -16.925 1.00 91.19 563 HIS A N 1
ATOM 4658 C CA . HIS A 1 563 ? 16.017 18.904 -15.464 1.00 91.19 563 HIS A CA 1
ATOM 4659 C C . HIS A 1 563 ? 17.440 18.771 -14.899 1.00 91.19 563 HIS A C 1
ATOM 4661 O O . HIS A 1 563 ? 17.600 18.729 -13.683 1.00 91.19 563 HIS A O 1
ATOM 4667 N N . LEU A 1 564 ? 18.473 18.717 -15.750 1.00 91.25 564 LEU A N 1
ATOM 4668 C CA . LEU A 1 564 ? 19.866 18.704 -15.300 1.00 91.25 564 LEU A CA 1
ATOM 4669 C C . LEU A 1 564 ? 20.270 20.081 -14.738 1.00 91.25 564 LEU A C 1
ATOM 4671 O O . LEU A 1 564 ? 20.035 21.118 -15.376 1.00 91.25 564 LEU A O 1
ATOM 4675 N N . SER A 1 565 ? 20.961 20.076 -13.595 1.00 92.31 565 SER A N 1
ATOM 4676 C CA . SER A 1 565 ? 21.720 21.229 -13.094 1.00 92.31 565 SER A CA 1
ATOM 4677 C C . SER A 1 565 ? 22.853 21.605 -14.064 1.00 92.31 565 SER A C 1
ATOM 4679 O O . SER A 1 565 ? 23.191 20.845 -14.975 1.00 92.31 565 SER A O 1
ATOM 4681 N N . SER A 1 566 ? 23.442 22.792 -13.907 1.00 90.25 566 SER A N 1
ATOM 4682 C CA . SER A 1 566 ? 24.609 23.209 -14.703 1.00 90.25 566 SER A CA 1
ATOM 4683 C C . SER A 1 566 ? 25.780 22.234 -14.560 1.00 90.25 566 SER A C 1
ATOM 4685 O O . SER A 1 566 ? 26.361 21.837 -15.567 1.00 90.25 566 SER A O 1
ATOM 4687 N N . GLU A 1 567 ? 26.061 21.796 -13.333 1.00 92.44 567 GLU A N 1
ATOM 4688 C CA . GLU A 1 567 ? 27.100 20.812 -13.016 1.00 92.44 567 GLU A CA 1
ATOM 4689 C C . GLU A 1 567 ? 26.824 19.459 -13.687 1.00 92.44 567 GLU A C 1
ATOM 4691 O O . GLU A 1 567 ? 27.665 18.939 -14.420 1.00 92.44 567 GLU A O 1
ATOM 4696 N N . ASN A 1 568 ? 25.606 18.924 -13.550 1.00 94.06 568 ASN A N 1
ATOM 4697 C CA . ASN A 1 568 ? 25.252 17.632 -14.144 1.00 94.06 568 ASN A CA 1
ATOM 4698 C C . ASN A 1 568 ? 25.276 17.666 -15.679 1.00 94.06 568 ASN A C 1
ATOM 4700 O O . ASN A 1 568 ? 25.631 16.673 -16.318 1.00 94.06 568 ASN A O 1
ATOM 4704 N N . LYS A 1 569 ? 24.936 18.809 -16.295 1.00 93.88 569 LYS A N 1
ATOM 4705 C CA . LYS A 1 569 ? 25.098 19.002 -17.747 1.00 93.88 569 LYS A CA 1
ATOM 4706 C C . LYS A 1 569 ? 26.556 18.879 -18.163 1.00 93.88 569 LYS A C 1
ATOM 4708 O O . LYS A 1 569 ? 26.833 18.279 -19.197 1.00 93.88 569 LYS A O 1
ATOM 4713 N N . GLU A 1 570 ? 27.474 19.442 -17.383 1.00 92.88 570 GLU A N 1
ATOM 4714 C CA . GLU A 1 570 ? 28.903 19.369 -17.667 1.00 92.88 570 GLU A CA 1
ATOM 4715 C C . GLU A 1 570 ? 29.453 17.950 -17.490 1.00 92.88 570 GLU A C 1
ATOM 4717 O O . GLU A 1 570 ? 30.150 17.469 -18.385 1.00 92.88 570 GLU A O 1
ATOM 4722 N N . ILE A 1 571 ? 29.081 17.249 -16.412 1.00 94.50 571 ILE A N 1
ATOM 4723 C CA . ILE A 1 571 ? 29.453 15.841 -16.186 1.00 94.50 571 ILE A CA 1
ATOM 4724 C C . ILE A 1 571 ? 29.026 14.986 -17.383 1.00 94.50 571 ILE A C 1
ATOM 4726 O O . ILE A 1 571 ? 29.855 14.307 -17.998 1.00 94.50 571 ILE A O 1
ATOM 4730 N N . LEU A 1 572 ? 27.745 15.057 -17.755 1.00 94.44 572 LEU A N 1
ATOM 4731 C CA . LEU A 1 572 ? 27.197 14.237 -18.828 1.00 94.44 572 LEU A CA 1
ATOM 4732 C C . LEU A 1 572 ? 27.794 14.603 -20.195 1.00 94.44 572 LEU A C 1
ATOM 4734 O O . LEU A 1 572 ? 28.166 13.717 -20.968 1.00 94.44 572 LEU A O 1
ATOM 4738 N N . PHE A 1 573 ? 27.933 15.900 -20.487 1.00 94.00 573 PHE A N 1
ATOM 4739 C CA . PHE A 1 573 ? 28.554 16.365 -21.725 1.00 94.00 573 PHE A CA 1
ATOM 4740 C C . PHE A 1 573 ? 30.001 15.884 -21.844 1.00 94.00 573 PHE A C 1
ATOM 4742 O O . PHE A 1 573 ? 30.367 15.298 -22.862 1.00 94.00 573 PHE A O 1
ATOM 4749 N N . ASN A 1 574 ? 30.819 16.095 -20.809 1.00 93.56 574 ASN A N 1
ATOM 4750 C CA . ASN A 1 574 ? 32.224 15.696 -20.812 1.00 93.56 574 ASN A CA 1
ATOM 4751 C C . ASN A 1 574 ? 32.364 14.176 -20.949 1.00 93.56 574 ASN A C 1
ATOM 4753 O O . ASN A 1 574 ? 33.230 13.708 -21.695 1.00 93.56 574 ASN A O 1
ATOM 4757 N N . TYR A 1 575 ? 31.481 13.408 -20.301 1.00 95.19 575 TYR A N 1
ATOM 4758 C CA . TYR A 1 575 ? 31.428 11.962 -20.467 1.00 95.19 575 TYR A CA 1
ATOM 4759 C C . TYR A 1 575 ? 31.195 11.583 -21.933 1.00 95.19 575 TYR A C 1
ATOM 4761 O O . TYR A 1 575 ? 32.080 10.971 -22.534 1.00 95.19 575 TYR A O 1
ATOM 4769 N N . ILE A 1 576 ? 30.073 12.003 -22.532 1.00 94.81 576 ILE A N 1
ATOM 4770 C CA . ILE A 1 576 ? 29.713 11.687 -23.928 1.00 94.81 576 ILE A CA 1
ATOM 4771 C C . ILE A 1 576 ? 30.821 12.144 -24.882 1.00 94.81 576 ILE A C 1
ATOM 4773 O O . ILE A 1 576 ? 31.309 11.364 -25.703 1.00 94.81 576 ILE A O 1
ATOM 4777 N N . PHE A 1 577 ? 31.280 13.389 -24.734 1.00 93.81 577 PHE A N 1
ATOM 4778 C CA . PHE A 1 577 ? 32.312 13.976 -25.581 1.00 93.81 577 PHE A CA 1
ATOM 4779 C C . PHE A 1 577 ? 33.620 13.185 -25.524 1.00 93.81 577 PHE A C 1
ATOM 4781 O O . PHE A 1 577 ? 34.224 12.921 -26.563 1.00 93.81 577 PHE A O 1
ATOM 4788 N N . SER A 1 578 ? 34.048 12.738 -24.340 1.00 93.50 578 SER A N 1
ATOM 4789 C CA . SER A 1 578 ? 35.249 11.905 -24.212 1.00 93.50 578 SER A CA 1
ATOM 4790 C C . SER A 1 578 ? 35.122 10.571 -24.961 1.00 93.50 578 SER A C 1
ATOM 4792 O O . SER A 1 578 ? 36.107 10.081 -25.519 1.00 93.50 578 SER A O 1
ATOM 4794 N N . LYS A 1 579 ? 33.912 9.992 -25.025 1.00 94.81 579 LYS A N 1
ATOM 4795 C CA . LYS A 1 579 ? 33.668 8.693 -25.669 1.00 94.81 579 LYS A CA 1
ATOM 4796 C C . LYS A 1 579 ? 33.672 8.761 -27.193 1.00 94.81 579 LYS A C 1
ATOM 4798 O O . LYS A 1 579 ? 34.084 7.788 -27.820 1.00 94.81 579 LYS A O 1
ATOM 4803 N N . THR A 1 580 ? 33.362 9.916 -27.786 1.00 92.50 580 THR A N 1
ATOM 4804 C CA . THR A 1 580 ? 33.481 10.126 -29.247 1.00 92.50 580 THR A CA 1
ATOM 4805 C C . THR A 1 580 ? 34.906 9.904 -29.780 1.00 92.50 580 THR A C 1
ATOM 4807 O O . THR A 1 580 ? 35.090 9.613 -30.957 1.00 92.50 580 THR A O 1
ATOM 4810 N N .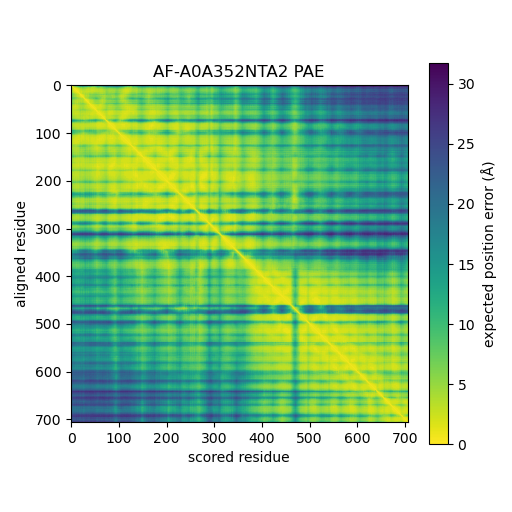 LYS A 1 581 ? 35.923 9.958 -28.905 1.00 90.44 581 LYS A N 1
ATOM 4811 C CA . LYS A 1 581 ? 37.351 9.828 -29.246 1.00 90.44 581 LYS A CA 1
ATOM 4812 C C . LYS A 1 581 ? 37.947 8.450 -28.933 1.00 90.44 581 LYS A C 1
ATOM 4814 O O . LYS A 1 581 ? 39.149 8.245 -29.097 1.00 90.44 581 LYS A O 1
ATOM 4819 N N . LYS A 1 582 ? 37.153 7.497 -28.431 1.00 91.69 582 LYS A N 1
ATOM 4820 C CA . LYS A 1 582 ? 37.646 6.165 -28.031 1.00 91.69 582 LYS A CA 1
ATOM 4821 C C . LYS A 1 582 ? 38.081 5.338 -29.242 1.00 91.69 582 LYS A C 1
ATOM 4823 O O . LYS A 1 582 ? 37.525 5.463 -30.320 1.00 91.69 582 LYS A O 1
ATOM 4828 N N . ARG A 1 583 ? 39.038 4.418 -29.080 1.00 88.94 583 ARG A N 1
ATOM 4829 C CA . ARG A 1 583 ? 39.451 3.506 -30.173 1.00 88.94 583 ARG A CA 1
ATOM 4830 C C . ARG A 1 583 ? 38.395 2.449 -30.519 1.00 88.94 583 ARG A C 1
ATOM 4832 O O . ARG A 1 583 ? 38.315 2.032 -31.672 1.00 88.94 583 ARG A O 1
ATOM 4839 N N . ASN A 1 584 ? 37.570 2.048 -29.553 1.00 92.12 584 ASN A N 1
ATOM 4840 C CA . ASN A 1 584 ? 36.480 1.099 -29.772 1.00 92.12 584 ASN A CA 1
ATOM 4841 C C . ASN A 1 584 ? 35.354 1.762 -30.586 1.00 92.12 584 ASN A C 1
ATOM 4843 O O . ASN A 1 584 ? 34.758 2.741 -30.138 1.00 92.12 584 ASN A O 1
ATOM 4847 N N . SER A 1 585 ? 35.071 1.228 -31.776 1.00 90.81 585 SER A N 1
ATOM 4848 C CA . SER A 1 585 ? 34.066 1.779 -32.689 1.00 90.81 585 SER A CA 1
ATOM 4849 C C . SER A 1 585 ? 32.642 1.699 -32.155 1.00 90.81 585 SER A C 1
ATOM 4851 O O . SER A 1 585 ? 31.872 2.619 -32.397 1.00 90.81 585 SER A O 1
ATOM 4853 N N . THR A 1 586 ? 32.294 0.656 -31.399 1.00 92.06 586 THR A N 1
ATOM 4854 C CA . THR A 1 586 ? 30.966 0.517 -30.786 1.00 92.06 586 THR A CA 1
ATOM 4855 C C . THR A 1 586 ? 30.705 1.658 -29.807 1.00 92.06 586 THR A C 1
ATOM 4857 O O . THR A 1 586 ? 29.680 2.322 -29.897 1.00 92.06 586 THR A O 1
ATOM 4860 N N . ILE A 1 587 ? 31.672 1.948 -28.928 1.00 94.31 587 ILE A N 1
ATOM 4861 C CA . ILE A 1 587 ? 31.571 3.054 -27.961 1.00 94.31 587 ILE A CA 1
ATOM 4862 C C . ILE A 1 587 ? 31.488 4.404 -28.676 1.00 94.31 587 ILE A C 1
ATOM 4864 O O . ILE A 1 587 ? 30.696 5.257 -28.280 1.00 94.31 587 ILE A O 1
ATOM 4868 N N . ARG A 1 588 ? 32.283 4.610 -29.735 1.00 94.38 588 ARG A N 1
ATOM 4869 C CA . ARG A 1 588 ? 32.196 5.846 -30.522 1.00 94.38 588 ARG A CA 1
ATOM 4870 C C . ARG A 1 588 ? 30.825 6.008 -31.161 1.00 94.38 588 ARG A C 1
ATOM 4872 O O . ARG A 1 588 ? 30.232 7.063 -30.990 1.00 94.38 588 ARG A O 1
ATOM 4879 N N . MET A 1 589 ? 30.320 4.992 -31.861 1.00 94.50 589 MET A N 1
ATOM 4880 C CA . MET A 1 589 ? 29.006 5.048 -32.513 1.00 94.50 589 MET A CA 1
ATOM 4881 C C . MET A 1 589 ? 27.895 5.364 -31.511 1.00 94.50 589 MET A C 1
ATOM 4883 O O . MET A 1 589 ? 27.090 6.256 -31.755 1.00 94.50 589 MET A O 1
ATOM 4887 N N . GLU A 1 590 ? 27.917 4.715 -30.350 1.00 95.06 590 GLU A N 1
ATOM 4888 C CA . GLU A 1 590 ? 26.941 4.953 -29.288 1.00 95.06 590 GLU A CA 1
ATOM 4889 C C . GLU A 1 590 ? 27.028 6.384 -28.725 1.00 95.06 590 GLU A C 1
ATOM 4891 O O . GLU A 1 590 ? 26.019 7.053 -28.504 1.00 95.06 590 GLU A O 1
ATOM 4896 N N . ALA A 1 591 ? 28.244 6.918 -28.576 1.00 95.81 591 ALA A N 1
ATOM 4897 C CA . ALA A 1 591 ? 28.444 8.309 -28.182 1.00 95.81 591 ALA A CA 1
ATOM 4898 C C . ALA A 1 591 ? 27.943 9.298 -29.248 1.00 95.81 591 ALA A C 1
ATOM 4900 O O . ALA A 1 591 ? 27.374 10.333 -28.903 1.00 95.81 591 ALA A O 1
ATOM 4901 N N . LEU A 1 592 ? 28.123 8.990 -30.536 1.00 95.25 592 LEU A N 1
ATOM 4902 C CA . LEU A 1 592 ? 27.594 9.799 -31.638 1.00 95.25 592 LEU A CA 1
ATOM 4903 C C . LEU A 1 592 ? 26.055 9.783 -31.659 1.00 95.25 592 LEU A C 1
ATOM 4905 O O . LEU A 1 592 ? 25.441 10.829 -31.879 1.00 95.25 592 LEU A O 1
ATOM 4909 N N . GLU A 1 593 ? 25.415 8.647 -31.366 1.00 94.50 593 GLU A N 1
ATOM 4910 C CA . GLU A 1 593 ? 23.959 8.598 -31.168 1.00 94.50 593 GLU A CA 1
ATOM 4911 C C . GLU A 1 593 ? 23.515 9.504 -30.014 1.00 94.50 593 GLU A C 1
ATOM 4913 O O . GLU A 1 593 ? 22.596 10.309 -30.180 1.00 94.50 593 GLU A O 1
ATOM 4918 N N . ALA A 1 594 ? 24.187 9.425 -28.861 1.00 94.38 594 ALA A N 1
ATOM 4919 C CA . ALA A 1 594 ? 23.877 10.277 -27.714 1.00 94.38 594 ALA A CA 1
ATOM 4920 C C . ALA A 1 594 ? 24.010 11.773 -28.062 1.00 94.38 594 ALA A C 1
ATOM 4922 O O . ALA A 1 594 ? 23.150 12.580 -27.703 1.00 94.38 594 ALA A O 1
ATOM 4923 N N . VAL A 1 595 ? 25.029 12.150 -28.841 1.00 94.06 595 VAL A N 1
ATOM 4924 C CA . VAL A 1 595 ? 25.178 13.514 -29.376 1.00 94.06 595 VAL A CA 1
ATOM 4925 C C . VAL A 1 595 ? 23.978 13.922 -30.234 1.00 94.06 595 VAL A C 1
ATOM 4927 O O . VAL A 1 595 ? 23.493 15.045 -30.100 1.00 94.06 595 VAL A O 1
ATOM 4930 N N . LEU A 1 596 ? 23.481 13.044 -31.110 1.00 92.44 596 LEU A N 1
ATOM 4931 C CA . LEU A 1 596 ? 22.323 13.333 -31.965 1.00 92.44 596 LEU A CA 1
ATOM 4932 C C . LEU A 1 596 ? 21.022 13.506 -31.180 1.00 92.44 596 LEU A C 1
ATOM 4934 O O . LEU A 1 596 ? 20.197 14.343 -31.572 1.00 92.44 596 LEU A O 1
ATOM 4938 N N . VAL A 1 597 ? 20.845 12.730 -30.106 1.00 91.62 597 VAL A N 1
ATOM 4939 C CA . VAL A 1 597 ? 19.706 12.839 -29.182 1.00 91.62 597 VAL A CA 1
ATOM 4940 C C . VAL A 1 597 ? 19.737 14.191 -28.476 1.00 91.62 597 VAL A C 1
ATOM 4942 O O . VAL A 1 597 ? 18.748 14.920 -28.495 1.00 91.62 597 VAL A O 1
ATOM 4945 N N . PHE A 1 598 ? 20.893 14.578 -27.934 1.00 89.44 598 PHE A N 1
ATOM 4946 C CA . PHE A 1 598 ? 21.034 15.826 -27.184 1.00 89.44 598 PHE A CA 1
ATOM 4947 C C . PHE A 1 598 ? 21.331 17.057 -28.040 1.00 89.44 598 PHE A C 1
ATOM 4949 O O . PHE A 1 598 ? 21.405 18.159 -27.504 1.00 89.44 598 PHE A O 1
ATOM 4956 N N . SER A 1 599 ? 21.473 16.924 -29.360 1.00 84.06 599 SER A N 1
ATOM 4957 C CA . SER A 1 599 ? 21.968 17.994 -30.235 1.00 84.06 599 SER A CA 1
ATOM 4958 C C . SER A 1 599 ? 21.207 19.314 -30.071 1.00 84.06 599 SER A C 1
ATOM 4960 O O . SER A 1 599 ? 21.821 20.374 -30.005 1.00 84.06 599 SER A O 1
ATOM 4962 N N . GLY A 1 600 ? 19.873 19.257 -29.973 1.00 82.88 600 GLY A N 1
ATOM 4963 C CA . GLY A 1 600 ? 19.032 20.450 -29.845 1.00 82.88 600 GLY A CA 1
ATOM 4964 C C . GLY A 1 600 ? 19.234 21.179 -28.517 1.00 82.88 600 GLY A C 1
ATOM 4965 O O . GLY A 1 600 ? 19.156 22.404 -28.464 1.00 82.88 600 GLY A O 1
ATOM 4966 N N . ASP A 1 601 ? 19.534 20.444 -27.451 1.00 84.38 601 ASP A N 1
ATOM 4967 C CA . ASP A 1 601 ? 19.812 21.022 -26.143 1.00 84.38 601 ASP A CA 1
ATOM 4968 C C . ASP A 1 601 ? 21.282 21.438 -25.983 1.00 84.38 601 ASP A C 1
ATOM 4970 O O . ASP A 1 601 ? 21.562 22.488 -25.402 1.00 84.38 601 ASP A O 1
ATOM 4974 N N . LEU A 1 602 ? 22.219 20.680 -26.560 1.00 79.88 602 LEU A N 1
ATOM 4975 C CA . LEU A 1 602 ? 23.642 21.025 -26.627 1.00 79.88 602 LEU A CA 1
ATOM 4976 C C . LEU A 1 602 ? 23.872 22.331 -27.389 1.00 79.88 602 LEU A C 1
ATOM 4978 O O . LEU A 1 602 ? 24.685 23.148 -26.964 1.00 79.88 602 LEU A O 1
ATOM 4982 N N . MET A 1 603 ? 23.118 22.567 -28.465 1.00 77.25 603 MET A N 1
ATOM 4983 C CA . MET A 1 603 ? 23.172 23.812 -29.236 1.00 77.25 603 MET A CA 1
ATOM 4984 C C . MET A 1 603 ? 22.750 25.052 -28.438 1.00 77.25 603 MET A C 1
ATOM 4986 O O . MET A 1 603 ? 23.136 26.157 -28.807 1.00 77.25 603 MET A O 1
ATOM 4990 N N . LYS A 1 604 ? 21.996 24.905 -27.340 1.00 83.25 604 LYS A N 1
ATOM 4991 C CA . LYS A 1 604 ? 21.626 26.040 -26.474 1.00 83.25 604 LYS A CA 1
ATOM 4992 C C . LYS A 1 604 ? 22.790 26.510 -25.602 1.00 83.25 604 LYS A C 1
ATOM 4994 O O . LYS A 1 604 ? 22.800 27.654 -25.162 1.00 83.25 604 LYS A O 1
ATOM 4999 N N . SER A 1 605 ? 23.765 25.639 -25.336 1.00 84.94 605 SER A N 1
ATOM 5000 C CA . SER A 1 605 ? 24.975 25.981 -24.588 1.00 84.94 605 SER A CA 1
ATOM 5001 C C . SER A 1 605 ? 26.086 26.368 -25.557 1.00 84.94 605 SER A C 1
ATOM 5003 O O . SER A 1 605 ? 26.632 25.517 -26.260 1.00 84.94 605 SER A O 1
ATOM 5005 N N . ARG A 1 606 ? 26.462 27.653 -25.570 1.00 84.19 606 ARG A N 1
ATOM 5006 C CA . ARG A 1 606 ? 27.518 28.165 -26.457 1.00 84.19 606 ARG A CA 1
ATOM 5007 C C . ARG A 1 606 ? 28.846 27.417 -26.275 1.00 84.19 606 ARG A C 1
ATOM 5009 O O . ARG A 1 606 ? 29.436 26.991 -27.260 1.00 84.19 606 ARG A O 1
ATOM 5016 N N . ASN A 1 607 ? 29.256 27.168 -25.029 1.00 87.81 607 ASN A N 1
ATOM 5017 C CA . ASN A 1 607 ? 30.495 26.446 -24.709 1.00 87.81 607 ASN A CA 1
ATOM 5018 C C . ASN A 1 607 ? 30.493 25.009 -25.269 1.00 87.81 607 ASN A C 1
ATOM 5020 O O . ASN A 1 607 ? 31.441 24.582 -25.929 1.00 87.81 607 ASN A O 1
ATOM 5024 N N . PHE A 1 608 ? 29.407 24.258 -25.053 1.00 89.88 608 PHE A N 1
ATOM 5025 C CA . PHE A 1 608 ? 29.308 22.885 -25.562 1.00 89.88 608 PHE A CA 1
ATOM 5026 C C . PHE A 1 608 ? 29.259 22.860 -27.087 1.00 89.88 608 PHE A C 1
ATOM 5028 O O . PHE A 1 608 ? 29.957 22.060 -27.711 1.00 89.88 608 PHE A O 1
ATOM 5035 N N . MET A 1 609 ? 28.491 23.769 -27.691 1.00 87.25 609 MET A N 1
ATOM 5036 C CA . MET A 1 609 ? 28.406 23.905 -29.140 1.00 87.25 609 MET A CA 1
ATOM 5037 C C . MET A 1 609 ? 29.779 24.189 -29.762 1.00 87.25 609 MET A C 1
ATOM 5039 O O . MET A 1 609 ? 30.171 23.493 -30.695 1.00 87.25 609 MET A O 1
ATOM 5043 N N . GLU A 1 610 ? 30.530 25.165 -29.247 1.00 88.62 610 GLU A N 1
ATOM 5044 C CA . GLU A 1 610 ? 31.852 25.530 -29.772 1.00 88.62 610 GLU A CA 1
ATOM 5045 C C . GLU A 1 610 ? 32.847 24.363 -29.669 1.00 88.62 610 GLU A C 1
ATOM 5047 O O . GLU A 1 610 ? 33.523 24.041 -30.651 1.00 88.62 610 GLU A O 1
ATOM 5052 N N . LYS A 1 611 ? 32.878 23.655 -28.528 1.00 89.81 611 LYS A N 1
ATOM 5053 C CA . LYS A 1 611 ? 33.701 22.444 -28.351 1.00 89.81 611 LYS A CA 1
ATOM 5054 C C . LYS A 1 611 ? 33.352 21.355 -29.370 1.00 89.81 611 LYS A C 1
ATOM 5056 O O . LYS A 1 611 ? 34.255 20.746 -29.948 1.00 89.81 611 LYS A O 1
ATOM 5061 N N . MET A 1 612 ? 32.061 21.125 -29.611 1.00 88.94 612 MET A N 1
ATOM 5062 C CA . MET A 1 612 ? 31.582 20.135 -30.578 1.00 88.94 612 MET A CA 1
ATOM 5063 C C . MET A 1 612 ? 31.932 20.532 -32.010 1.00 88.94 612 MET A C 1
ATOM 5065 O O . MET A 1 612 ? 32.547 19.740 -32.720 1.00 88.94 612 MET A O 1
ATOM 5069 N N . LYS A 1 613 ? 31.630 21.769 -32.423 1.00 88.44 613 LYS A N 1
ATOM 5070 C CA . LYS A 1 613 ? 31.967 22.272 -33.763 1.00 88.44 613 LYS A CA 1
ATOM 5071 C C . LYS A 1 613 ? 33.460 22.158 -34.044 1.00 88.44 613 LYS A C 1
ATOM 5073 O O . LYS A 1 613 ? 33.843 21.638 -35.087 1.00 88.44 613 LYS A O 1
ATOM 5078 N N . LYS A 1 614 ? 34.302 22.574 -33.091 1.00 89.56 614 LYS A N 1
ATOM 5079 C CA . LYS A 1 614 ? 35.759 22.444 -33.207 1.00 89.56 614 LYS A CA 1
ATOM 5080 C C . LYS A 1 614 ? 36.177 20.986 -33.382 1.00 89.56 614 LYS A C 1
ATOM 5082 O O . LYS A 1 614 ? 37.015 20.701 -34.225 1.00 89.56 614 LYS A O 1
ATOM 5087 N N . HIS A 1 615 ? 35.600 20.067 -32.610 1.00 90.44 615 HIS A N 1
ATOM 5088 C CA . HIS A 1 615 ? 35.940 18.652 -32.718 1.00 90.44 615 HIS A CA 1
ATOM 5089 C C . HIS A 1 615 ? 35.539 18.050 -34.069 1.00 90.44 615 HIS A C 1
ATOM 5091 O O . HIS A 1 615 ? 36.392 17.461 -34.721 1.00 90.44 615 HIS A O 1
ATOM 5097 N N . PHE A 1 616 ? 34.286 18.219 -34.500 1.00 89.25 616 PHE A N 1
ATOM 5098 C CA . PHE A 1 616 ? 33.778 17.599 -35.729 1.00 89.25 616 PHE A CA 1
ATOM 5099 C C . PHE A 1 616 ? 34.338 18.236 -37.006 1.00 89.25 616 PHE A C 1
ATOM 5101 O O . PHE A 1 616 ? 34.554 17.516 -37.974 1.00 89.25 616 PHE A O 1
ATOM 5108 N N . ASN A 1 617 ? 34.676 19.532 -37.002 1.00 86.62 617 ASN A N 1
ATOM 5109 C CA . ASN A 1 617 ? 35.380 20.163 -38.129 1.00 86.62 617 ASN A CA 1
ATOM 5110 C C . ASN A 1 617 ? 36.784 19.579 -38.361 1.00 86.62 617 ASN A C 1
ATOM 5112 O O . ASN A 1 617 ? 37.278 19.617 -39.482 1.00 86.62 617 ASN A O 1
ATOM 5116 N N . LEU A 1 618 ? 37.434 19.051 -37.317 1.00 86.94 618 LEU A N 1
ATOM 5117 C CA . LEU A 1 618 ? 38.756 18.422 -37.431 1.00 86.94 618 LEU A CA 1
ATOM 5118 C C . LEU A 1 618 ? 38.685 16.976 -37.938 1.00 86.94 618 LEU A C 1
ATOM 5120 O O . LEU A 1 618 ? 39.713 16.403 -38.295 1.00 86.94 618 LEU A O 1
ATOM 5124 N N . ILE A 1 619 ? 37.500 16.361 -37.955 1.00 86.00 619 ILE A N 1
ATOM 5125 C CA . ILE A 1 619 ? 37.332 14.999 -38.454 1.00 86.00 619 ILE A CA 1
ATOM 5126 C C . ILE A 1 619 ? 37.163 15.075 -39.972 1.00 86.00 619 ILE A C 1
ATOM 5128 O O . ILE A 1 619 ? 36.136 15.522 -40.464 1.00 86.00 619 ILE A O 1
ATOM 5132 N N . THR A 1 620 ? 38.166 14.612 -40.715 1.00 80.31 620 THR A N 1
ATOM 5133 C CA . THR A 1 620 ? 38.144 14.556 -42.192 1.00 80.31 620 THR A CA 1
ATOM 5134 C C . THR A 1 620 ? 38.329 13.137 -42.737 1.00 80.31 620 THR A C 1
ATOM 5136 O O . THR A 1 620 ? 38.009 12.850 -43.893 1.00 80.31 620 THR A O 1
ATOM 5139 N N . ALA A 1 621 ? 38.814 12.219 -41.897 1.00 84.38 621 ALA A N 1
ATOM 5140 C CA . ALA A 1 621 ? 39.094 10.842 -42.273 1.00 84.38 621 ALA A CA 1
ATOM 5141 C C . ALA A 1 621 ? 37.816 9.992 -42.369 1.00 84.38 621 ALA A C 1
ATOM 5143 O O . ALA A 1 621 ? 36.961 10.019 -41.481 1.00 84.38 621 ALA A O 1
ATOM 5144 N N . LYS A 1 622 ? 37.727 9.174 -43.424 1.00 86.62 622 LYS A N 1
ATOM 5145 C CA . LYS A 1 622 ? 36.660 8.181 -43.609 1.00 86.62 622 LYS A CA 1
ATOM 5146 C C . LYS A 1 622 ? 36.816 7.029 -42.610 1.00 86.62 622 LYS A C 1
ATOM 5148 O O . LYS A 1 622 ? 37.845 6.351 -42.604 1.00 86.62 622 LYS A O 1
ATOM 5153 N N . SER A 1 623 ? 35.780 6.740 -41.819 1.00 86.94 623 SER A N 1
ATOM 5154 C CA . SER A 1 623 ? 35.729 5.513 -41.013 1.00 86.94 623 SER A CA 1
ATOM 5155 C C . SER A 1 623 ? 35.551 4.287 -41.908 1.00 86.94 623 SER A C 1
ATOM 5157 O O . SER A 1 623 ? 34.825 4.320 -42.907 1.00 86.94 623 SER A O 1
ATOM 5159 N N . ARG A 1 624 ? 36.170 3.168 -41.512 1.00 85.69 624 ARG A N 1
ATOM 5160 C CA . ARG A 1 624 ? 35.960 1.852 -42.142 1.00 85.69 624 ARG A CA 1
ATOM 5161 C C . ARG A 1 624 ? 34.533 1.331 -41.944 1.00 85.69 624 ARG A C 1
ATOM 5163 O O . ARG A 1 624 ? 34.109 0.444 -42.675 1.00 85.69 624 ARG A O 1
ATOM 5170 N N . ILE A 1 625 ? 33.803 1.852 -40.957 1.00 87.12 625 ILE A N 1
ATOM 5171 C CA . ILE A 1 625 ? 32.415 1.480 -40.684 1.00 87.12 625 ILE A CA 1
ATOM 5172 C C . ILE A 1 625 ? 31.511 2.551 -41.288 1.00 87.12 625 ILE A C 1
ATOM 5174 O O . ILE A 1 625 ? 31.434 3.669 -40.785 1.00 87.12 625 ILE A O 1
ATOM 5178 N N . THR A 1 626 ? 30.790 2.204 -42.353 1.00 87.44 626 THR A N 1
ATOM 5179 C CA . THR A 1 626 ? 29.945 3.158 -43.090 1.00 87.44 626 THR A CA 1
ATOM 5180 C C . THR A 1 626 ? 28.869 3.799 -42.214 1.00 87.44 626 THR A C 1
ATOM 5182 O O . THR A 1 626 ? 28.628 4.998 -42.309 1.00 87.44 626 THR A O 1
ATOM 5185 N N . ALA A 1 627 ? 28.289 3.028 -41.291 1.00 88.88 627 ALA A N 1
ATOM 5186 C CA . ALA A 1 627 ? 27.302 3.516 -40.330 1.00 88.88 627 ALA A CA 1
ATOM 5187 C C . ALA A 1 627 ? 27.845 4.626 -39.403 1.00 88.88 627 ALA A C 1
ATOM 5189 O O . ALA A 1 627 ? 27.106 5.522 -39.011 1.00 88.88 627 ALA A O 1
ATOM 5190 N N . GLU A 1 628 ? 29.145 4.621 -39.093 1.00 91.69 628 GLU A N 1
ATOM 5191 C CA . GLU A 1 628 ? 29.781 5.681 -38.300 1.00 91.69 628 GLU A CA 1
ATOM 5192 C C . GLU A 1 628 ? 29.899 6.984 -39.107 1.00 91.69 628 GLU A C 1
ATOM 5194 O O . GLU A 1 628 ? 29.598 8.060 -38.591 1.00 91.69 628 GLU A O 1
ATOM 5199 N N . ASN A 1 629 ? 30.250 6.894 -40.397 1.00 91.62 629 ASN A N 1
ATOM 5200 C CA . ASN A 1 629 ? 30.275 8.057 -41.295 1.00 91.62 629 ASN A CA 1
ATOM 5201 C C . ASN A 1 629 ? 28.883 8.693 -41.424 1.00 91.62 629 ASN A C 1
ATOM 5203 O O . ASN A 1 629 ? 28.769 9.917 -41.456 1.00 91.62 629 ASN A O 1
ATOM 5207 N N . PHE A 1 630 ? 27.830 7.871 -41.440 1.00 91.94 630 PHE A N 1
ATOM 5208 C CA . PHE A 1 630 ? 26.445 8.337 -41.488 1.00 91.94 630 PHE A CA 1
ATOM 5209 C C . PHE A 1 630 ? 26.025 9.097 -40.229 1.00 91.94 630 PHE A C 1
ATOM 5211 O O . PHE A 1 630 ? 25.417 10.166 -40.319 1.00 91.94 630 PHE A O 1
ATOM 5218 N N . LEU A 1 631 ? 26.409 8.606 -39.050 1.00 93.06 631 LEU A N 1
ATOM 5219 C CA . LEU A 1 631 ? 26.195 9.327 -37.796 1.00 93.06 631 LEU A CA 1
ATOM 5220 C C . LEU A 1 631 ? 26.906 10.687 -37.799 1.00 93.06 631 LEU A C 1
ATOM 5222 O O . LEU A 1 631 ? 26.292 11.696 -37.450 1.00 93.06 631 LEU A O 1
ATOM 5226 N N . ILE A 1 632 ? 28.163 10.738 -38.254 1.00 92.44 632 ILE A N 1
ATOM 5227 C CA . ILE A 1 632 ? 28.922 11.993 -38.378 1.00 92.44 632 ILE A CA 1
ATOM 5228 C C . ILE A 1 632 ? 28.242 12.943 -39.369 1.00 92.44 632 ILE A C 1
ATOM 5230 O O . ILE A 1 632 ? 28.052 14.114 -39.051 1.00 92.44 632 ILE A O 1
ATOM 5234 N N . PHE A 1 633 ? 27.791 12.452 -40.526 1.00 91.75 633 PHE A N 1
ATOM 5235 C CA . PHE A 1 633 ? 27.028 13.249 -41.490 1.00 91.75 633 PHE A CA 1
ATOM 5236 C C . PHE A 1 633 ? 25.783 13.889 -40.851 1.00 91.75 633 PHE A C 1
ATOM 5238 O O . PHE A 1 633 ? 25.568 15.098 -40.979 1.00 91.75 633 PHE A O 1
ATOM 5245 N N . LYS A 1 634 ? 24.988 13.108 -40.104 1.00 91.88 634 LYS A N 1
ATOM 5246 C CA . LYS A 1 634 ? 23.801 13.612 -39.393 1.00 91.88 634 LYS A CA 1
ATOM 5247 C C . LYS A 1 634 ? 24.163 14.675 -38.352 1.00 91.88 634 LYS A C 1
ATOM 5249 O O . LYS A 1 634 ? 23.450 15.673 -38.234 1.00 91.88 634 LYS A O 1
ATOM 5254 N N . ILE A 1 635 ? 25.261 14.485 -37.617 1.00 91.56 635 ILE A N 1
ATOM 5255 C CA . ILE A 1 635 ? 25.749 15.457 -36.627 1.00 91.56 635 ILE A CA 1
ATOM 5256 C C . ILE A 1 635 ? 26.190 16.747 -37.319 1.00 91.56 635 ILE A C 1
ATOM 5258 O O . ILE A 1 635 ? 25.759 17.821 -36.905 1.00 91.56 635 ILE A O 1
ATOM 5262 N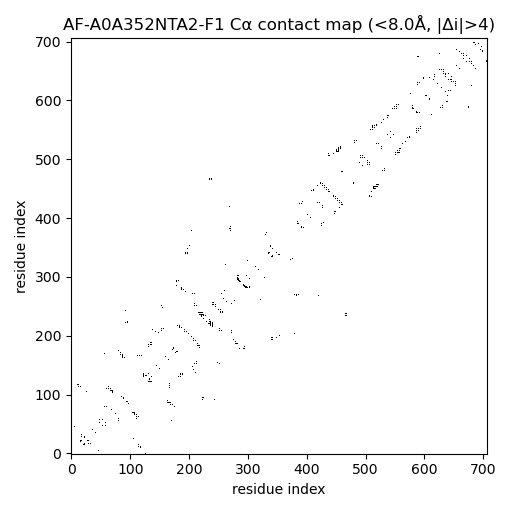 N . ASN A 1 636 ? 26.977 16.654 -38.393 1.00 90.44 636 ASN A N 1
ATOM 5263 C CA . ASN A 1 636 ? 27.470 17.807 -39.150 1.00 90.44 636 ASN A CA 1
ATOM 5264 C C . ASN A 1 636 ? 26.312 18.661 -39.676 1.00 90.44 636 ASN A C 1
ATOM 5266 O O . ASN A 1 636 ? 26.317 19.882 -39.502 1.00 90.44 636 ASN A O 1
ATOM 5270 N N . LYS A 1 637 ? 25.278 18.005 -40.222 1.00 89.00 637 LYS A N 1
ATOM 5271 C CA . LYS A 1 637 ? 24.046 18.664 -40.668 1.00 89.00 637 LYS A CA 1
ATOM 5272 C C . LYS A 1 637 ? 23.314 19.344 -39.510 1.00 89.00 637 LYS A C 1
ATOM 5274 O O . LYS A 1 637 ? 22.898 20.485 -39.650 1.00 89.00 637 LYS A O 1
ATOM 5279 N N . LYS A 1 638 ? 23.163 18.678 -38.359 1.00 88.12 638 LYS A N 1
ATOM 5280 C CA . LYS A 1 638 ? 22.484 19.270 -37.193 1.00 88.12 638 LYS A CA 1
ATOM 5281 C C . LYS A 1 638 ? 23.259 20.425 -36.554 1.00 88.12 638 LYS A C 1
ATOM 5283 O O . LYS A 1 638 ? 22.639 21.346 -36.036 1.00 88.12 638 LYS A O 1
ATOM 5288 N N . LEU A 1 639 ? 24.591 20.381 -36.564 1.00 84.94 639 LEU A N 1
ATOM 5289 C CA . LEU A 1 639 ? 25.445 21.432 -36.004 1.00 84.94 639 LEU A CA 1
ATOM 5290 C C . LEU A 1 639 ? 25.668 22.610 -36.968 1.00 84.94 639 LEU A C 1
ATOM 5292 O O . LEU A 1 639 ? 26.303 23.587 -36.563 1.00 84.94 639 LEU A O 1
ATOM 5296 N N . ASN A 1 640 ? 25.155 22.545 -38.204 1.00 84.19 640 ASN A N 1
ATOM 5297 C CA . ASN A 1 640 ? 25.405 23.518 -39.272 1.00 84.19 640 ASN A CA 1
ATOM 5298 C C . ASN A 1 640 ? 26.914 23.778 -39.454 1.00 84.19 640 ASN A C 1
ATOM 5300 O O . ASN A 1 640 ? 27.381 24.915 -39.337 1.00 84.19 640 ASN A O 1
ATOM 5304 N N . LEU A 1 641 ? 27.692 22.704 -39.633 1.00 82.00 641 LEU A N 1
ATOM 5305 C CA . LEU A 1 641 ? 29.123 22.800 -39.948 1.00 82.00 641 LEU A CA 1
ATOM 5306 C C . LEU A 1 641 ? 29.343 23.234 -41.403 1.00 82.00 641 LEU A C 1
ATOM 5308 O O . LEU A 1 641 ? 28.399 23.255 -42.190 1.00 82.00 641 LEU A O 1
ATOM 5312 N N . ASN A 1 642 ? 30.592 23.560 -41.764 1.00 78.12 642 ASN A N 1
ATOM 5313 C CA . ASN A 1 642 ? 30.936 23.965 -43.130 1.00 78.12 642 ASN A CA 1
ATOM 5314 C C . ASN A 1 642 ? 30.420 22.935 -44.160 1.00 78.12 642 ASN A C 1
ATOM 5316 O O . ASN A 1 642 ? 30.494 21.717 -43.940 1.00 78.12 642 ASN A O 1
ATOM 5320 N N . ASN A 1 643 ? 29.911 23.438 -45.286 1.00 77.25 643 ASN A N 1
ATOM 5321 C CA . ASN A 1 643 ? 29.361 22.642 -46.376 1.00 77.25 643 ASN A CA 1
ATOM 5322 C C . ASN A 1 643 ? 30.383 21.633 -46.905 1.00 77.25 643 ASN A C 1
ATOM 5324 O O . ASN A 1 643 ? 30.003 20.499 -47.169 1.00 77.25 643 ASN A O 1
ATOM 5328 N N . ASP A 1 644 ? 31.670 21.978 -46.965 1.00 79.56 644 ASP A N 1
ATOM 5329 C CA . ASP A 1 644 ? 32.709 21.075 -47.481 1.00 79.56 644 ASP A CA 1
ATOM 5330 C C . ASP A 1 644 ? 32.861 19.807 -46.629 1.00 79.56 644 ASP A C 1
ATOM 5332 O O . ASP A 1 644 ? 32.866 18.687 -47.145 1.00 79.56 644 ASP A O 1
ATOM 5336 N N . VAL A 1 645 ? 32.904 19.961 -45.300 1.00 79.50 645 VAL A N 1
ATOM 5337 C CA . VAL A 1 645 ? 33.003 18.834 -44.355 1.00 79.50 645 VAL A CA 1
ATOM 5338 C C . VAL A 1 645 ? 31.724 17.996 -44.400 1.00 79.50 645 VAL A C 1
ATOM 5340 O O . VAL A 1 645 ? 31.770 16.765 -44.438 1.00 79.50 645 VAL A O 1
ATOM 5343 N N . THR A 1 646 ? 30.564 18.651 -44.450 1.00 83.69 646 THR A N 1
ATOM 5344 C CA . THR A 1 646 ? 29.264 17.971 -44.529 1.00 83.69 646 THR A CA 1
ATOM 5345 C C . THR A 1 646 ? 29.112 17.187 -45.838 1.00 83.69 646 THR A C 1
ATOM 5347 O O . THR A 1 646 ? 28.699 16.026 -45.812 1.00 83.69 646 THR A O 1
ATOM 5350 N N . ASN A 1 647 ? 29.506 17.774 -46.970 1.00 83.69 647 ASN A N 1
ATOM 5351 C CA . ASN A 1 647 ? 29.475 17.149 -48.293 1.00 83.69 647 ASN A CA 1
ATOM 5352 C C . ASN A 1 647 ? 30.460 15.982 -48.397 1.00 83.69 647 ASN A C 1
ATOM 5354 O O . ASN A 1 647 ? 30.123 14.951 -48.976 1.00 83.69 647 ASN A O 1
ATOM 5358 N N . THR A 1 648 ? 31.633 16.096 -47.770 1.00 85.94 648 THR A N 1
ATOM 5359 C CA . THR A 1 648 ? 32.615 15.004 -47.698 1.00 85.94 648 THR A CA 1
ATOM 5360 C C . THR A 1 648 ? 32.024 13.773 -47.006 1.00 85.94 648 THR A C 1
ATOM 5362 O O . THR A 1 648 ? 32.086 12.663 -47.536 1.00 85.94 648 THR A O 1
ATOM 5365 N N . PHE A 1 649 ? 31.372 13.949 -45.851 1.00 85.75 649 PHE A N 1
ATOM 5366 C CA . PHE A 1 649 ? 30.724 12.829 -45.160 1.00 85.75 649 PHE A CA 1
ATOM 5367 C C . PHE A 1 649 ? 29.479 12.316 -45.885 1.00 85.75 649 PHE A C 1
ATOM 5369 O O . PHE A 1 649 ? 29.246 11.109 -45.872 1.00 85.75 649 PHE A O 1
ATOM 5376 N N . LYS A 1 650 ? 28.726 13.183 -46.577 1.00 85.38 650 LYS A N 1
ATOM 5377 C CA . LYS A 1 650 ? 27.644 12.755 -47.477 1.00 85.38 650 LYS A CA 1
ATOM 5378 C C . LYS A 1 650 ? 28.181 11.821 -48.565 1.00 85.38 650 LYS A C 1
ATOM 5380 O O . LYS A 1 650 ? 27.633 10.742 -48.763 1.00 85.38 650 LYS A O 1
ATOM 5385 N N . TYR A 1 651 ? 29.297 12.182 -49.197 1.00 85.50 651 TYR A N 1
ATOM 5386 C CA . TYR A 1 651 ? 29.970 11.335 -50.181 1.00 85.50 651 TYR A CA 1
ATOM 5387 C C . TYR A 1 651 ? 30.439 10.001 -49.577 1.00 85.50 651 TYR A C 1
ATOM 5389 O O . TYR A 1 651 ? 30.250 8.948 -50.182 1.00 85.50 651 TYR A O 1
ATOM 5397 N N . TYR A 1 652 ? 30.977 9.999 -48.352 1.00 85.31 652 TYR A N 1
ATOM 5398 C CA . TYR A 1 652 ? 31.361 8.759 -47.661 1.00 85.31 652 TYR A CA 1
ATOM 5399 C C . TYR A 1 652 ? 30.190 7.841 -47.301 1.00 85.31 652 TYR A C 1
ATOM 5401 O O . TYR A 1 652 ? 30.429 6.655 -47.053 1.00 85.31 652 TYR A O 1
ATOM 5409 N N . CYS A 1 653 ? 28.963 8.365 -47.271 1.00 83.31 653 CYS A N 1
ATOM 5410 C CA . CYS A 1 653 ? 27.756 7.572 -47.063 1.00 83.31 653 CYS A CA 1
ATOM 5411 C C . CYS A 1 653 ? 27.271 6.881 -48.340 1.00 83.31 653 CYS A C 1
ATOM 5413 O O . CYS A 1 653 ? 26.532 5.915 -48.217 1.00 83.31 653 CYS A O 1
ATOM 5415 N N . ASN A 1 654 ? 27.696 7.304 -49.540 1.00 81.25 654 ASN A N 1
ATOM 5416 C CA . ASN A 1 654 ? 27.246 6.690 -50.791 1.00 81.25 654 ASN A CA 1
ATOM 5417 C C . ASN A 1 654 ? 27.551 5.185 -50.813 1.00 81.25 654 ASN A C 1
ATOM 5419 O O . ASN A 1 654 ? 28.712 4.758 -50.800 1.00 81.25 654 ASN A O 1
ATOM 5423 N N . LEU A 1 655 ? 26.487 4.383 -50.848 1.00 77.75 655 LEU A N 1
ATOM 5424 C CA . LEU A 1 655 ? 26.576 2.932 -50.858 1.00 77.75 655 LEU A CA 1
ATOM 5425 C C . LEU A 1 655 ? 26.676 2.428 -52.292 1.00 77.75 655 LEU A C 1
ATOM 5427 O O . LEU A 1 655 ? 25.764 2.600 -53.094 1.00 77.75 655 LEU A O 1
ATOM 5431 N N . THR A 1 656 ? 27.775 1.753 -52.609 1.00 79.81 656 THR A N 1
ATOM 5432 C CA . THR A 1 656 ? 27.839 0.915 -53.808 1.00 79.81 656 THR A CA 1
ATOM 5433 C C . THR A 1 656 ? 27.106 -0.403 -53.552 1.00 79.81 656 THR A C 1
ATOM 5435 O O . THR A 1 656 ? 27.001 -0.844 -52.404 1.00 79.81 656 THR A O 1
ATOM 5438 N N . ASN A 1 657 ? 26.663 -1.089 -54.611 1.00 76.00 657 ASN A N 1
ATOM 5439 C CA . ASN A 1 657 ? 25.980 -2.390 -54.500 1.00 76.00 657 ASN A CA 1
ATOM 5440 C C . ASN A 1 657 ? 26.768 -3.413 -53.659 1.00 76.00 657 ASN A C 1
ATOM 5442 O O . ASN A 1 657 ? 26.188 -4.180 -52.889 1.00 76.00 657 ASN A O 1
ATOM 5446 N N . LYS A 1 658 ? 28.105 -3.376 -53.741 1.00 81.62 658 LYS A N 1
ATOM 5447 C CA . LYS A 1 658 ? 28.996 -4.213 -52.927 1.00 81.62 658 LYS A CA 1
ATOM 5448 C C . LYS A 1 658 ? 28.872 -3.905 -51.430 1.00 81.62 658 LYS A C 1
ATOM 5450 O O . LYS A 1 658 ? 28.690 -4.818 -50.636 1.00 81.62 658 LYS A O 1
ATOM 5455 N N . ILE A 1 659 ? 28.902 -2.626 -51.051 1.00 83.50 659 ILE A N 1
ATOM 5456 C CA . ILE A 1 659 ? 28.798 -2.202 -49.646 1.00 83.50 659 ILE A CA 1
ATOM 5457 C C . ILE A 1 659 ? 27.413 -2.540 -49.076 1.00 83.50 659 ILE A C 1
ATOM 5459 O O . ILE A 1 659 ? 27.322 -2.961 -47.926 1.00 83.50 659 ILE A O 1
ATOM 5463 N N . VAL A 1 660 ? 26.340 -2.391 -49.861 1.00 83.88 660 VAL A N 1
ATOM 5464 C CA . VAL A 1 660 ? 24.984 -2.787 -49.434 1.00 83.88 660 VAL A CA 1
ATOM 5465 C C . VAL A 1 660 ? 24.918 -4.280 -49.132 1.00 83.88 660 VAL A C 1
ATOM 5467 O O . VAL A 1 660 ? 24.457 -4.670 -48.061 1.00 83.88 660 VAL A O 1
ATOM 5470 N N . THR A 1 661 ? 25.461 -5.104 -50.028 1.00 84.50 661 THR A N 1
ATOM 5471 C CA . THR A 1 661 ? 25.529 -6.560 -49.840 1.00 84.50 661 THR A CA 1
ATOM 5472 C C . THR A 1 661 ? 26.336 -6.923 -48.588 1.00 84.50 661 THR A C 1
ATOM 5474 O O . THR A 1 661 ? 25.888 -7.728 -47.771 1.00 84.50 661 THR A O 1
ATOM 5477 N N . ASP A 1 662 ? 27.481 -6.268 -48.372 1.00 86.75 662 ASP A N 1
ATOM 5478 C CA . ASP A 1 662 ? 28.300 -6.457 -47.169 1.00 86.75 662 ASP A CA 1
ATOM 5479 C C . ASP A 1 662 ? 27.545 -6.068 -45.886 1.00 86.75 662 ASP A C 1
ATOM 5481 O O . ASP A 1 662 ? 27.695 -6.723 -44.851 1.00 86.75 662 ASP A O 1
ATOM 5485 N N . ILE A 1 663 ? 26.716 -5.017 -45.931 1.00 88.94 663 ILE A N 1
ATOM 5486 C CA . ILE A 1 663 ? 25.871 -4.611 -44.802 1.00 88.94 663 ILE A CA 1
ATOM 5487 C C . ILE A 1 663 ? 24.777 -5.653 -44.538 1.00 88.94 663 ILE A C 1
ATOM 5489 O O . ILE A 1 663 ? 24.596 -6.021 -43.377 1.00 88.94 663 ILE A O 1
ATOM 5493 N N . PHE A 1 664 ? 24.092 -6.167 -45.565 1.00 89.50 664 PHE A N 1
ATOM 5494 C CA . PHE A 1 664 ? 23.097 -7.235 -45.400 1.00 89.50 664 PHE A CA 1
ATOM 5495 C C . PHE A 1 664 ? 23.717 -8.476 -44.747 1.00 89.50 664 PHE A C 1
ATOM 5497 O O . PHE A 1 664 ? 23.245 -8.925 -43.701 1.00 89.50 664 PHE A O 1
ATOM 5504 N N . LEU A 1 665 ? 24.850 -8.954 -45.273 1.00 88.50 665 LEU A N 1
ATOM 5505 C CA . LEU A 1 665 ? 25.589 -10.083 -44.696 1.00 88.50 665 LEU A CA 1
ATOM 5506 C C . LEU A 1 665 ? 26.061 -9.794 -43.264 1.00 88.50 665 LEU A C 1
ATOM 5508 O O . LEU A 1 665 ? 26.011 -10.665 -42.399 1.00 88.50 665 LEU A O 1
ATOM 5512 N N . SER A 1 666 ? 26.519 -8.570 -42.989 1.00 89.75 666 SER A N 1
ATOM 5513 C CA . SER A 1 666 ? 26.911 -8.140 -41.644 1.00 89.75 666 SER A CA 1
ATOM 5514 C C . SER A 1 666 ? 25.729 -8.168 -40.674 1.00 89.75 666 SER A C 1
ATOM 5516 O O . SER A 1 666 ? 25.901 -8.600 -39.536 1.00 89.75 666 SER A O 1
ATOM 5518 N N . ASN A 1 667 ? 24.548 -7.717 -41.091 1.00 91.12 667 ASN A N 1
ATOM 5519 C CA . ASN A 1 667 ? 23.356 -7.652 -40.247 1.00 91.12 667 ASN A CA 1
ATOM 5520 C C . ASN A 1 667 ? 22.852 -9.045 -39.838 1.00 91.12 667 ASN A C 1
ATOM 5522 O O . ASN A 1 667 ? 22.417 -9.220 -38.699 1.00 91.12 667 ASN A O 1
ATOM 5526 N N . LEU A 1 668 ? 22.986 -10.042 -40.718 1.00 87.88 668 LEU A N 1
ATOM 5527 C CA . LEU A 1 668 ? 22.585 -11.429 -40.448 1.00 87.88 668 LEU A CA 1
ATOM 5528 C C . LEU A 1 668 ? 23.558 -12.177 -39.517 1.00 87.88 668 LEU A C 1
ATOM 5530 O O . LEU A 1 668 ? 23.181 -13.157 -38.882 1.00 87.88 668 LEU A O 1
ATOM 5534 N N . LYS A 1 669 ? 24.806 -11.712 -39.368 1.00 89.56 669 LYS A N 1
ATOM 5535 C CA . LYS A 1 669 ? 25.774 -12.333 -38.447 1.00 89.56 669 LYS A CA 1
ATOM 5536 C C . LYS A 1 669 ? 25.405 -12.071 -36.986 1.00 89.56 669 LYS A C 1
ATOM 5538 O O . LYS A 1 669 ? 25.195 -10.927 -36.580 1.00 89.56 669 LYS A O 1
ATOM 5543 N N . THR A 1 670 ? 25.429 -13.116 -36.164 1.00 79.94 670 THR A N 1
ATOM 5544 C CA . THR A 1 670 ? 25.257 -13.030 -34.701 1.00 79.94 670 THR A CA 1
ATOM 5545 C C . THR A 1 670 ? 26.366 -12.211 -34.033 1.00 79.94 670 THR A C 1
ATOM 5547 O O . THR A 1 670 ? 26.091 -11.424 -33.136 1.00 79.94 670 THR A O 1
ATOM 5550 N N . ALA A 1 671 ? 27.605 -12.309 -34.528 1.00 81.94 671 ALA A N 1
ATOM 5551 C CA . ALA A 1 671 ? 28.767 -11.592 -33.989 1.00 81.94 671 ALA A CA 1
ATOM 5552 C C . ALA A 1 671 ? 28.747 -10.066 -34.217 1.00 81.94 671 ALA A C 1
ATOM 5554 O O . ALA A 1 671 ? 29.533 -9.333 -33.610 1.00 81.94 671 ALA A O 1
ATOM 5555 N N . THR A 1 672 ? 27.886 -9.558 -35.104 1.00 84.06 672 THR A N 1
ATOM 5556 C CA . THR A 1 672 ? 27.774 -8.113 -35.331 1.00 84.06 672 THR A CA 1
ATOM 5557 C C . THR A 1 672 ? 27.046 -7.471 -34.155 1.00 84.06 672 THR A C 1
ATOM 5559 O O . THR A 1 672 ? 25.900 -7.800 -33.868 1.00 84.06 672 THR A O 1
ATOM 5562 N N . ASN A 1 673 ? 27.698 -6.513 -33.496 1.00 87.06 673 ASN A N 1
ATOM 5563 C CA . ASN A 1 673 ? 27.118 -5.802 -32.359 1.00 87.06 673 ASN A CA 1
ATOM 5564 C C . ASN A 1 673 ? 25.799 -5.093 -32.738 1.00 87.06 673 ASN A C 1
ATOM 5566 O O . ASN A 1 673 ? 25.713 -4.461 -33.795 1.00 87.06 673 ASN A O 1
ATOM 5570 N N . TRP A 1 674 ? 24.797 -5.162 -31.860 1.00 88.12 674 TRP A N 1
ATOM 5571 C CA . TRP A 1 674 ? 23.456 -4.611 -32.083 1.00 88.12 674 TRP A CA 1
ATOM 5572 C C . TRP A 1 674 ? 23.452 -3.102 -32.390 1.00 88.12 674 TRP A C 1
ATOM 5574 O O . TRP A 1 674 ? 22.670 -2.668 -33.233 1.00 88.12 674 TRP A O 1
ATOM 5584 N N . ILE A 1 675 ? 24.377 -2.316 -31.821 1.00 90.62 675 ILE A N 1
ATOM 5585 C CA . ILE A 1 675 ? 24.531 -0.874 -32.110 1.00 90.62 675 ILE A CA 1
ATOM 5586 C C . ILE A 1 675 ? 24.896 -0.673 -33.577 1.00 90.62 675 ILE A C 1
ATOM 5588 O O . ILE A 1 675 ? 24.342 0.175 -34.277 1.00 90.62 675 ILE A O 1
ATOM 5592 N N . ARG A 1 676 ? 25.814 -1.498 -34.087 1.00 90.75 676 ARG A N 1
ATOM 5593 C CA . ARG A 1 676 ? 26.207 -1.443 -35.492 1.00 90.75 676 ARG A CA 1
ATOM 5594 C C . ARG A 1 676 ? 25.044 -1.844 -36.398 1.00 90.75 676 ARG A C 1
ATOM 5596 O O . ARG A 1 676 ? 24.797 -1.122 -37.360 1.00 90.75 676 ARG A O 1
ATOM 5603 N N . LYS A 1 677 ? 24.315 -2.919 -36.066 1.00 92.06 677 LYS A N 1
ATOM 5604 C CA . LYS A 1 677 ? 23.135 -3.364 -36.832 1.00 92.06 677 LYS A CA 1
ATOM 5605 C C . LYS A 1 677 ? 22.065 -2.277 -36.904 1.00 92.06 677 LYS A C 1
ATOM 5607 O O . LYS A 1 677 ? 21.618 -1.935 -37.992 1.00 92.06 677 LYS A O 1
ATOM 5612 N N . LYS A 1 678 ? 21.714 -1.675 -35.765 1.00 92.06 678 LYS A N 1
ATOM 5613 C CA . LYS A 1 678 ? 20.735 -0.582 -35.669 1.00 92.06 678 LYS A CA 1
ATOM 5614 C C . LYS A 1 678 ? 21.087 0.584 -36.599 1.00 92.06 678 LYS A C 1
ATOM 5616 O O . LYS A 1 678 ? 20.257 1.020 -37.391 1.00 92.06 678 LYS A O 1
ATOM 5621 N N . ASN A 1 679 ? 22.334 1.051 -36.557 1.00 92.06 679 ASN A N 1
ATOM 5622 C CA . ASN A 1 679 ? 22.781 2.155 -37.411 1.00 92.06 679 ASN A CA 1
ATOM 5623 C C . ASN A 1 679 ? 22.917 1.755 -38.890 1.00 92.06 679 ASN A C 1
ATOM 5625 O O . ASN A 1 679 ? 22.718 2.581 -39.777 1.00 92.06 679 ASN A O 1
ATOM 5629 N N . GLN A 1 680 ? 23.245 0.493 -39.175 1.00 92.50 680 GLN A N 1
ATOM 5630 C CA . GLN A 1 680 ? 23.237 -0.054 -40.532 1.00 92.50 680 GLN A CA 1
ATOM 5631 C C . GLN A 1 680 ? 21.818 -0.101 -41.112 1.00 92.50 680 GLN A C 1
ATOM 5633 O O . GLN A 1 680 ? 21.638 0.26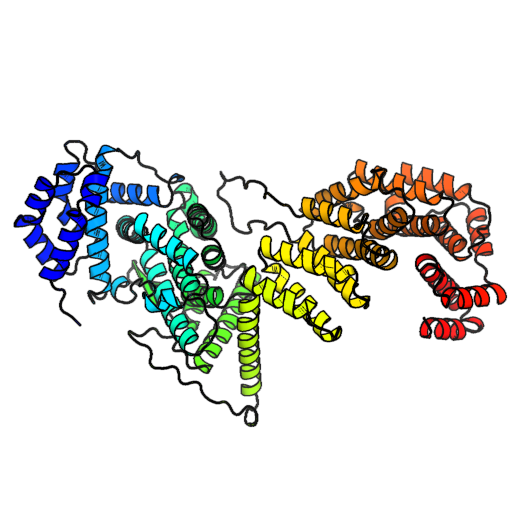5 -42.268 1.00 92.50 680 GLN A O 1
ATOM 5638 N N . VAL A 1 681 ? 20.821 -0.504 -40.320 1.00 92.44 681 VAL A N 1
ATOM 5639 C CA . VAL A 1 681 ? 19.398 -0.480 -40.695 1.00 92.44 681 VAL A CA 1
ATOM 5640 C C . VAL A 1 681 ? 18.949 0.944 -41.018 1.00 92.44 681 VAL A C 1
ATOM 5642 O O . VAL A 1 681 ? 18.352 1.167 -42.068 1.00 92.44 681 VAL A O 1
ATOM 5645 N N . GLU A 1 682 ? 19.296 1.926 -40.181 1.00 91.44 682 GLU A N 1
ATOM 5646 C CA . GLU A 1 682 ? 18.943 3.328 -40.447 1.00 91.44 682 GLU A CA 1
ATOM 5647 C C . GLU A 1 682 ? 19.603 3.863 -41.729 1.00 91.44 682 GLU A C 1
ATOM 5649 O O . GLU A 1 682 ? 18.961 4.543 -42.530 1.00 91.44 682 GLU A O 1
ATOM 5654 N N . LEU A 1 683 ? 20.873 3.519 -41.957 1.00 91.25 683 LEU A N 1
ATOM 5655 C CA . LEU A 1 683 ? 21.590 3.879 -43.177 1.00 91.25 683 LEU A CA 1
ATOM 5656 C C . LEU A 1 683 ? 20.943 3.250 -44.422 1.00 91.25 683 LEU A C 1
ATOM 5658 O O . LEU A 1 683 ? 20.722 3.940 -45.412 1.00 91.25 683 LEU A O 1
ATOM 5662 N N . LEU A 1 684 ? 20.604 1.960 -44.378 1.00 91.38 684 LEU A N 1
ATOM 5663 C CA . LEU A 1 684 ? 19.921 1.281 -45.484 1.00 91.38 684 LEU A CA 1
ATOM 5664 C C . LEU A 1 684 ? 18.565 1.919 -45.787 1.00 91.38 684 LEU A C 1
ATOM 5666 O O . LEU A 1 684 ? 18.254 2.155 -46.951 1.00 91.38 684 LEU A O 1
ATOM 5670 N N . LEU A 1 685 ? 17.794 2.256 -44.750 1.00 91.06 685 LEU A N 1
ATOM 5671 C CA . LEU A 1 685 ? 16.522 2.957 -44.904 1.00 91.06 685 LEU A CA 1
ATOM 5672 C C . LEU A 1 685 ? 16.711 4.318 -45.586 1.00 91.06 685 LEU A C 1
ATOM 5674 O O . LEU A 1 685 ? 15.970 4.644 -46.509 1.00 91.06 685 LEU A O 1
ATOM 5678 N N . TYR A 1 686 ? 17.723 5.090 -45.177 1.00 88.50 686 TYR A N 1
ATOM 5679 C CA . TYR A 1 686 ? 18.048 6.374 -45.804 1.00 88.50 686 TYR A CA 1
ATOM 5680 C C . TYR A 1 686 ? 18.308 6.232 -47.313 1.00 88.50 686 TYR A C 1
ATOM 5682 O O . TYR A 1 686 ? 17.779 7.014 -48.098 1.00 88.50 686 TYR A O 1
ATOM 5690 N N . HIS A 1 687 ? 19.053 5.204 -47.731 1.00 86.25 687 HIS A N 1
ATOM 5691 C CA . HIS A 1 687 ? 19.330 4.952 -49.150 1.00 86.25 687 HIS A CA 1
ATOM 5692 C C . HIS A 1 687 ? 18.134 4.390 -49.922 1.00 86.25 687 HIS A C 1
ATOM 5694 O O . HIS A 1 687 ? 17.916 4.776 -51.070 1.00 86.25 687 HIS A O 1
ATOM 5700 N N . ALA A 1 688 ? 17.347 3.509 -49.303 1.00 87.88 688 ALA A N 1
ATOM 5701 C CA . ALA A 1 688 ? 16.149 2.950 -49.918 1.00 87.88 688 ALA A CA 1
ATOM 5702 C C . ALA A 1 688 ? 15.092 4.029 -50.195 1.00 87.88 688 ALA A C 1
ATOM 5704 O O . ALA A 1 688 ? 14.413 3.963 -51.214 1.00 87.88 688 ALA A O 1
ATOM 5705 N N . LEU A 1 689 ? 14.973 5.034 -49.322 1.00 87.75 689 LEU A N 1
ATOM 5706 C CA . LEU A 1 689 ? 14.066 6.167 -49.526 1.00 87.75 689 LEU A CA 1
ATOM 5707 C C . LEU A 1 689 ? 14.560 7.145 -50.602 1.00 87.75 689 LEU A C 1
ATOM 5709 O O . LEU A 1 689 ? 13.737 7.741 -51.289 1.00 87.75 689 LEU A O 1
ATOM 5713 N N . ASP A 1 690 ? 15.876 7.300 -50.760 1.00 84.12 690 ASP A N 1
ATOM 5714 C CA . ASP A 1 690 ? 16.480 8.155 -51.792 1.00 84.12 690 ASP A CA 1
ATOM 5715 C C . ASP A 1 690 ? 16.383 7.520 -53.193 1.00 84.12 690 ASP A C 1
ATOM 5717 O O . ASP A 1 690 ? 16.193 8.225 -54.178 1.00 84.12 690 ASP A O 1
ATOM 5721 N N . ASN A 1 691 ? 16.442 6.182 -53.286 1.00 82.69 691 ASN A N 1
ATOM 5722 C CA . ASN A 1 691 ? 16.312 5.437 -54.547 1.00 82.69 691 ASN A CA 1
ATOM 5723 C C . ASN A 1 691 ? 15.360 4.222 -54.427 1.00 82.69 691 ASN A C 1
ATOM 5725 O O . ASN A 1 691 ? 15.807 3.066 -54.464 1.00 82.69 691 ASN A O 1
ATOM 5729 N N . PRO A 1 692 ? 14.033 4.447 -54.329 1.00 81.31 692 PRO A N 1
ATOM 5730 C CA . PRO A 1 692 ? 13.068 3.378 -54.056 1.00 81.31 692 PRO A CA 1
ATOM 5731 C C . PRO A 1 692 ? 13.007 2.296 -55.137 1.00 81.31 692 PRO A C 1
ATOM 5733 O O . PRO A 1 692 ? 12.845 1.120 -54.818 1.00 81.31 692 PRO A O 1
ATOM 5736 N N . GLN A 1 693 ? 13.170 2.679 -56.409 1.00 79.38 693 GLN A N 1
ATOM 5737 C CA . GLN A 1 693 ? 13.036 1.769 -57.553 1.00 79.38 693 GLN A CA 1
ATOM 5738 C C . GLN A 1 693 ? 14.132 0.697 -57.613 1.00 79.38 693 GLN A C 1
ATOM 5740 O O . GLN A 1 693 ? 13.873 -0.404 -58.087 1.00 79.38 693 GLN A O 1
ATOM 5745 N N . SER A 1 694 ? 15.342 0.993 -57.130 1.00 77.50 694 SER A N 1
ATOM 5746 C CA . SER A 1 694 ? 16.485 0.075 -57.216 1.00 77.50 694 SER A CA 1
ATOM 5747 C C . SER A 1 694 ? 16.741 -0.699 -55.921 1.00 77.50 694 SER A C 1
ATOM 5749 O O . SER A 1 694 ? 17.142 -1.859 -55.975 1.00 77.50 694 SER A O 1
ATOM 5751 N N . MET A 1 695 ? 16.509 -0.088 -54.752 1.00 79.62 695 MET A N 1
ATOM 5752 C CA . MET A 1 695 ? 16.879 -0.675 -53.452 1.00 79.62 695 MET A CA 1
ATOM 5753 C C . MET A 1 695 ? 15.716 -0.891 -52.483 1.00 79.62 695 MET A C 1
ATOM 5755 O O . MET A 1 695 ? 15.905 -1.560 -51.462 1.00 79.62 695 MET A O 1
ATOM 5759 N N . GLY A 1 696 ? 14.520 -0.376 -52.785 1.00 84.00 696 GLY A N 1
ATOM 5760 C CA . GLY A 1 696 ? 13.366 -0.444 -51.887 1.00 84.00 696 GLY A CA 1
ATOM 5761 C C . GLY A 1 696 ? 12.953 -1.877 -51.553 1.00 84.00 696 GLY A C 1
ATOM 5762 O O . GLY A 1 696 ? 12.913 -2.248 -50.380 1.00 84.00 696 GLY A O 1
ATOM 5763 N N . LEU A 1 697 ? 12.724 -2.709 -52.577 1.00 87.38 697 LEU A N 1
ATOM 5764 C CA . LEU A 1 697 ? 12.278 -4.096 -52.396 1.00 87.38 697 LEU A CA 1
ATOM 5765 C C . LEU A 1 697 ? 13.310 -4.945 -51.638 1.00 87.38 697 LEU A C 1
ATOM 5767 O O . LEU A 1 697 ? 12.966 -5.624 -50.674 1.00 87.38 697 LEU A O 1
ATOM 5771 N N . HIS A 1 698 ? 14.585 -4.874 -52.029 1.00 86.06 698 HIS A N 1
ATOM 5772 C CA . HIS A 1 698 ? 15.656 -5.636 -51.378 1.00 86.06 698 HIS A CA 1
ATOM 5773 C C . HIS A 1 698 ? 15.848 -5.243 -49.908 1.00 86.06 698 HIS A C 1
ATOM 5775 O O . HIS A 1 698 ? 16.050 -6.113 -49.062 1.00 86.06 698 HIS A O 1
ATOM 5781 N N . THR A 1 699 ? 15.743 -3.950 -49.589 1.00 89.12 699 THR A N 1
ATOM 5782 C CA . THR A 1 699 ? 15.841 -3.464 -48.205 1.00 89.12 699 THR A CA 1
ATOM 5783 C C . THR A 1 699 ? 14.643 -3.916 -47.370 1.00 89.12 699 THR A C 1
ATOM 5785 O O . THR A 1 699 ? 14.831 -4.342 -46.233 1.00 89.12 699 THR A O 1
ATOM 5788 N N . ALA A 1 700 ? 13.431 -3.894 -47.936 1.00 90.06 700 ALA A N 1
ATOM 5789 C CA . ALA A 1 700 ? 12.233 -4.392 -47.261 1.00 90.06 700 ALA A CA 1
ATOM 5790 C C . ALA A 1 700 ? 12.335 -5.894 -46.946 1.00 90.06 700 ALA A C 1
ATOM 5792 O O . ALA A 1 700 ? 12.109 -6.288 -45.806 1.00 90.06 700 ALA A O 1
ATOM 5793 N N . ILE A 1 701 ? 12.761 -6.717 -47.914 1.00 89.12 701 ILE A N 1
ATOM 5794 C CA . ILE A 1 701 ? 12.985 -8.159 -47.706 1.00 89.12 701 ILE A CA 1
ATOM 5795 C C . ILE A 1 701 ? 14.037 -8.393 -46.614 1.00 89.12 701 ILE A C 1
ATOM 5797 O O . ILE A 1 701 ? 13.844 -9.234 -45.740 1.00 89.12 701 ILE A O 1
ATOM 5801 N N . HIS A 1 702 ? 15.137 -7.631 -46.629 1.00 90.06 702 HIS A N 1
ATOM 5802 C CA . HIS A 1 702 ? 16.165 -7.724 -45.590 1.00 90.06 702 HIS A CA 1
ATOM 5803 C C . HIS A 1 702 ? 15.608 -7.403 -44.196 1.00 90.06 702 HIS A C 1
ATOM 5805 O O . HIS A 1 702 ? 15.952 -8.086 -43.238 1.00 90.06 702 HIS A O 1
ATOM 5811 N N . PHE A 1 703 ? 14.726 -6.407 -44.070 1.00 91.44 703 PHE A N 1
ATOM 5812 C CA . PHE A 1 703 ? 14.078 -6.083 -42.795 1.00 91.44 703 PHE A CA 1
ATOM 5813 C C . PHE A 1 703 ? 13.049 -7.124 -42.354 1.00 91.44 703 PHE A C 1
ATOM 5815 O O . PHE A 1 703 ? 12.889 -7.300 -41.158 1.00 91.44 703 PHE A O 1
ATOM 5822 N N . CYS A 1 704 ? 12.387 -7.833 -43.273 1.00 88.12 704 CYS A N 1
ATOM 5823 C CA . CYS A 1 704 ? 11.530 -8.968 -42.914 1.00 88.12 704 CYS A CA 1
ATOM 5824 C C . CYS A 1 704 ? 12.322 -10.167 -42.369 1.00 88.12 704 CYS A C 1
ATOM 5826 O O . CYS A 1 704 ? 11.767 -10.969 -41.625 1.00 88.12 704 CYS A O 1
ATOM 5828 N N . ASN A 1 705 ? 13.592 -10.304 -42.763 1.00 85.88 705 ASN A N 1
ATOM 5829 C CA . ASN A 1 705 ? 14.469 -11.389 -42.319 1.00 85.88 705 ASN A CA 1
ATOM 5830 C C . ASN A 1 705 ? 15.185 -11.104 -40.987 1.00 85.88 705 ASN A C 1
ATOM 5832 O O . ASN A 1 705 ? 15.724 -12.035 -40.389 1.00 85.88 705 ASN A O 1
ATOM 5836 N N . LEU A 1 706 ? 15.269 -9.834 -40.578 1.00 84.31 706 LEU A N 1
ATOM 5837 C CA . LEU A 1 706 ? 15.822 -9.411 -39.287 1.00 84.31 706 LEU A CA 1
ATOM 5838 C C . LEU A 1 706 ? 14.757 -9.476 -38.199 1.00 84.31 706 LEU A C 1
ATOM 5840 O O . LEU A 1 706 ? 15.146 -9.850 -37.069 1.00 84.31 706 LEU A O 1
#

Mean predicted aligned error: 10.24 Å